Protein AF-A0A401AFG0-F1 (afdb_monomer_lite)

Secondary structure (DSSP, 8-state):
---B--S---TTGGGEE-TT-PBP-TTPEEESSHHHHHHHHHTT--EEE-B------TT-S---TB-EEE--HHHHHHHTT--BTTTTBSSEEEEEEETTEEEEEEE--TT-TTB--S----SS--HHHHHHHHHTT----GGGTEEEEE--S--TTEE-SS-B-EEETTEEETTPPB--TT-EEEEE-SSS-EEEE-S-EEE-STT-EEEEE-SBS-EEEE-TT-EEEE-STT-EEEEE-SSB-EEEEE-SEEEE-STT-EEEEE-----TT-TTTEEEETTEEEETTEE-S-TTTTT-SS-SEEEEEE-TT-EEEEEEEEEEE-TT--EEEEEE-TT-EEEEEEEE---TT-TTS-GGGTT---EEEEES-TT------TT-GGG-EEEBS-EEEEEEEEEEE-S-EEEES-EEEEEEEE-SEEEEE-TTSSSPP-EEESS-EEE-TT-EEEEEE-TTS-BSEEEEEEEEE-SEEEEEE-SS---SEEE--S-SSEEEEEEE--SEEEE-GGG---SSEEEEEETTTTEEEEEE--GGG--SHHHHHHHHHHHHT--

Structure (mmCIF, N/CA/C/O backbone):
data_AF-A0A401AFG0-F1
#
_entry.id   AF-A0A401AFG0-F1
#
loop_
_atom_site.group_PDB
_atom_site.id
_atom_site.type_symbol
_atom_site.label_atom_id
_atom_site.label_alt_id
_atom_site.label_comp_id
_atom_site.label_asym_id
_atom_site.label_entity_id
_atom_site.label_seq_id
_atom_site.pdbx_PDB_ins_code
_atom_site.Cartn_x
_atom_site.Cartn_y
_atom_site.Cartn_z
_atom_site.occupancy
_atom_site.B_iso_or_equiv
_atom_site.auth_seq_id
_atom_site.auth_comp_id
_atom_site.auth_asym_id
_atom_site.auth_atom_id
_atom_site.pdbx_PDB_model_num
ATOM 1 N N . MET A 1 1 ? -38.749 16.486 35.406 1.00 43.62 1 MET A N 1
ATOM 2 C CA . MET A 1 1 ? -38.085 15.280 35.945 1.00 43.62 1 MET A CA 1
ATOM 3 C C . MET A 1 1 ? -36.898 15.016 35.045 1.00 43.62 1 MET A C 1
ATOM 5 O O . MET A 1 1 ? -37.101 15.030 33.838 1.00 43.62 1 MET A O 1
ATOM 9 N N . GLY A 1 2 ? -35.688 14.910 35.598 1.00 59.09 2 GLY A N 1
ATOM 10 C CA . GLY A 1 2 ? -34.507 14.558 34.801 1.00 59.09 2 GLY A CA 1
ATOM 11 C C . GLY A 1 2 ? -34.646 13.152 34.213 1.00 59.09 2 GLY A C 1
ATOM 12 O O . GLY A 1 2 ? -35.434 12.354 34.725 1.00 59.09 2 GLY A O 1
ATOM 13 N N . GLN A 1 3 ? -33.922 12.866 33.132 1.00 74.00 3 GLN A N 1
ATOM 14 C CA . GLN A 1 3 ? -33.790 11.496 32.637 1.00 74.00 3 GLN A CA 1
ATOM 15 C C . GLN A 1 3 ? -33.030 10.662 33.681 1.00 74.00 3 GLN A C 1
ATOM 17 O O . GLN A 1 3 ? -32.093 11.154 34.308 1.00 74.00 3 GLN A O 1
ATOM 22 N N . CYS A 1 4 ? -33.452 9.417 33.893 1.00 80.62 4 CYS A N 1
ATOM 23 C CA . CYS A 1 4 ? -32.810 8.468 34.804 1.00 80.62 4 CYS A CA 1
ATOM 24 C C . CYS A 1 4 ? -32.730 7.097 34.128 1.00 80.62 4 CYS A C 1
ATOM 26 O O . CYS A 1 4 ? -33.581 6.773 33.293 1.00 80.62 4 CYS A O 1
ATOM 28 N N . PHE A 1 5 ? -31.781 6.261 34.550 1.00 83.00 5 PHE A N 1
ATOM 29 C CA . PHE A 1 5 ? -31.764 4.840 34.189 1.00 83.00 5 PHE A CA 1
ATOM 30 C C . PHE A 1 5 ? -32.924 4.109 34.886 1.00 83.00 5 PHE A C 1
ATOM 32 O O . PHE A 1 5 ? -32.795 3.630 36.014 1.00 83.00 5 PHE A O 1
ATOM 39 N N . ASN A 1 6 ? -34.097 4.075 34.252 1.00 75.81 6 ASN A N 1
ATOM 40 C CA . ASN A 1 6 ? -35.325 3.553 34.854 1.00 75.81 6 ASN A CA 1
ATOM 41 C C . ASN A 1 6 ? -35.513 2.046 34.613 1.00 75.81 6 ASN A C 1
ATOM 43 O O . ASN A 1 6 ? -35.408 1.567 33.490 1.00 75.81 6 ASN A O 1
ATOM 47 N N . GLY A 1 7 ? -35.917 1.317 35.657 1.00 71.88 7 GLY A N 1
ATOM 48 C CA . GLY A 1 7 ? -36.510 -0.025 35.565 1.00 71.88 7 GLY A CA 1
ATOM 49 C C . GLY A 1 7 ? -35.536 -1.187 35.338 1.00 71.88 7 GLY A C 1
ATOM 50 O O . GLY A 1 7 ? -35.677 -2.202 36.015 1.00 71.88 7 GLY A O 1
ATOM 51 N N . PHE A 1 8 ? -34.560 -1.057 34.436 1.00 77.12 8 PHE A N 1
ATOM 52 C CA . PHE A 1 8 ? -33.499 -2.045 34.200 1.00 77.12 8 PHE A CA 1
ATOM 53 C C . PHE A 1 8 ? -32.337 -1.435 33.392 1.00 77.12 8 PHE A C 1
ATOM 55 O O . PHE A 1 8 ? -32.540 -0.484 32.641 1.00 77.12 8 PHE A O 1
ATOM 62 N N . LEU A 1 9 ? -31.132 -1.998 33.524 1.00 84.88 9 LEU A N 1
ATOM 63 C CA . LEU A 1 9 ? -30.030 -1.791 32.577 1.00 84.88 9 LEU A CA 1
ATOM 64 C C . LEU A 1 9 ? -29.961 -3.007 31.652 1.00 84.88 9 LEU A C 1
ATOM 66 O O . LEU A 1 9 ? -30.082 -4.142 32.117 1.00 84.88 9 LEU A O 1
ATOM 70 N N . ASN A 1 10 ? -29.802 -2.782 30.349 1.00 89.94 10 ASN A N 1
ATOM 71 C CA . ASN A 1 10 ? -29.484 -3.870 29.425 1.00 89.94 10 ASN A CA 1
ATOM 72 C C . ASN A 1 10 ? -27.983 -4.221 29.520 1.00 89.94 10 ASN A C 1
ATOM 74 O O . ASN A 1 10 ? -27.219 -3.520 30.187 1.00 89.94 10 ASN A O 1
ATOM 78 N N . SER A 1 11 ? -27.557 -5.301 28.859 1.00 91.94 11 SER A N 1
ATOM 79 C CA . SER A 1 11 ? -26.164 -5.766 28.922 1.00 91.94 11 SER A CA 1
ATOM 80 C C . SER A 1 11 ? -25.152 -4.748 28.394 1.00 91.94 11 SER A C 1
ATOM 82 O O . SER A 1 11 ? -24.017 -4.746 28.851 1.00 91.94 11 SER A O 1
ATOM 84 N N . PHE A 1 12 ? -25.548 -3.851 27.492 1.00 93.88 12 PHE A N 1
ATOM 85 C CA . PHE A 1 12 ? -24.695 -2.766 27.018 1.00 93.88 12 PHE A CA 1
ATOM 86 C C . PHE A 1 12 ? -24.607 -1.628 28.042 1.00 93.88 12 PHE A C 1
ATOM 88 O O . PHE A 1 12 ? -23.516 -1.243 28.452 1.00 93.88 12 PHE A O 1
ATOM 95 N N . SER A 1 13 ? -25.752 -1.123 28.510 1.00 92.12 13 SER A N 1
ATOM 96 C CA . SER A 1 13 ? -25.821 -0.008 29.459 1.00 92.12 13 SER A CA 1
ATOM 97 C C . SER A 1 13 ? -25.199 -0.341 30.815 1.00 92.12 13 SER A C 1
ATOM 99 O O . SER A 1 13 ? -24.706 0.565 31.480 1.00 92.12 13 SER A O 1
ATOM 101 N N . ASP A 1 14 ? -25.176 -1.617 31.218 1.00 93.69 14 ASP A N 1
ATOM 102 C CA . ASP A 1 14 ? -24.451 -2.043 32.421 1.00 93.69 14 ASP A CA 1
ATOM 103 C C . ASP A 1 14 ? -22.932 -1.886 32.282 1.00 93.69 14 ASP A C 1
ATOM 105 O O . ASP A 1 14 ? -22.249 -1.854 33.285 1.00 93.69 14 ASP A O 1
ATOM 109 N N . HIS A 1 15 ? -22.368 -1.720 31.090 1.00 96.38 15 HIS A N 1
ATOM 110 C CA . HIS A 1 15 ? -20.925 -1.520 30.910 1.00 96.38 15 HIS A CA 1
ATOM 111 C C . HIS A 1 15 ? -20.548 -0.055 30.655 1.00 96.38 15 HIS A C 1
ATOM 113 O O . HIS A 1 15 ? -19.402 0.230 30.304 1.00 96.38 15 HIS A O 1
ATOM 119 N N . LEU A 1 16 ? -21.483 0.884 30.830 1.00 95.81 16 LEU A N 1
ATOM 120 C CA . LEU A 1 16 ? -21.233 2.304 30.591 1.00 95.81 16 LEU A CA 1
ATOM 121 C C . LEU A 1 16 ? -20.642 3.001 31.813 1.00 95.81 16 LEU A C 1
ATOM 123 O O . LEU A 1 16 ? -21.086 2.819 32.949 1.00 95.81 16 LEU A O 1
ATOM 127 N N . TYR A 1 17 ? -19.652 3.842 31.544 1.00 95.31 17 TYR A N 1
ATOM 128 C CA . TYR A 1 17 ? -18.951 4.672 32.508 1.00 95.31 17 TYR A CA 1
ATOM 129 C C . TYR A 1 17 ? -18.920 6.113 32.015 1.00 95.31 17 TYR A C 1
ATOM 131 O O . TYR A 1 17 ? -18.698 6.354 30.828 1.00 95.31 17 TYR A O 1
ATOM 139 N N . ASP A 1 18 ? -19.110 7.065 32.923 1.00 93.19 18 ASP A N 1
ATOM 140 C CA . ASP A 1 18 ? -18.874 8.474 32.618 1.00 93.19 18 ASP A CA 1
ATOM 141 C C . ASP A 1 18 ? -17.373 8.824 32.654 1.00 93.19 18 ASP A C 1
ATOM 143 O O . ASP A 1 18 ? -16.522 8.012 33.045 1.00 93.19 18 ASP A O 1
ATOM 147 N N . LEU A 1 19 ? -17.039 10.062 32.279 1.00 89.12 19 LEU A N 1
ATOM 148 C CA . LEU A 1 19 ? -15.672 10.600 32.295 1.00 89.12 19 LEU A CA 1
ATOM 149 C C . LEU A 1 19 ? -14.991 10.518 33.675 1.00 89.12 19 LEU A C 1
ATOM 151 O O . LEU A 1 19 ? -13.764 10.466 33.761 1.00 89.12 19 LEU A O 1
ATOM 155 N N . ASN A 1 20 ? -15.771 10.485 34.760 1.00 89.69 20 ASN A N 1
ATOM 156 C CA . ASN A 1 20 ? -15.267 10.385 36.130 1.00 89.69 20 ASN A CA 1
ATOM 157 C C . ASN A 1 20 ? -15.077 8.927 36.586 1.00 89.69 20 ASN A C 1
ATOM 159 O O . ASN A 1 20 ? -14.647 8.686 37.716 1.00 89.69 20 ASN A O 1
ATOM 163 N N . GLY A 1 21 ? -15.391 7.949 35.731 1.00 91.81 21 GLY A N 1
ATOM 164 C CA . GLY A 1 21 ? -15.313 6.527 36.048 1.00 91.81 21 GLY A CA 1
ATOM 165 C C . GLY A 1 21 ? -16.490 6.012 36.878 1.00 91.81 21 GLY A C 1
ATOM 166 O O . GLY A 1 21 ? -16.376 4.944 37.483 1.00 91.81 21 GLY A O 1
ATOM 167 N N . VAL A 1 22 ? -17.616 6.729 36.919 1.00 94.25 22 VAL A N 1
ATOM 168 C CA . VAL A 1 22 ? -18.840 6.254 37.572 1.00 94.25 22 VAL A CA 1
ATOM 169 C C . VAL A 1 22 ? -19.552 5.279 36.640 1.00 94.25 22 VAL A C 1
ATOM 171 O O . VAL A 1 22 ? -19.929 5.644 35.531 1.00 94.25 22 VAL A O 1
ATOM 174 N N . LYS A 1 23 ? -19.745 4.036 37.097 1.00 95.75 23 LYS A N 1
ATOM 175 C CA . LYS A 1 23 ? -20.515 3.006 36.384 1.00 95.75 23 LYS A CA 1
ATOM 176 C C . LYS A 1 23 ? -22.006 3.356 36.403 1.00 95.75 23 LYS A C 1
ATOM 178 O O . LYS A 1 23 ? -22.524 3.701 37.466 1.00 95.75 23 LYS A O 1
ATOM 183 N N . ALA A 1 24 ? -22.697 3.210 35.276 1.00 94.69 24 ALA A N 1
ATOM 184 C CA . ALA A 1 24 ? -24.146 3.368 35.203 1.00 94.69 24 ALA A CA 1
ATOM 185 C C . ALA A 1 24 ? -24.858 2.378 36.142 1.00 94.69 24 ALA A C 1
ATOM 187 O O . ALA A 1 24 ? -24.502 1.203 36.230 1.00 94.69 24 ALA A O 1
ATOM 188 N N . GLN A 1 25 ? -25.872 2.858 36.864 1.00 93.94 25 GLN A N 1
ATOM 189 C CA . GLN A 1 25 ? -26.693 2.051 37.769 1.00 93.94 25 GLN A CA 1
ATOM 190 C C . GLN A 1 25 ? -28.164 2.442 37.646 1.00 93.94 25 GLN A C 1
ATOM 192 O O . GLN A 1 25 ? -28.501 3.605 37.411 1.00 93.94 25 GLN A O 1
ATOM 197 N N . ILE A 1 26 ? -29.052 1.470 37.863 1.00 92.25 26 ILE A N 1
ATOM 198 C CA . ILE A 1 26 ? -30.499 1.708 37.918 1.00 92.25 26 ILE A CA 1
ATOM 199 C C . ILE A 1 26 ? -30.796 2.789 38.966 1.00 92.25 26 ILE A C 1
ATOM 201 O O . ILE A 1 26 ? -30.315 2.731 40.095 1.00 92.25 26 ILE A O 1
ATOM 205 N N . GLY A 1 27 ? -31.617 3.768 38.591 1.00 89.81 27 GLY A N 1
ATOM 206 C CA . GLY A 1 27 ? -32.034 4.868 39.456 1.00 89.81 27 GLY A CA 1
ATOM 207 C C . GLY A 1 27 ? -31.084 6.067 39.484 1.00 89.81 27 GLY A C 1
ATOM 208 O O . GLY A 1 27 ? -31.478 7.099 40.024 1.00 89.81 27 GLY A O 1
ATOM 209 N N . MET A 1 28 ? -29.891 5.985 38.877 1.00 92.69 28 MET A N 1
ATOM 210 C CA . MET A 1 28 ? -29.033 7.163 38.716 1.00 92.69 28 MET A CA 1
ATOM 211 C C . MET A 1 28 ? -29.713 8.203 37.826 1.00 92.69 28 MET A C 1
ATOM 213 O O . MET A 1 28 ? -30.245 7.883 36.756 1.00 92.69 28 MET A O 1
ATOM 217 N N . ARG A 1 29 ? -29.662 9.461 38.269 1.00 91.88 29 ARG A N 1
ATOM 218 C CA . ARG A 1 29 ? -30.097 10.614 37.483 1.00 91.88 29 ARG A CA 1
ATOM 219 C C . ARG A 1 29 ? -29.013 10.985 36.474 1.00 91.88 29 ARG A C 1
ATOM 221 O O . ARG A 1 29 ? -27.846 11.121 36.827 1.00 91.88 29 ARG A O 1
ATOM 228 N N . ILE A 1 30 ? -29.411 11.193 35.230 1.00 91.19 30 ILE A N 1
ATOM 229 C CA . ILE A 1 30 ? -28.523 11.655 34.167 1.00 91.19 30 ILE A CA 1
ATOM 230 C C . ILE A 1 30 ? -28.431 13.178 34.251 1.00 91.19 30 ILE A C 1
ATOM 232 O O . ILE A 1 30 ? -29.454 13.871 34.317 1.00 91.19 30 ILE A O 1
ATOM 236 N N . VAL A 1 31 ? -27.204 13.689 34.304 1.00 91.56 31 VAL A N 1
ATOM 237 C CA . VAL A 1 31 ? -26.901 15.121 34.434 1.00 91.56 31 VAL A CA 1
ATOM 238 C C . VAL A 1 31 ? -25.943 15.569 33.340 1.00 91.56 31 VAL A C 1
ATOM 240 O O . VAL A 1 31 ? -25.141 14.780 32.853 1.00 91.56 31 VAL A O 1
ATOM 243 N N . LYS A 1 32 ? -26.031 16.841 32.959 1.00 89.69 32 LYS A N 1
ATOM 244 C CA . LYS A 1 32 ? -25.326 17.432 31.816 1.00 89.69 32 LYS A CA 1
ATOM 245 C C . LYS A 1 32 ? -24.063 18.189 32.191 1.00 89.69 32 LYS A C 1
ATOM 247 O O . LYS A 1 32 ? -23.197 18.402 31.348 1.00 89.69 32 LYS A O 1
ATOM 252 N N . THR A 1 33 ? -23.955 18.641 33.439 1.00 88.25 33 THR A N 1
ATOM 253 C CA . THR A 1 33 ? -22.857 19.516 33.868 1.00 88.25 33 THR A CA 1
ATOM 254 C C . THR A 1 33 ? -22.280 19.093 35.210 1.00 88.25 33 THR A C 1
ATOM 256 O O . THR A 1 33 ? -22.969 18.518 36.052 1.00 88.25 33 THR A O 1
ATOM 259 N N . GLN A 1 34 ? -21.021 19.460 35.462 1.00 87.81 34 GLN A N 1
ATOM 260 C CA . GLN A 1 34 ? -20.407 19.236 36.772 1.00 87.81 34 GLN A CA 1
ATOM 261 C C . GLN A 1 34 ? -21.148 19.988 37.892 1.00 87.81 34 GLN A C 1
ATOM 263 O O . GLN A 1 34 ? -21.206 19.510 39.019 1.00 87.81 34 GLN A O 1
ATOM 268 N N . ALA A 1 35 ? -21.758 21.140 37.596 1.00 89.31 35 ALA A N 1
ATOM 269 C CA . ALA A 1 35 ? -22.555 21.873 38.577 1.00 89.31 35 ALA A CA 1
ATOM 270 C C . ALA A 1 35 ? -23.787 21.070 39.028 1.00 89.31 35 ALA A C 1
ATOM 272 O O . ALA A 1 35 ? -24.085 21.023 40.219 1.00 89.31 35 ALA A O 1
ATOM 273 N N . GLU A 1 36 ? -24.457 20.386 38.096 1.00 91.50 36 GLU A N 1
ATOM 274 C CA . GLU A 1 36 ? -25.570 19.482 38.408 1.00 91.50 36 GLU A CA 1
ATOM 275 C C . GLU A 1 36 ? -25.107 18.247 39.191 1.00 91.50 36 GLU A C 1
ATOM 277 O O . GLU A 1 36 ? -25.831 17.778 40.069 1.00 91.50 36 GLU A O 1
ATOM 282 N N . VAL A 1 37 ? -23.889 17.749 38.931 1.00 89.50 37 VAL A N 1
ATOM 283 C CA . VAL A 1 37 ? -23.271 16.687 39.743 1.00 89.50 37 VAL A CA 1
ATOM 284 C C . VAL A 1 37 ? -23.104 17.145 41.195 1.00 89.50 37 VAL A C 1
ATOM 286 O O . VAL A 1 37 ? -23.504 16.431 42.114 1.00 89.50 37 VAL A O 1
ATOM 289 N N . GLU A 1 38 ? -22.546 18.336 41.426 1.00 90.12 38 GLU A N 1
ATOM 290 C CA . GLU A 1 38 ? -22.364 18.866 42.784 1.00 90.12 38 GLU A CA 1
ATOM 291 C C . GLU A 1 38 ? -23.703 19.186 43.476 1.00 90.12 38 GLU A C 1
ATOM 293 O O . GLU A 1 38 ? -23.864 18.909 44.666 1.00 90.12 38 GLU A O 1
ATOM 298 N N . GLU A 1 39 ? -24.703 19.686 42.741 1.00 93.38 39 GLU A N 1
ATOM 299 C CA . GLU A 1 39 ? -26.068 19.884 43.252 1.00 93.38 39 GLU A CA 1
ATOM 300 C C . GLU A 1 39 ? -26.703 18.560 43.706 1.00 93.38 39 GLU A C 1
ATOM 302 O O . GLU A 1 39 ? -27.279 18.477 44.794 1.00 93.38 39 GLU A O 1
ATOM 307 N N . ALA A 1 40 ? -26.593 17.516 42.885 1.00 89.69 40 ALA A N 1
ATOM 308 C CA . ALA A 1 40 ? -27.144 16.201 43.176 1.00 89.69 40 ALA A CA 1
ATOM 309 C C . ALA A 1 40 ? -26.458 15.551 44.387 1.00 89.69 40 ALA A C 1
ATOM 311 O O . ALA A 1 40 ? -27.138 15.014 45.266 1.00 89.69 40 ALA A O 1
ATOM 312 N N . LYS A 1 41 ? -25.130 15.698 44.511 1.00 87.25 41 LYS A N 1
ATOM 313 C CA . LYS A 1 41 ? -24.374 15.254 45.695 1.00 87.25 41 LYS A CA 1
ATOM 314 C C . LYS A 1 41 ? -24.887 15.900 46.984 1.00 87.25 41 LYS A C 1
ATOM 316 O O . LYS A 1 41 ? -25.056 15.199 47.979 1.00 87.25 41 LYS A O 1
ATOM 321 N N . LEU A 1 42 ? -25.196 17.203 46.976 1.00 91.94 42 LEU A N 1
ATOM 322 C CA . LEU A 1 42 ? -25.771 17.899 48.141 1.00 91.94 42 LEU A CA 1
ATOM 323 C C . LEU A 1 42 ? -27.157 17.364 48.535 1.00 91.94 42 LEU A C 1
ATOM 325 O O . LEU A 1 42 ? -27.547 17.462 49.699 1.00 91.94 42 LEU A O 1
ATOM 329 N N . LYS A 1 43 ? -27.894 16.792 47.579 1.00 91.25 43 LYS A N 1
ATOM 330 C CA . LYS A 1 43 ? -29.211 16.173 47.783 1.00 91.25 43 LYS A CA 1
ATOM 331 C C . LYS A 1 43 ? -29.139 14.680 48.122 1.00 91.25 43 LYS A C 1
ATOM 333 O O . LYS A 1 43 ? -30.176 14.080 48.394 1.00 91.25 43 LYS A O 1
ATOM 338 N N . GLY A 1 44 ? -27.945 14.084 48.124 1.00 89.06 44 GLY A N 1
ATOM 339 C CA . GLY A 1 44 ? -27.762 12.641 48.296 1.00 89.06 44 GLY A CA 1
ATOM 340 C C . GLY A 1 44 ? -28.239 11.811 47.098 1.00 89.06 44 GLY A C 1
ATOM 341 O O . GLY A 1 44 ? -28.502 10.621 47.253 1.00 89.06 44 GLY A O 1
ATOM 342 N N . GLU A 1 45 ? -28.378 12.426 45.921 1.00 90.19 45 GLU A N 1
ATOM 343 C CA . GLU A 1 45 ? -28.715 11.747 44.667 1.00 90.19 45 GLU A CA 1
ATOM 344 C C . GLU A 1 45 ? -27.453 11.103 44.064 1.00 90.19 45 GLU A C 1
ATOM 346 O O . GLU A 1 45 ? -26.363 11.678 44.106 1.00 90.19 45 GLU A O 1
ATOM 351 N N . THR A 1 46 ? -27.593 9.917 43.468 1.00 91.75 46 THR A N 1
ATOM 352 C CA . THR A 1 46 ? -26.557 9.330 42.610 1.00 91.75 46 THR A CA 1
ATOM 353 C C . THR A 1 46 ? -26.776 9.777 41.171 1.00 91.75 46 THR A C 1
ATOM 355 O O . THR A 1 46 ? -27.911 9.837 40.686 1.00 91.75 46 THR A O 1
ATOM 358 N N . VAL A 1 47 ? -25.687 10.108 40.481 1.00 94.00 47 VAL A N 1
ATOM 359 C CA . VAL A 1 47 ? -25.745 10.660 39.127 1.00 94.00 47 VAL A CA 1
ATOM 360 C C . VAL A 1 47 ? -24.763 9.993 38.190 1.00 94.00 47 VAL A C 1
ATOM 362 O O . VAL A 1 47 ? -23.745 9.463 38.625 1.00 94.00 47 VAL A O 1
ATOM 365 N N . PHE A 1 48 ? -25.085 10.083 36.907 1.00 94.12 48 PHE A N 1
ATOM 366 C CA . PHE A 1 48 ? -24.219 9.721 35.800 1.00 94.12 48 PHE A CA 1
ATOM 367 C C . PHE A 1 48 ? -24.040 10.960 34.920 1.00 94.12 48 PHE A C 1
ATOM 369 O O . PHE A 1 48 ? -25.033 11.526 34.444 1.00 94.12 48 PHE A O 1
ATOM 376 N N . LEU A 1 49 ? -22.800 11.432 34.772 1.00 92.19 49 LEU A N 1
ATOM 377 C CA . LEU A 1 49 ? -22.514 12.628 33.985 1.00 92.19 49 LEU A CA 1
ATOM 378 C C . LEU A 1 49 ? -22.476 12.272 32.498 1.00 92.19 49 LEU A C 1
ATOM 380 O O . LEU A 1 49 ? -21.636 11.498 32.062 1.00 92.19 49 LEU A O 1
ATOM 384 N N . VAL A 1 50 ? -23.351 12.898 31.721 1.00 90.94 50 VAL A N 1
ATOM 385 C CA . VAL A 1 50 ? -23.307 12.873 30.260 1.00 90.94 50 VAL A CA 1
ATOM 386 C C . VAL A 1 50 ? -23.134 14.310 29.805 1.00 90.94 50 VAL A C 1
ATOM 388 O O . VAL A 1 50 ? -24.105 15.055 29.670 1.00 90.94 50 VAL A O 1
ATOM 391 N N . LYS A 1 51 ? -21.879 14.733 29.666 1.00 85.88 51 LYS A N 1
ATOM 392 C CA . LYS A 1 51 ? -21.537 16.145 29.488 1.00 85.88 51 LYS A CA 1
ATOM 393 C C . LYS A 1 51 ? -22.163 16.709 28.207 1.00 85.88 51 LYS A C 1
ATOM 395 O O . LYS A 1 51 ? -21.880 16.244 27.113 1.00 85.88 51 LYS A O 1
ATOM 400 N N . ASP A 1 52 ? -23.007 17.722 28.342 1.00 80.12 52 ASP A N 1
ATOM 401 C CA . ASP A 1 52 ? -23.580 18.455 27.208 1.00 80.12 52 ASP A CA 1
ATOM 402 C C . ASP A 1 52 ? -23.019 19.874 27.251 1.00 80.12 52 ASP A C 1
ATOM 404 O O . ASP A 1 52 ? -23.601 20.783 27.845 1.00 80.12 52 ASP A O 1
ATOM 408 N N . ASP A 1 53 ? -21.800 20.035 26.743 1.00 67.25 53 ASP A N 1
ATOM 409 C CA . ASP A 1 53 ? -21.128 21.333 26.680 1.00 67.25 53 ASP A CA 1
ATOM 410 C C . ASP A 1 53 ? -21.375 22.062 25.352 1.00 67.25 53 ASP A C 1
ATOM 412 O O . ASP A 1 53 ? -20.871 23.170 25.161 1.00 67.25 53 ASP A O 1
ATOM 416 N N . GLY A 1 54 ? -22.173 21.474 24.451 1.00 62.47 54 GLY A N 1
ATOM 417 C CA . GLY A 1 54 ? -22.399 21.990 23.102 1.00 62.47 54 GLY A CA 1
ATOM 418 C C . GLY A 1 54 ? -21.119 22.083 22.265 1.00 62.47 54 GLY A C 1
ATOM 419 O O . GLY A 1 54 ? -21.120 22.761 21.234 1.00 62.47 54 GLY A O 1
ATOM 420 N N . VAL A 1 55 ? -20.023 21.454 22.706 1.00 57.56 55 VAL A N 1
ATOM 421 C CA . VAL A 1 55 ? -18.745 21.482 22.005 1.00 57.56 55 VAL A CA 1
ATOM 422 C C . VAL A 1 55 ? -18.761 20.379 20.956 1.00 57.56 55 VAL A C 1
ATOM 424 O O . VAL A 1 55 ? -18.460 19.222 21.227 1.00 57.56 55 VAL A O 1
ATOM 427 N N . TYR A 1 56 ? -19.088 20.761 19.725 1.00 57.75 56 TYR A N 1
ATOM 428 C CA . TYR A 1 56 ? -18.741 19.963 18.556 1.00 57.75 56 TYR A CA 1
ATOM 429 C C . TYR A 1 56 ? -17.263 20.190 18.261 1.00 57.75 56 TYR A C 1
ATOM 431 O O . TYR A 1 56 ? -16.854 21.287 17.872 1.00 57.75 56 TYR A O 1
ATOM 439 N N . ILE A 1 57 ? -16.449 19.168 18.502 1.00 55.62 57 ILE A N 1
ATOM 440 C CA . ILE A 1 57 ? -15.023 19.224 18.201 1.00 55.62 57 ILE A CA 1
ATOM 441 C C . ILE A 1 57 ? -14.858 18.825 16.744 1.00 55.62 57 ILE A C 1
ATOM 443 O O . ILE A 1 57 ? -14.781 17.641 16.420 1.00 55.62 57 ILE A O 1
ATOM 447 N N . ASN A 1 58 ? -14.818 19.829 15.869 1.00 49.56 58 ASN A N 1
ATOM 448 C CA . ASN A 1 58 ? -14.396 19.615 14.491 1.00 49.56 58 ASN A CA 1
ATOM 449 C C . ASN A 1 58 ? -13.008 18.972 14.501 1.00 49.56 58 ASN A C 1
ATOM 451 O O . ASN A 1 58 ? -12.107 19.457 15.192 1.00 49.56 58 ASN A O 1
ATOM 455 N N . GLY A 1 59 ? -12.856 17.879 13.753 1.00 48.66 59 GLY A N 1
ATOM 456 C CA . GLY A 1 59 ? -11.554 17.263 13.567 1.00 48.66 59 GLY A CA 1
ATOM 457 C C . GLY A 1 59 ? -11.113 16.280 14.659 1.00 48.66 59 GLY A C 1
ATOM 458 O O . GLY A 1 59 ? -9.951 15.890 14.714 1.00 48.66 59 GLY A O 1
ATOM 459 N N . SER A 1 60 ? -12.012 15.834 15.538 1.00 51.50 60 SER A N 1
ATOM 460 C CA . SER A 1 60 ? -11.785 14.560 16.223 1.00 51.50 60 SER A CA 1
ATOM 461 C C . SER A 1 60 ? -12.478 13.455 15.444 1.00 51.50 60 SER A C 1
ATOM 463 O O . SER A 1 60 ? -13.635 13.609 15.065 1.00 51.50 60 SER A O 1
ATOM 465 N N . PHE A 1 61 ? -11.788 12.337 15.221 1.00 59.03 61 PHE A N 1
ATOM 466 C CA . PHE A 1 61 ? -12.428 11.129 14.708 1.00 59.03 61 PHE A CA 1
ATOM 467 C C . PHE A 1 61 ? -13.601 10.732 15.605 1.00 59.03 61 PHE A C 1
ATOM 469 O O . PHE A 1 61 ? -14.725 10.651 15.136 1.00 59.03 61 PHE A O 1
ATOM 476 N N . SER A 1 62 ? -13.360 10.614 16.909 1.00 61.28 62 SER A N 1
ATOM 477 C CA . SER A 1 62 ? -14.375 10.371 17.931 1.00 61.28 62 SER A CA 1
ATOM 478 C C . SER A 1 62 ? -15.039 11.678 18.364 1.00 61.28 62 SER A C 1
ATOM 480 O O . SER A 1 62 ? -14.437 12.444 19.121 1.00 61.28 62 SER A O 1
ATOM 482 N N . ASN A 1 63 ? -16.306 11.897 18.011 1.00 61.84 63 ASN A N 1
ATOM 483 C CA . ASN A 1 63 ? -17.051 13.045 18.541 1.00 61.84 63 ASN A CA 1
ATOM 484 C C . ASN A 1 63 ? -17.578 12.797 19.968 1.00 61.84 63 ASN A C 1
ATOM 486 O O . ASN A 1 63 ? -17.931 13.780 20.612 1.00 61.84 63 ASN A O 1
ATOM 490 N N . ALA A 1 64 ? -17.612 11.523 20.420 1.00 60.34 64 ALA A N 1
ATOM 491 C CA . ALA A 1 64 ? -18.075 10.985 21.715 1.00 60.34 64 ALA A CA 1
ATOM 492 C C . ALA A 1 64 ? -18.778 11.992 22.628 1.00 60.34 64 ALA A C 1
ATOM 494 O O . ALA A 1 64 ? -18.380 12.223 23.779 1.00 60.34 64 ALA A O 1
ATOM 495 N N . SER A 1 65 ? -19.828 12.608 22.089 1.00 69.62 65 SER A N 1
ATOM 496 C CA . SER A 1 65 ? -20.520 13.688 22.767 1.00 69.62 65 SER A CA 1
ATOM 497 C C . SER A 1 65 ? -21.073 13.112 24.067 1.00 69.62 65 SER A C 1
ATOM 499 O O . SER A 1 65 ? -21.594 12.000 24.075 1.00 69.62 65 SER A O 1
ATOM 501 N N . GLY A 1 66 ? -20.884 13.786 25.203 1.00 78.25 66 GLY A N 1
ATOM 502 C CA . GLY A 1 66 ? -21.267 13.226 26.504 1.00 78.25 66 GLY A CA 1
ATOM 503 C C . GLY A 1 66 ? -20.169 12.554 27.318 1.00 78.25 66 GLY A C 1
ATOM 504 O O . GLY A 1 66 ? -20.396 12.346 28.510 1.00 78.25 66 GLY A O 1
ATOM 505 N N . ASN A 1 67 ? -18.999 12.266 26.736 1.00 87.12 67 ASN A N 1
ATOM 506 C CA . ASN A 1 67 ? -17.862 11.634 27.418 1.00 87.12 67 ASN A CA 1
ATOM 507 C C . ASN A 1 67 ? -18.235 10.315 28.127 1.00 87.12 67 ASN A C 1
ATOM 509 O O . ASN A 1 67 ? -17.935 10.106 29.309 1.00 87.12 67 ASN A O 1
ATOM 513 N N . VAL A 1 68 ? -18.934 9.442 27.402 1.00 91.69 68 VAL A N 1
ATOM 514 C CA . VAL A 1 68 ? -19.359 8.120 27.873 1.00 91.69 68 VAL A CA 1
ATOM 515 C C . VAL A 1 68 ? -18.468 7.050 27.254 1.00 91.69 68 VAL A C 1
ATOM 517 O O . VAL A 1 68 ? -18.121 7.127 26.077 1.00 91.69 68 VAL A O 1
ATOM 520 N N . TYR A 1 69 ? -18.127 6.024 28.035 1.00 94.69 69 TYR A N 1
ATOM 521 C CA . TYR A 1 69 ? -17.291 4.916 27.575 1.00 94.69 69 TYR A CA 1
ATOM 522 C C . TYR A 1 69 ? -17.869 3.568 27.963 1.00 94.69 69 TYR A C 1
ATOM 524 O O . TYR A 1 69 ? -18.346 3.383 29.083 1.00 94.69 69 TYR A O 1
ATOM 532 N N . PHE A 1 70 ? -17.727 2.601 27.067 1.00 96.56 70 PHE A N 1
ATOM 533 C CA . PHE A 1 70 ? -17.944 1.197 27.361 1.00 96.56 70 PHE A CA 1
ATOM 534 C C . PHE A 1 70 ? -16.670 0.583 27.949 1.00 96.56 70 PHE A C 1
ATOM 536 O O . PHE A 1 70 ? -15.576 0.730 27.390 1.00 96.56 70 PHE A O 1
ATOM 543 N N . LYS A 1 71 ? -16.809 -0.135 29.067 1.00 97.50 71 LYS A N 1
ATOM 544 C CA . LYS A 1 71 ? -15.725 -0.902 29.692 1.00 97.50 71 LYS A CA 1
ATOM 545 C C . LYS A 1 71 ? -16.229 -2.277 30.105 1.00 97.50 71 LYS A C 1
ATOM 547 O O . LYS A 1 71 ? -17.133 -2.369 30.930 1.00 97.50 71 LYS A O 1
ATOM 552 N N . GLY A 1 72 ? -15.590 -3.320 29.590 1.00 97.50 72 GLY A N 1
ATOM 553 C CA . GLY A 1 72 ? -15.811 -4.710 29.978 1.00 97.50 72 GLY A CA 1
ATOM 554 C C . GLY A 1 72 ? -14.496 -5.492 30.005 1.00 97.50 72 GLY A C 1
ATOM 555 O O . GLY A 1 72 ? -13.435 -4.946 29.687 1.00 97.50 72 GLY A O 1
ATOM 556 N N . GLU A 1 73 ? -14.550 -6.742 30.459 1.00 97.75 73 GLU A N 1
ATOM 557 C CA . GLU A 1 73 ? -13.359 -7.568 30.690 1.00 97.75 73 GLU A CA 1
ATOM 558 C C . GLU A 1 73 ? -12.656 -7.931 29.374 1.00 97.75 73 GLU A C 1
ATOM 560 O O . GLU A 1 73 ? -11.435 -7.797 29.272 1.00 97.75 73 GLU A O 1
ATOM 565 N N . ASN A 1 74 ? -13.419 -8.316 28.347 1.00 98.31 74 ASN A N 1
ATOM 566 C CA . ASN A 1 74 ? -12.887 -8.640 27.023 1.00 98.31 74 ASN A CA 1
ATOM 567 C C . ASN A 1 74 ? -12.363 -7.383 26.324 1.00 98.31 74 ASN A C 1
ATOM 569 O O . ASN A 1 74 ? -11.305 -7.414 25.698 1.00 98.31 74 ASN A O 1
ATOM 573 N N . VAL A 1 75 ? -13.074 -6.256 26.436 1.00 98.31 75 VAL A N 1
ATOM 574 C CA . VAL A 1 75 ? -12.597 -4.978 25.890 1.00 98.31 75 VAL A CA 1
ATOM 575 C C . VAL A 1 75 ? -11.269 -4.581 26.530 1.00 98.31 75 VAL A C 1
ATOM 577 O O . VAL A 1 75 ? -10.340 -4.222 25.809 1.00 98.31 75 VAL A O 1
ATOM 580 N N . ALA A 1 76 ? -11.143 -4.688 27.856 1.00 98.00 76 ALA A N 1
ATOM 581 C CA . ALA A 1 76 ? -9.908 -4.370 28.570 1.00 98.00 76 ALA A CA 1
ATOM 582 C C . ALA A 1 76 ? -8.728 -5.265 28.146 1.00 98.00 76 ALA A C 1
ATOM 584 O O . ALA A 1 76 ? -7.598 -4.784 28.069 1.00 98.00 76 ALA A O 1
ATOM 585 N N . GLU A 1 77 ? -8.980 -6.538 27.823 1.00 97.19 77 GLU A N 1
ATOM 586 C CA . GLU A 1 77 ? -7.975 -7.454 27.264 1.00 97.19 77 GLU A CA 1
ATOM 587 C C . GLU A 1 77 ? -7.428 -6.952 25.915 1.00 97.19 77 GLU A C 1
ATOM 589 O O . GLU A 1 77 ? -6.219 -6.994 25.679 1.00 97.19 77 GLU A O 1
ATOM 594 N N . VAL A 1 78 ? -8.312 -6.456 25.042 1.00 97.44 78 VAL A N 1
ATOM 595 C CA . VAL A 1 78 ? -7.969 -6.018 23.680 1.00 97.44 78 VAL A CA 1
ATOM 596 C C . VAL A 1 78 ? -7.308 -4.647 23.668 1.00 97.44 78 VAL A C 1
ATOM 598 O O . VAL A 1 78 ? -6.237 -4.479 23.084 1.00 97.44 78 VAL A O 1
ATOM 601 N N . ILE A 1 79 ? -7.929 -3.652 24.307 1.00 97.62 79 ILE A N 1
ATOM 602 C CA . ILE A 1 79 ? -7.434 -2.271 24.250 1.00 97.62 79 ILE A CA 1
ATOM 603 C C . ILE A 1 79 ? -6.279 -2.034 25.229 1.00 97.62 79 ILE A C 1
ATOM 605 O O . ILE A 1 79 ? -5.562 -1.044 25.095 1.00 97.62 79 ILE A O 1
ATOM 609 N N . LYS A 1 80 ? -6.078 -2.925 26.211 1.00 96.62 80 LYS A N 1
ATOM 610 C CA . LYS A 1 80 ? -5.014 -2.841 27.225 1.00 96.62 80 LYS A CA 1
ATOM 611 C C . LYS A 1 80 ? -5.018 -1.468 27.903 1.00 96.62 80 LYS A C 1
ATOM 613 O O . LYS A 1 80 ? -6.050 -1.059 28.430 1.00 96.62 80 LYS A O 1
ATOM 618 N N . ASN A 1 81 ? -3.904 -0.728 27.884 1.00 96.31 81 ASN A N 1
ATOM 619 C CA . ASN A 1 81 ? -3.824 0.610 28.490 1.00 96.31 81 ASN A CA 1
ATOM 620 C C . ASN A 1 81 ? -4.185 1.743 27.519 1.00 96.31 81 ASN A C 1
ATOM 622 O O . ASN A 1 81 ? -3.944 2.914 27.834 1.00 96.31 81 ASN A O 1
ATOM 626 N N . ALA A 1 82 ? -4.728 1.426 26.338 1.00 96.56 82 ALA A N 1
ATOM 627 C CA . ALA A 1 82 ? -5.040 2.428 25.334 1.00 96.56 82 ALA A CA 1
ATOM 628 C C . ALA A 1 82 ? -6.009 3.469 25.888 1.00 96.56 82 ALA A C 1
ATOM 630 O O . ALA A 1 82 ? -6.972 3.154 26.589 1.00 96.56 82 ALA A O 1
ATOM 631 N N . LYS A 1 83 ? -5.729 4.724 25.559 1.00 93.12 83 LYS A N 1
ATOM 632 C CA . LYS A 1 83 ? -6.543 5.883 25.895 1.00 93.12 83 LYS A CA 1
ATOM 633 C C . LYS A 1 83 ? -7.193 6.356 24.608 1.00 93.12 83 LYS A C 1
ATOM 635 O O . LYS A 1 83 ? -6.510 6.934 23.767 1.00 93.12 83 LYS A O 1
ATOM 640 N N . LEU A 1 84 ? -8.464 6.019 24.449 1.00 91.00 84 LEU A N 1
ATOM 641 C CA . LEU A 1 84 ? -9.217 6.176 23.213 1.00 91.00 84 LEU A CA 1
ATOM 642 C C . LEU A 1 84 ? -10.156 7.381 23.293 1.00 91.00 84 LEU A C 1
ATOM 644 O O . LEU A 1 84 ? -10.452 7.898 24.375 1.00 91.00 84 LEU A O 1
ATOM 648 N N . GLY A 1 85 ? -10.615 7.802 22.116 1.00 81.88 85 GLY A N 1
ATOM 649 C CA . GLY A 1 85 ? -11.449 8.981 21.941 1.00 81.88 85 GLY A CA 1
ATOM 650 C C . GLY A 1 85 ? -10.716 10.290 22.236 1.00 81.88 85 GLY A C 1
ATOM 651 O O . GLY A 1 85 ? -9.555 10.312 22.656 1.00 81.88 85 GLY A O 1
ATOM 652 N N . TYR A 1 86 ? -11.423 11.396 22.026 1.00 77.94 86 TYR A N 1
ATOM 653 C CA . TYR A 1 86 ? -10.905 12.743 22.261 1.00 77.94 86 TYR A CA 1
ATOM 654 C C . TYR A 1 86 ? -10.376 12.947 23.693 1.00 77.94 86 TYR A C 1
ATOM 656 O O . TYR A 1 86 ? -9.314 13.535 23.894 1.00 77.94 86 TYR A O 1
ATOM 664 N N . ASP A 1 87 ? -11.078 12.414 24.694 1.00 82.06 87 ASP A N 1
ATOM 665 C CA . ASP A 1 87 ? -10.739 12.633 26.105 1.00 82.06 87 ASP A CA 1
ATOM 666 C C . ASP A 1 87 ? -9.603 11.737 26.620 1.00 82.06 87 ASP A C 1
ATOM 668 O O . ASP A 1 87 ? -9.147 11.895 27.756 1.00 82.06 87 ASP A O 1
ATOM 672 N N . GLY A 1 88 ? -9.145 10.772 25.815 1.00 86.75 88 GLY A N 1
ATOM 673 C CA . GLY A 1 88 ? -8.065 9.864 26.189 1.00 86.75 88 GLY A CA 1
ATOM 674 C C . GLY A 1 88 ? -8.407 8.987 27.398 1.00 86.75 88 GLY A C 1
ATOM 675 O O . GLY A 1 88 ? -7.600 8.852 28.327 1.00 86.75 88 GLY A O 1
ATOM 676 N N . VAL A 1 89 ? -9.589 8.371 27.395 1.00 91.31 89 VAL A N 1
ATOM 677 C CA . VAL A 1 89 ? -10.031 7.457 28.457 1.00 91.31 89 VAL A CA 1
ATOM 678 C C . VAL A 1 89 ? -9.763 6.013 28.058 1.00 91.31 89 VAL A C 1
ATOM 680 O O . VAL A 1 89 ? -9.875 5.626 26.900 1.00 91.31 89 VAL A O 1
ATOM 683 N N . ASN A 1 90 ? -9.402 5.185 29.037 1.00 95.25 90 ASN A N 1
ATOM 684 C CA . ASN A 1 90 ? -9.321 3.745 28.835 1.00 95.25 90 ASN A CA 1
ATOM 685 C C . ASN A 1 90 ? -10.728 3.132 28.855 1.00 95.25 90 ASN A C 1
ATOM 687 O O . ASN A 1 90 ? -11.319 2.941 29.925 1.00 95.25 90 ASN A O 1
ATOM 691 N N . GLY A 1 91 ? -11.267 2.929 27.657 1.00 95.44 91 GLY A N 1
ATOM 692 C CA . GLY A 1 91 ? -12.602 2.422 27.353 1.00 95.44 91 GLY A CA 1
ATOM 693 C C . GLY A 1 91 ? -12.956 2.738 25.899 1.00 95.44 91 GLY A C 1
ATOM 694 O O . GLY A 1 91 ? -12.336 3.610 25.293 1.00 95.44 91 GLY A O 1
ATOM 695 N N . ILE A 1 92 ? -13.936 2.037 25.333 1.00 95.56 92 ILE A N 1
ATOM 696 C CA . ILE A 1 92 ? -14.425 2.338 23.981 1.00 95.56 92 ILE A CA 1
ATOM 697 C C . ILE A 1 92 ? -15.315 3.586 24.065 1.00 95.56 92 ILE A C 1
ATOM 699 O O . ILE A 1 92 ? -16.265 3.565 24.850 1.00 95.56 92 ILE A O 1
ATOM 703 N N . PRO A 1 93 ? -15.034 4.666 23.316 1.00 93.50 93 PRO A N 1
ATOM 704 C CA . PRO A 1 93 ? -15.867 5.866 23.321 1.00 93.50 93 PRO A CA 1
ATOM 705 C C . PRO A 1 93 ? -17.258 5.575 22.745 1.00 93.50 93 PRO A C 1
ATOM 707 O O . PRO A 1 93 ? -17.383 4.839 21.765 1.00 93.50 93 PRO A O 1
ATOM 710 N N . ILE A 1 94 ? -18.290 6.149 23.368 1.00 92.19 94 ILE A N 1
ATOM 711 C CA . ILE A 1 94 ? -19.702 5.996 23.003 1.00 92.19 94 ILE A CA 1
ATOM 712 C C . ILE A 1 94 ? -20.297 7.372 22.707 1.00 92.19 94 ILE A C 1
ATOM 714 O O . ILE A 1 94 ? -20.112 8.307 23.491 1.00 92.19 94 ILE A O 1
ATOM 718 N N . ASN A 1 95 ? -21.055 7.489 21.617 1.00 87.88 95 ASN A N 1
ATOM 719 C CA . ASN A 1 95 ? -21.839 8.688 21.351 1.00 87.88 95 ASN A CA 1
ATOM 720 C C . ASN A 1 95 ? -23.033 8.752 22.308 1.00 87.88 95 ASN A C 1
ATOM 722 O O . ASN A 1 95 ? -23.879 7.854 22.318 1.00 87.88 95 ASN A O 1
ATOM 726 N N . ALA A 1 96 ? -23.119 9.802 23.123 1.00 85.75 96 ALA A N 1
ATOM 727 C CA . ALA A 1 96 ? -24.211 9.951 24.074 1.00 85.75 96 ALA A CA 1
ATOM 728 C C . ALA A 1 96 ? -25.317 10.893 23.598 1.00 85.75 96 ALA A C 1
ATOM 730 O O . ALA A 1 96 ? -26.465 10.674 23.983 1.00 85.75 96 ALA A O 1
ATOM 731 N N . TRP A 1 97 ? -25.013 11.911 22.786 1.00 82.12 97 TRP A N 1
ATOM 732 C CA . TRP A 1 97 ? -25.999 12.884 22.312 1.00 82.12 97 TRP A CA 1
ATOM 733 C C . TRP A 1 97 ? -26.162 12.852 20.787 1.00 82.12 97 TRP A C 1
ATOM 735 O O . TRP A 1 97 ? -25.200 12.930 20.030 1.00 82.12 97 TRP A O 1
ATOM 745 N N . GLU A 1 98 ? -27.413 12.820 20.327 1.00 78.75 98 GLU A N 1
ATOM 746 C CA . GLU A 1 98 ? -27.802 13.102 18.943 1.00 78.75 98 GLU A CA 1
ATOM 747 C C . GLU A 1 98 ? -28.616 14.405 18.939 1.00 78.75 98 GLU A C 1
ATOM 749 O O . GLU A 1 98 ? -29.824 14.449 19.210 1.00 78.75 98 GLU A O 1
ATOM 754 N N . GLY A 1 99 ? -27.918 15.527 18.754 1.00 75.19 99 GLY A N 1
ATOM 755 C CA . GLY A 1 99 ? -28.487 16.848 19.003 1.00 75.19 99 GLY A CA 1
ATOM 756 C C . GLY A 1 99 ? -28.861 17.023 20.479 1.00 75.19 99 GLY A C 1
ATOM 757 O O . GLY A 1 99 ? -27.992 17.170 21.329 1.00 75.19 99 GLY A O 1
ATOM 758 N N . ILE A 1 100 ? -30.161 17.033 20.791 1.00 75.25 100 ILE A N 1
ATOM 759 C CA . ILE A 1 100 ? -30.671 17.141 22.175 1.00 75.25 100 ILE A CA 1
ATOM 760 C C . ILE A 1 100 ? -31.181 15.807 22.737 1.00 75.25 100 ILE A C 1
ATOM 762 O O . ILE A 1 100 ? -31.660 15.763 23.875 1.00 75.25 100 ILE A O 1
ATOM 766 N N . ILE A 1 101 ? -31.160 14.749 21.923 1.00 81.25 101 ILE A N 1
ATOM 767 C CA . ILE A 1 101 ? -31.672 13.427 22.276 1.00 81.25 101 ILE A CA 1
ATOM 768 C C . ILE A 1 101 ? -30.530 12.627 22.891 1.00 81.25 101 ILE A C 1
ATOM 770 O O . ILE A 1 101 ? -29.437 12.567 22.337 1.00 81.25 101 ILE A O 1
ATOM 774 N N . LEU A 1 102 ? -30.793 12.032 24.052 1.00 85.25 102 LEU A N 1
ATOM 775 C CA . LEU A 1 102 ? -29.872 11.085 24.661 1.00 85.25 102 LEU A CA 1
ATOM 776 C C . LEU A 1 102 ? -29.966 9.756 23.905 1.00 85.25 102 LEU A C 1
ATOM 778 O O . LEU A 1 102 ? -31.044 9.161 23.866 1.00 85.25 102 LEU A O 1
ATOM 782 N N . ASP A 1 103 ? -28.847 9.315 23.345 1.00 82.56 103 ASP A N 1
ATOM 783 C CA . ASP A 1 103 ? -28.709 8.082 22.574 1.00 82.56 103 ASP A CA 1
ATOM 784 C C . ASP A 1 103 ? -27.945 7.013 23.378 1.00 82.56 103 ASP A C 1
ATOM 786 O O . ASP A 1 103 ? -28.537 6.029 23.824 1.00 82.56 103 ASP A O 1
ATOM 790 N N . MET A 1 104 ? -26.654 7.247 23.662 1.00 86.56 104 MET A N 1
ATOM 791 C CA . MET A 1 104 ? -25.771 6.335 24.416 1.00 86.56 104 MET A CA 1
ATOM 792 C C . MET A 1 104 ? -25.728 4.911 23.840 1.00 86.56 104 MET A C 1
ATOM 794 O O . MET A 1 104 ? -25.609 3.948 24.603 1.00 86.56 104 MET A O 1
ATOM 798 N N . SER A 1 105 ? -25.853 4.761 22.518 1.00 84.00 105 SER A N 1
ATOM 799 C CA . SER A 1 105 ? -25.987 3.444 21.883 1.00 84.00 105 SER A CA 1
ATOM 800 C C . SER A 1 105 ? -24.997 3.165 20.750 1.00 84.00 105 SER A C 1
ATOM 802 O O . SER A 1 105 ? -24.777 1.995 20.431 1.00 84.00 105 SER A O 1
ATOM 804 N N . HIS A 1 106 ? -24.339 4.191 20.202 1.00 86.44 106 HIS A N 1
ATOM 805 C CA . HIS A 1 106 ? -23.354 4.021 19.134 1.00 86.44 106 HIS A CA 1
ATOM 806 C C . HIS A 1 106 ? -21.908 4.105 19.627 1.00 86.44 106 HIS A C 1
ATOM 808 O O . HIS A 1 106 ? -21.576 4.884 20.520 1.00 86.44 106 HIS A O 1
ATOM 814 N N . ILE A 1 107 ? -21.039 3.308 19.009 1.00 91.88 107 ILE A N 1
ATOM 815 C CA . ILE A 1 107 ? -19.591 3.342 19.226 1.00 91.88 107 ILE A CA 1
ATOM 816 C C . ILE A 1 107 ? -19.008 4.563 18.492 1.00 91.88 107 ILE A C 1
ATOM 818 O O . ILE A 1 107 ? -19.591 5.060 17.535 1.00 91.88 107 ILE A O 1
ATOM 822 N N . GLU A 1 108 ? -17.863 5.061 18.949 1.00 90.00 108 GLU A N 1
ATOM 823 C CA . GLU A 1 108 ? -17.147 6.211 18.372 1.00 90.00 108 GLU A CA 1
ATOM 824 C C . GLU A 1 108 ? -15.668 5.875 18.098 1.00 90.00 108 GLU A C 1
ATOM 826 O O . GLU A 1 108 ? -14.781 6.712 18.237 1.00 90.00 108 GLU A O 1
ATOM 831 N N . LEU A 1 109 ? -15.375 4.617 17.751 1.00 92.06 109 LEU A N 1
ATOM 832 C CA . LEU A 1 109 ? -14.049 4.219 17.275 1.00 92.06 109 LEU A CA 1
ATOM 833 C C . LEU A 1 109 ? -13.815 4.760 15.863 1.00 92.06 109 LEU A C 1
ATOM 835 O O . LEU A 1 109 ? -14.727 4.814 15.036 1.00 92.06 109 LEU A O 1
ATOM 839 N N . ASP A 1 110 ? -12.575 5.142 15.593 1.00 89.44 110 ASP A N 1
ATOM 840 C CA . ASP A 1 110 ? -12.174 5.834 14.375 1.00 89.44 110 ASP A CA 1
ATOM 841 C C . ASP A 1 110 ? -12.382 4.927 13.160 1.00 89.44 110 ASP A C 1
ATOM 843 O O . ASP A 1 110 ? -11.822 3.834 13.077 1.00 89.44 110 ASP A O 1
ATOM 847 N N . ASN A 1 111 ? -13.198 5.390 12.214 1.00 89.44 111 ASN A N 1
ATOM 848 C CA . ASN A 1 111 ? -13.499 4.751 10.933 1.00 89.44 111 ASN A CA 1
ATOM 849 C C . ASN A 1 111 ? -14.106 3.332 11.030 1.00 89.44 111 ASN A C 1
ATOM 851 O O . ASN A 1 111 ? -14.153 2.621 10.020 1.00 89.44 111 ASN A O 1
ATOM 855 N N . SER A 1 112 ? -14.557 2.906 12.217 1.00 91.75 112 SER A N 1
ATOM 856 C CA . SER A 1 112 ? -15.048 1.546 12.474 1.00 91.75 112 SER A CA 1
ATOM 857 C C . SER A 1 112 ? -16.463 1.308 11.941 1.00 91.75 112 SER A C 1
ATOM 859 O O . SER A 1 112 ? -17.241 2.241 11.752 1.00 91.75 112 SER A O 1
ATOM 861 N N . LEU A 1 113 ? -16.830 0.043 11.725 1.00 91.25 113 LEU A N 1
ATOM 862 C CA . LEU A 1 113 ? -18.134 -0.319 11.162 1.00 91.25 113 LEU A CA 1
ATOM 863 C C . LEU A 1 113 ? -19.308 0.170 12.027 1.00 91.25 113 LEU A C 1
ATOM 865 O O . LEU A 1 113 ? -20.287 0.700 11.495 1.00 91.25 113 LEU A O 1
ATOM 869 N N . MET A 1 114 ? -19.211 0.000 13.352 1.00 90.50 114 MET A N 1
ATOM 870 C CA . MET A 1 114 ? -20.266 0.380 14.304 1.00 90.50 114 MET A CA 1
ATOM 871 C C . MET A 1 114 ? -20.139 1.825 14.794 1.00 90.50 114 MET A C 1
ATOM 873 O O . MET A 1 114 ? -20.862 2.225 15.712 1.00 90.50 114 MET A O 1
ATOM 877 N N . SER A 1 115 ? -19.219 2.590 14.207 1.00 89.38 115 SER A N 1
ATOM 878 C CA . SER A 1 115 ? -19.027 3.988 14.551 1.00 89.38 115 SER A CA 1
ATOM 879 C C . SER A 1 115 ? -20.211 4.841 14.093 1.00 89.38 115 SER A C 1
ATOM 881 O O . SER A 1 115 ? -20.765 4.626 13.012 1.00 89.38 115 SER A O 1
ATOM 883 N N . HIS A 1 116 ? -20.575 5.852 14.879 1.00 87.50 116 HIS A N 1
ATOM 884 C CA . HIS A 1 116 ? -21.522 6.892 14.458 1.00 87.50 116 HIS A CA 1
ATOM 885 C C . HIS A 1 116 ? -20.875 7.936 13.522 1.00 87.50 116 HIS A C 1
ATOM 887 O O . HIS A 1 116 ? -21.535 8.850 13.030 1.00 87.50 116 HIS A O 1
ATOM 893 N N . GLN A 1 117 ? -19.584 7.787 13.219 1.00 86.06 117 GLN A N 1
ATOM 894 C CA . GLN A 1 117 ? -18.853 8.671 12.317 1.00 86.06 117 GLN A CA 1
ATOM 895 C C . GLN A 1 117 ? -19.419 8.680 10.888 1.00 86.06 117 GLN A C 1
ATOM 897 O O . GLN A 1 117 ? -19.923 7.679 10.355 1.00 86.06 117 GLN A O 1
ATOM 902 N N . SER A 1 118 ? -19.294 9.844 10.253 1.00 86.88 118 SER A N 1
ATOM 903 C CA . SER A 1 118 ? -19.696 10.089 8.868 1.00 86.88 118 SER A CA 1
ATOM 904 C C . SER A 1 118 ? -18.770 9.411 7.853 1.00 86.88 118 SER A C 1
ATOM 906 O O . SER A 1 118 ? -19.243 9.001 6.795 1.00 86.88 118 SER A O 1
ATOM 908 N N . TRP A 1 119 ? -17.498 9.195 8.203 1.00 90.75 119 TRP A N 1
ATOM 909 C CA . TRP A 1 119 ? -16.551 8.397 7.426 1.00 90.75 119 TRP A CA 1
ATOM 910 C C . TRP A 1 119 ? -16.242 7.076 8.119 1.00 90.75 119 TRP A C 1
ATOM 912 O O . TRP A 1 119 ? -15.789 7.042 9.264 1.00 90.75 119 TRP A O 1
ATOM 922 N N . ARG A 1 120 ? -16.448 5.979 7.392 1.00 91.69 120 ARG A N 1
ATOM 923 C CA . ARG A 1 120 ? -16.180 4.615 7.851 1.00 91.69 120 ARG A CA 1
ATOM 924 C C . ARG A 1 120 ? -15.652 3.785 6.698 1.00 91.69 120 ARG A C 1
ATOM 926 O O . ARG A 1 120 ? -16.366 3.608 5.715 1.00 91.69 120 ARG A O 1
ATOM 933 N N . ASN A 1 121 ? -14.445 3.250 6.845 1.00 92.19 121 ASN A N 1
ATOM 934 C CA . ASN A 1 121 ? -13.769 2.431 5.831 1.00 92.19 121 ASN A CA 1
ATOM 935 C C . ASN A 1 121 ? -13.438 1.014 6.344 1.00 92.19 121 ASN A C 1
ATOM 937 O O . ASN A 1 121 ? -12.629 0.281 5.768 1.00 92.19 121 ASN A O 1
ATOM 941 N N . TYR A 1 122 ? -14.037 0.622 7.469 1.00 90.06 122 TYR A N 1
ATOM 942 C CA . TYR A 1 122 ? -14.006 -0.745 7.969 1.00 90.06 122 TYR A CA 1
ATOM 943 C C . TYR A 1 122 ? -15.307 -1.454 7.587 1.00 90.06 122 TYR A C 1
ATOM 945 O O . TYR A 1 122 ? -16.385 -1.088 8.042 1.00 90.06 122 TYR A O 1
ATOM 953 N N . ASN A 1 123 ? -15.201 -2.500 6.766 1.00 82.44 123 ASN A N 1
ATOM 954 C CA . ASN A 1 123 ? -16.352 -3.282 6.288 1.00 82.44 123 ASN A CA 1
ATOM 955 C C . ASN A 1 123 ? -16.672 -4.502 7.174 1.00 82.44 123 ASN A C 1
ATOM 957 O O . ASN A 1 123 ? -17.499 -5.339 6.818 1.00 82.44 123 ASN A O 1
ATOM 961 N N . PHE A 1 124 ? -15.996 -4.622 8.316 1.00 89.69 124 PHE A N 1
ATOM 962 C CA . PHE A 1 124 ? -16.153 -5.693 9.296 1.00 89.69 124 PHE A CA 1
ATOM 963 C C . PHE A 1 124 ? -15.952 -5.144 10.718 1.00 89.69 124 PHE A C 1
ATOM 965 O O . PHE A 1 124 ? -15.523 -4.006 10.888 1.00 89.69 124 PHE A O 1
ATOM 972 N N . TYR A 1 125 ? -16.273 -5.930 11.743 1.00 93.56 125 TYR A N 1
ATOM 973 C CA . TYR A 1 125 ? -16.076 -5.517 13.132 1.00 93.56 125 TYR A CA 1
ATOM 974 C C . TYR A 1 125 ? -14.592 -5.467 13.497 1.00 93.56 125 TYR A C 1
ATOM 976 O O . TYR A 1 125 ? -13.897 -6.463 13.308 1.00 93.56 125 TYR A O 1
ATOM 984 N N . MET A 1 126 ? -14.138 -4.369 14.105 1.00 96.00 126 MET A N 1
ATOM 985 C CA . MET A 1 126 ? -12.823 -4.294 14.752 1.00 96.00 126 MET A CA 1
ATOM 986 C C . MET A 1 126 ? -12.727 -5.259 15.947 1.00 96.00 126 MET A C 1
ATOM 988 O O . MET A 1 126 ? -13.741 -5.596 16.565 1.00 96.00 126 MET A O 1
ATOM 992 N N . GLU A 1 127 ? -11.510 -5.646 16.360 1.00 97.75 127 GLU A N 1
ATOM 993 C CA . GLU A 1 127 ? -11.337 -6.542 17.520 1.00 97.75 127 GLU A CA 1
ATOM 994 C C . GLU A 1 127 ? -11.998 -5.982 18.794 1.00 97.75 127 GLU A C 1
ATOM 996 O O . GLU A 1 127 ? -12.602 -6.740 19.552 1.00 97.75 127 GLU A O 1
ATOM 1001 N N . ALA A 1 128 ? -11.942 -4.663 19.016 1.00 97.56 128 ALA A N 1
ATOM 1002 C CA . ALA A 1 128 ? -12.578 -4.023 20.166 1.00 97.56 128 ALA A CA 1
ATOM 1003 C C . ALA A 1 128 ? -14.116 -4.101 20.114 1.00 97.56 128 ALA A C 1
ATOM 1005 O O . ALA A 1 128 ? -14.755 -4.285 21.148 1.00 97.56 128 ALA A O 1
ATOM 1006 N N . GLU A 1 129 ? -14.718 -4.025 18.924 1.00 97.25 129 GLU A N 1
ATOM 1007 C CA . GLU A 1 129 ? -16.167 -4.181 18.747 1.00 97.25 129 GLU A CA 1
ATOM 1008 C C . GLU A 1 129 ? -16.587 -5.641 18.971 1.00 97.25 129 GLU A C 1
ATOM 1010 O O . GLU A 1 129 ? -17.583 -5.905 19.642 1.00 97.25 129 GLU A O 1
ATOM 1015 N N . LEU A 1 130 ? -15.792 -6.607 18.499 1.00 97.69 130 LEU A N 1
ATOM 1016 C CA . LEU A 1 130 ? -15.997 -8.026 18.804 1.00 97.69 130 LEU A CA 1
ATOM 1017 C C . LEU A 1 130 ? -15.865 -8.311 20.309 1.00 97.69 130 LEU A C 1
ATOM 1019 O O . LEU A 1 130 ? -16.673 -9.043 20.878 1.00 97.69 130 LEU A O 1
ATOM 1023 N N . ALA A 1 131 ? -14.876 -7.721 20.975 1.00 98.31 131 ALA A N 1
ATOM 1024 C CA . ALA A 1 131 ? -14.707 -7.855 22.417 1.00 98.31 131 ALA A CA 1
ATOM 1025 C C . ALA A 1 131 ? -15.895 -7.269 23.194 1.00 98.31 131 ALA A C 1
ATOM 1027 O O . ALA A 1 131 ? -16.382 -7.895 24.134 1.00 98.31 131 ALA A O 1
ATOM 1028 N N . LEU A 1 132 ? -16.427 -6.129 22.746 1.00 97.94 132 LEU A N 1
ATOM 1029 C CA . LEU A 1 132 ? -17.659 -5.559 23.286 1.00 97.94 132 LEU A CA 1
ATOM 1030 C C . LEU A 1 132 ? -18.836 -6.529 23.134 1.00 97.94 132 LEU A C 1
ATOM 1032 O O . LEU A 1 132 ? -19.581 -6.733 24.092 1.00 97.94 132 LEU A O 1
ATOM 1036 N N . LEU A 1 133 ? -18.991 -7.177 21.971 1.00 97.62 133 LEU A N 1
ATOM 1037 C CA . LEU A 1 133 ? -20.022 -8.204 21.779 1.00 97.62 133 LEU A CA 1
ATOM 1038 C C . LEU A 1 133 ? -19.863 -9.363 22.781 1.00 97.62 133 LEU A C 1
ATOM 1040 O O . LEU A 1 133 ? -20.855 -9.860 23.317 1.00 97.62 133 LEU A O 1
ATOM 1044 N N . GLN A 1 134 ? -18.634 -9.779 23.086 1.00 98.00 134 GLN A N 1
ATOM 1045 C CA . GLN A 1 134 ? -18.397 -10.810 24.100 1.00 98.00 134 GLN A CA 1
ATOM 1046 C C . GLN A 1 134 ? -18.793 -10.343 25.508 1.00 98.00 134 GLN A C 1
ATOM 1048 O O . GLN A 1 134 ? -19.481 -11.081 26.215 1.00 98.00 134 GLN A O 1
ATOM 1053 N N . ASP A 1 135 ? -18.459 -9.106 25.884 1.00 98.25 135 ASP A N 1
ATOM 1054 C CA . ASP A 1 135 ? -18.831 -8.524 27.183 1.00 98.25 135 ASP A CA 1
ATOM 1055 C C . ASP A 1 135 ? -20.352 -8.395 27.372 1.00 98.25 135 ASP A C 1
ATOM 1057 O O . ASP A 1 135 ? -20.859 -8.544 28.485 1.00 98.25 135 ASP A O 1
ATOM 1061 N N . ILE A 1 136 ? -21.117 -8.195 26.293 1.00 97.06 136 ILE A N 1
ATOM 1062 C CA . ILE A 1 136 ? -22.588 -8.145 26.363 1.00 97.06 136 ILE A CA 1
ATOM 1063 C C . ILE A 1 136 ? -23.268 -9.522 26.241 1.00 97.06 136 ILE A C 1
ATOM 1065 O O . ILE A 1 136 ? -24.502 -9.585 26.274 1.00 97.06 136 ILE A O 1
ATOM 1069 N N . GLY A 1 137 ? -22.494 -10.610 26.128 1.00 96.88 137 GLY A N 1
ATOM 1070 C CA . GLY A 1 137 ? -22.970 -11.991 26.267 1.00 96.88 137 GLY A CA 1
ATOM 1071 C C . GLY A 1 137 ? -22.872 -12.890 25.028 1.00 96.88 137 GLY A C 1
ATOM 1072 O O . GLY A 1 137 ? -23.359 -14.023 25.080 1.00 96.88 137 GLY A O 1
ATOM 1073 N N . TYR A 1 138 ? -22.269 -12.443 23.921 1.00 97.62 138 TYR A N 1
ATOM 1074 C CA . TYR A 1 138 ? -22.042 -13.308 22.756 1.00 97.62 138 TYR A CA 1
ATOM 1075 C C . TYR A 1 138 ? -20.836 -14.234 22.974 1.00 97.62 138 TYR A C 1
ATOM 1077 O O . TYR A 1 138 ? -19.811 -13.832 23.513 1.00 97.62 138 TYR A O 1
ATOM 1085 N N . ASN A 1 139 ? -20.933 -15.487 22.522 1.00 95.56 139 ASN A N 1
ATOM 1086 C CA . ASN A 1 139 ? -19.859 -16.471 22.664 1.00 95.56 139 ASN A CA 1
ATOM 1087 C C . ASN A 1 139 ? -19.328 -16.904 21.294 1.00 95.56 139 ASN A C 1
ATOM 1089 O O . ASN A 1 139 ? -20.028 -17.578 20.538 1.00 95.56 139 ASN A O 1
ATOM 1093 N N . PHE A 1 140 ? -18.092 -16.521 20.989 1.00 95.25 140 PHE A N 1
ATOM 1094 C CA . PHE A 1 140 ? -17.374 -16.892 19.773 1.00 95.25 140 PHE A CA 1
ATOM 1095 C C . PHE A 1 140 ? -15.861 -16.772 19.991 1.00 95.25 140 PHE A C 1
ATOM 1097 O O . PHE A 1 140 ? -15.404 -16.097 20.915 1.00 95.25 140 PHE A O 1
ATOM 1104 N N . ASP A 1 141 ? -15.074 -17.416 19.127 1.00 95.12 141 ASP A N 1
ATOM 1105 C CA . ASP A 1 141 ? -13.615 -17.293 19.140 1.00 95.12 141 ASP A CA 1
ATOM 1106 C C . ASP A 1 141 ? -13.186 -16.059 18.336 1.00 95.12 141 ASP A C 1
ATOM 1108 O O . ASP A 1 141 ? -12.989 -16.121 17.123 1.00 95.12 141 ASP A O 1
ATOM 1112 N N . ARG A 1 142 ? -13.050 -14.919 19.023 1.00 95.56 142 ARG A N 1
ATOM 1113 C CA . ARG A 1 142 ? -12.570 -13.650 18.446 1.00 95.56 142 ARG A CA 1
ATOM 1114 C C . ARG A 1 142 ? -11.226 -13.805 17.727 1.00 95.56 142 ARG A C 1
ATOM 1116 O O . ARG A 1 142 ? -11.000 -13.151 16.710 1.00 95.56 142 ARG A O 1
ATOM 1123 N N . LYS A 1 143 ? -10.362 -14.711 18.204 1.00 95.56 143 LYS A N 1
ATOM 1124 C CA . LYS A 1 143 ? -9.030 -14.929 17.630 1.00 95.56 143 LYS A CA 1
ATOM 1125 C C . LYS A 1 143 ? -9.055 -15.645 16.276 1.00 95.56 143 LYS A C 1
ATOM 1127 O O . LYS A 1 143 ? -8.027 -15.732 15.614 1.00 95.56 143 LYS A O 1
ATOM 1132 N N . LEU A 1 144 ? -10.215 -16.132 15.818 1.00 95.38 144 LEU A N 1
ATOM 1133 C CA . LEU A 1 144 ? -10.383 -16.528 14.416 1.00 95.38 144 LEU A CA 1
ATOM 1134 C C . LEU A 1 144 ? -10.248 -15.332 13.476 1.00 95.38 144 LEU A C 1
ATOM 1136 O O . LEU A 1 144 ? -9.719 -15.507 12.385 1.00 95.38 144 LEU A O 1
ATOM 1140 N N . TYR A 1 145 ? -10.681 -14.144 13.899 1.00 95.81 145 TYR A N 1
ATOM 1141 C CA . TYR A 1 145 ? -10.677 -12.934 13.080 1.00 95.81 145 TYR A CA 1
ATOM 1142 C C . TYR A 1 145 ? -9.431 -12.089 13.319 1.00 95.81 145 TYR A C 1
ATOM 1144 O O . TYR A 1 145 ? -8.873 -11.593 12.351 1.00 95.81 145 TYR A O 1
ATOM 1152 N N . TYR A 1 146 ? -8.964 -11.985 14.568 1.00 96.50 146 TYR A N 1
ATOM 1153 C CA . TYR A 1 146 ? -7.805 -11.163 14.930 1.00 96.50 146 TYR A CA 1
ATOM 1154 C C . TYR A 1 146 ? -6.695 -11.967 15.600 1.00 96.50 146 TYR A C 1
ATOM 1156 O O . TYR A 1 146 ? -6.949 -12.731 16.527 1.00 96.50 146 TYR A O 1
ATOM 1164 N N . GLY A 1 147 ? -5.451 -11.790 15.160 1.00 94.88 147 GLY A N 1
ATOM 1165 C CA . GLY A 1 147 ? -4.281 -12.269 15.895 1.00 94.88 147 GLY A CA 1
ATOM 1166 C C . GLY A 1 147 ? -3.975 -11.315 17.045 1.00 94.88 147 GLY A C 1
ATOM 1167 O O . GLY A 1 147 ? -4.233 -11.642 18.206 1.00 94.88 147 GLY A O 1
ATOM 1168 N N . ASP A 1 148 ? -3.502 -10.125 16.690 1.00 94.50 148 ASP A N 1
ATOM 1169 C CA . ASP A 1 148 ? -3.117 -9.038 17.585 1.00 94.50 148 ASP A CA 1
ATOM 1170 C C . ASP A 1 148 ? -3.716 -7.701 17.143 1.00 94.50 148 ASP A C 1
ATOM 1172 O O . ASP A 1 148 ? -3.888 -7.436 15.952 1.00 94.50 148 ASP A O 1
ATOM 1176 N N . SER A 1 149 ? -3.943 -6.819 18.117 1.00 96.62 149 SER A N 1
ATOM 1177 C CA . SER A 1 149 ? -4.309 -5.425 17.873 1.00 96.62 149 SER A CA 1
ATOM 1178 C C . SER A 1 149 ? -3.513 -4.474 18.768 1.00 96.62 149 SER A C 1
ATOM 1180 O O . SER A 1 149 ? -3.332 -4.716 19.964 1.00 96.62 149 SER A O 1
ATOM 1182 N N . ILE A 1 150 ? -3.064 -3.358 18.197 1.00 98.00 150 ILE A N 1
ATOM 1183 C CA . ILE A 1 150 ? -2.326 -2.290 18.872 1.00 98.00 150 ILE A CA 1
ATOM 1184 C C . ILE A 1 150 ? -3.207 -1.039 18.933 1.00 98.00 150 ILE A C 1
ATOM 1186 O O . ILE A 1 150 ? -3.210 -0.209 18.023 1.00 98.00 150 ILE A O 1
ATOM 1190 N N . TYR A 1 151 ? -3.945 -0.898 20.035 1.00 97.69 151 TYR A N 1
ATOM 1191 C CA . TYR A 1 151 ? -4.734 0.304 20.339 1.00 97.69 151 TYR A CA 1
ATOM 1192 C C . TYR A 1 151 ? -3.931 1.360 21.122 1.00 97.69 151 TYR A C 1
ATOM 1194 O O . TYR A 1 151 ? -4.244 2.549 21.080 1.00 97.69 151 TYR A O 1
ATOM 1202 N N . GLU A 1 152 ? -2.883 0.957 21.847 1.00 97.38 152 GLU A N 1
ATOM 1203 C CA . GLU A 1 152 ? -2.001 1.873 22.584 1.00 97.38 152 GLU A CA 1
ATOM 1204 C C . GLU A 1 152 ? -1.144 2.693 21.620 1.00 97.38 152 GLU A C 1
ATOM 1206 O O . GLU A 1 152 ? -0.655 2.149 20.640 1.00 97.38 152 GLU A O 1
ATOM 1211 N N . SER A 1 153 ? -0.960 3.989 21.890 1.00 96.62 153 SER A N 1
ATOM 1212 C CA . SER A 1 153 ? -0.075 4.872 21.111 1.00 96.62 153 SER A CA 1
ATOM 1213 C C . SER A 1 153 ? 1.290 5.028 21.776 1.00 96.62 153 SER A C 1
ATOM 1215 O O . SER A 1 153 ? 1.398 4.955 23.002 1.00 96.62 153 SER A O 1
ATOM 1217 N N . ASN A 1 154 ? 2.301 5.402 20.991 1.00 97.69 154 ASN A N 1
ATOM 1218 C CA . ASN A 1 154 ? 3.680 5.638 21.441 1.00 97.69 154 ASN A CA 1
ATOM 1219 C C . ASN A 1 154 ? 4.397 4.376 21.958 1.00 97.69 154 ASN A C 1
ATOM 1221 O O . ASN A 1 154 ? 5.296 4.466 22.800 1.00 97.69 154 ASN A O 1
ATOM 1225 N N . LEU A 1 155 ? 4.024 3.194 21.461 1.00 97.00 155 LEU A N 1
ATOM 1226 C CA . LEU A 1 155 ? 4.769 1.967 21.726 1.00 97.00 155 LEU A CA 1
ATOM 1227 C C . LEU A 1 155 ? 6.016 1.920 20.842 1.00 97.00 155 LEU A C 1
ATOM 1229 O O . LEU A 1 155 ? 5.937 1.576 19.671 1.00 97.00 155 LEU A O 1
ATOM 1233 N N . LEU A 1 156 ? 7.184 2.247 21.394 1.00 96.25 156 LEU A N 1
ATOM 1234 C CA . LEU A 1 156 ? 8.427 2.381 20.614 1.00 96.25 156 LEU A CA 1
ATOM 1235 C C . LEU A 1 156 ? 9.181 1.061 20.360 1.00 96.25 156 LEU A C 1
ATOM 1237 O O . LEU A 1 156 ? 10.257 1.081 19.769 1.00 96.25 156 LEU A O 1
ATOM 1241 N N . ASN A 1 157 ? 8.673 -0.071 20.848 1.00 96.00 157 ASN A N 1
ATOM 1242 C CA . ASN A 1 157 ? 9.306 -1.380 20.670 1.00 96.00 157 ASN A CA 1
ATOM 1243 C C . ASN A 1 157 ? 8.288 -2.522 20.832 1.00 96.00 157 ASN A C 1
ATOM 1245 O O . ASN A 1 157 ? 8.490 -3.436 21.634 1.00 96.00 157 ASN A O 1
ATOM 1249 N N . TRP A 1 158 ? 7.153 -2.435 20.137 1.00 97.94 158 TRP A N 1
ATOM 1250 C CA . TRP A 1 158 ? 6.201 -3.543 20.119 1.00 97.94 158 TRP A CA 1
ATOM 1251 C C . TRP A 1 158 ? 6.756 -4.686 19.263 1.00 97.94 158 TRP A C 1
ATOM 1253 O O . TRP A 1 158 ? 7.311 -4.460 18.187 1.00 97.94 158 TRP A O 1
ATOM 1263 N N . GLN A 1 159 ? 6.608 -5.915 19.745 1.00 97.69 159 GLN A N 1
ATOM 1264 C CA . GLN A 1 159 ? 7.056 -7.132 19.076 1.00 97.69 159 GLN A CA 1
ATOM 1265 C C . GLN A 1 159 ? 5.901 -8.129 19.101 1.00 97.69 159 GLN A C 1
ATOM 1267 O O . GLN A 1 159 ? 5.324 -8.342 20.169 1.00 97.69 159 GLN A O 1
ATOM 1272 N N . SER A 1 160 ? 5.596 -8.754 17.964 1.00 95.94 160 SER A N 1
ATOM 1273 C CA . SER A 1 160 ? 4.653 -9.876 17.936 1.00 95.94 160 SER A CA 1
ATOM 1274 C C . SER A 1 160 ? 5.173 -11.003 18.828 1.00 95.94 160 SER A C 1
ATOM 1276 O O . SER A 1 160 ? 6.353 -11.354 18.730 1.00 95.94 160 SER A O 1
ATOM 1278 N N . ASP A 1 161 ? 4.319 -11.592 19.659 1.00 93.38 161 ASP A N 1
ATOM 1279 C CA . ASP A 1 161 ? 4.660 -12.750 20.498 1.00 93.38 161 ASP A CA 1
ATOM 1280 C C . ASP A 1 161 ? 4.077 -14.070 19.958 1.00 93.38 161 ASP A C 1
ATOM 1282 O O . ASP A 1 161 ? 4.441 -15.152 20.428 1.00 93.38 161 ASP A O 1
ATOM 1286 N N . HIS A 1 162 ? 3.228 -13.992 18.929 1.00 92.75 162 HIS A N 1
ATOM 1287 C CA . HIS A 1 162 ? 2.703 -15.126 18.185 1.00 92.75 162 HIS A CA 1
ATOM 1288 C C . HIS A 1 162 ? 2.394 -14.773 16.720 1.00 92.75 162 HIS A C 1
ATOM 1290 O O . HIS A 1 162 ? 2.410 -13.617 16.303 1.00 92.75 162 HIS A O 1
ATOM 1296 N N . GLY A 1 163 ? 2.107 -15.807 15.923 1.00 93.62 163 GLY A N 1
ATOM 1297 C CA . GLY A 1 163 ? 1.631 -15.674 14.542 1.00 93.62 163 GLY A CA 1
ATOM 1298 C C . GLY A 1 163 ? 0.104 -15.729 14.425 1.00 93.62 163 GLY A C 1
ATOM 1299 O O . GLY A 1 163 ? -0.600 -15.735 15.432 1.00 93.62 163 GLY A O 1
ATOM 1300 N N . TYR A 1 164 ? -0.416 -15.844 13.206 1.00 97.81 164 TYR A N 1
ATOM 1301 C CA . TYR A 1 164 ? -1.844 -16.055 12.943 1.00 97.81 164 TYR A CA 1
ATOM 1302 C C . TYR A 1 164 ? -2.043 -17.272 12.048 1.00 97.81 164 TYR A C 1
ATOM 1304 O O . TYR A 1 164 ? -1.503 -17.344 10.947 1.00 97.81 164 TYR A O 1
ATOM 1312 N N . TYR A 1 165 ? -2.816 -18.235 12.543 1.00 97.94 165 TYR A N 1
ATOM 1313 C CA . TYR A 1 165 ? -2.976 -19.559 11.944 1.00 97.94 165 TYR A CA 1
ATOM 1314 C C . TYR A 1 165 ? -4.424 -20.033 12.066 1.00 97.94 165 TYR A C 1
ATOM 1316 O O . TYR A 1 165 ? -5.240 -19.399 12.736 1.00 97.94 165 TYR A O 1
ATOM 1324 N N . ALA A 1 166 ? -4.764 -21.173 11.468 1.00 97.50 166 ALA A N 1
ATOM 1325 C CA . ALA A 1 166 ? -6.037 -21.827 11.755 1.00 97.50 166 ALA A CA 1
ATOM 1326 C C . ALA A 1 166 ? -6.199 -22.085 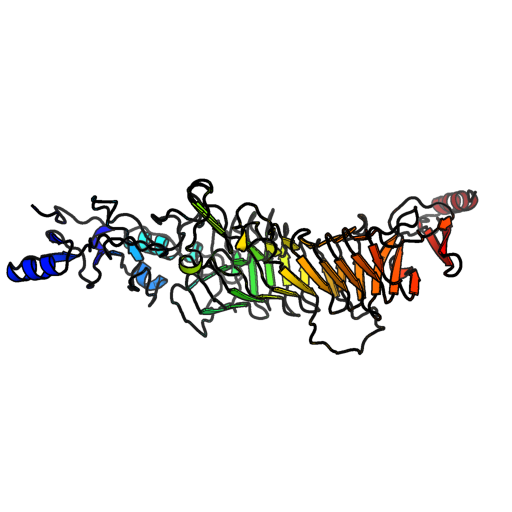13.262 1.00 97.50 166 ALA A C 1
ATOM 1328 O O . ALA A 1 166 ? -5.219 -22.255 13.997 1.00 97.50 166 ALA A O 1
ATOM 1329 N N . ARG A 1 167 ? -7.450 -22.126 13.734 1.00 95.31 167 ARG A N 1
ATOM 1330 C CA . ARG A 1 167 ? -7.759 -22.393 15.141 1.00 95.31 167 ARG A CA 1
ATOM 1331 C C . ARG A 1 167 ? -8.686 -23.576 15.310 1.00 95.31 167 ARG A C 1
ATOM 1333 O O . ARG A 1 167 ? -9.592 -23.806 14.511 1.00 95.31 167 ARG A O 1
ATOM 1340 N N . LYS A 1 168 ? -8.476 -24.297 16.407 1.00 94.50 168 LYS A N 1
ATOM 1341 C CA . LYS A 1 168 ? -9.363 -25.357 16.879 1.00 94.50 168 LYS A CA 1
ATOM 1342 C C . LYS A 1 168 ? -9.332 -25.405 18.399 1.00 94.50 168 LYS A C 1
ATOM 1344 O O . LYS A 1 168 ? -8.258 -25.357 18.994 1.00 94.50 168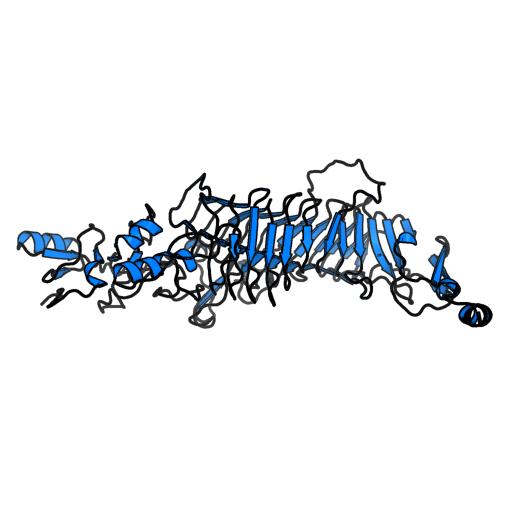 LYS A O 1
ATOM 1349 N N . ASP A 1 169 ? -10.508 -25.478 19.019 1.00 92.94 169 ASP A N 1
ATOM 1350 C CA . ASP A 1 169 ? -10.671 -25.569 20.477 1.00 92.94 169 ASP A CA 1
ATOM 1351 C C . ASP A 1 169 ? -9.884 -24.481 21.245 1.00 92.94 169 ASP A C 1
ATOM 1353 O O . ASP A 1 169 ? -9.235 -24.750 22.258 1.00 92.94 169 ASP A O 1
ATOM 1357 N N . GLY A 1 170 ? -9.892 -23.247 20.722 1.00 90.75 170 GLY A N 1
ATOM 1358 C CA . GLY A 1 170 ? -9.219 -22.092 21.326 1.00 90.75 170 GLY A CA 1
ATOM 1359 C C . GLY A 1 170 ? -7.689 -22.081 21.197 1.00 90.75 170 GLY A C 1
ATOM 1360 O O . GLY A 1 170 ? -7.025 -21.321 21.905 1.00 90.75 170 GLY A O 1
ATOM 1361 N N . LYS A 1 171 ? -7.104 -22.904 20.317 1.00 93.94 171 LYS A N 1
ATOM 1362 C CA . LYS A 1 171 ? -5.649 -23.010 20.119 1.00 93.94 171 LYS A CA 1
ATOM 1363 C C . LYS A 1 171 ? -5.251 -22.792 18.664 1.00 93.94 171 LYS A C 1
ATOM 1365 O O . LYS A 1 171 ? -5.969 -23.211 17.759 1.00 93.94 171 LYS A O 1
ATOM 1370 N N . TRP A 1 172 ? -4.078 -22.193 18.463 1.00 95.06 172 TRP A N 1
ATOM 1371 C CA . TRP A 1 172 ? -3.445 -22.055 17.152 1.00 95.06 172 TRP A CA 1
ATOM 1372 C C . TRP A 1 172 ? -2.936 -23.404 16.634 1.00 95.06 172 TRP A C 1
ATOM 1374 O O . TRP A 1 172 ? -2.258 -24.142 17.353 1.00 95.06 172 TRP A O 1
ATOM 1384 N N . LEU A 1 173 ? -3.221 -23.692 15.370 1.00 97.00 173 LEU A N 1
ATOM 1385 C CA . LEU A 1 173 ? -2.655 -24.799 14.608 1.00 97.00 173 LEU A CA 1
ATOM 1386 C C . LEU A 1 173 ? -1.455 -24.260 13.818 1.00 97.00 173 LEU A C 1
ATOM 1388 O O . LEU A 1 173 ? -1.589 -23.843 12.673 1.00 97.00 173 LEU A O 1
ATOM 1392 N N . ILE A 1 174 ? -0.293 -24.176 14.472 1.00 95.62 174 ILE A N 1
ATOM 1393 C CA . ILE A 1 174 ? 0.909 -23.522 13.923 1.00 95.62 174 ILE A CA 1
ATOM 1394 C C . ILE A 1 174 ? 1.251 -24.088 12.537 1.00 95.62 174 ILE A C 1
ATOM 1396 O O . ILE A 1 174 ? 1.411 -25.297 12.376 1.00 95.62 174 ILE A O 1
ATOM 1400 N N . GLY A 1 175 ? 1.398 -23.198 11.555 1.00 96.12 175 GLY A N 1
ATOM 1401 C CA . GLY A 1 175 ? 1.707 -23.541 10.165 1.00 96.12 175 GLY A CA 1
ATOM 1402 C C . GLY A 1 175 ? 0.488 -23.850 9.287 1.00 96.12 175 GLY A C 1
ATOM 1403 O O . GLY A 1 175 ? 0.643 -23.967 8.073 1.00 96.12 175 GLY A O 1
ATOM 1404 N N . GLU A 1 176 ? -0.716 -23.952 9.856 1.00 98.19 176 GLU A N 1
ATOM 1405 C CA . GLU A 1 176 ? -1.951 -24.130 9.088 1.00 98.19 176 GLU A CA 1
ATOM 1406 C C . GLU A 1 176 ? -2.587 -22.779 8.743 1.00 98.19 176 GLU A C 1
ATOM 1408 O O . GLU A 1 176 ? -2.695 -21.888 9.587 1.00 98.19 176 GLU A O 1
ATOM 1413 N N . TYR A 1 177 ? -3.041 -22.629 7.497 1.00 98.44 177 TYR A N 1
ATOM 1414 C CA . TYR A 1 177 ? -3.690 -21.404 7.032 1.00 98.44 177 TYR A CA 1
ATOM 1415 C C . TYR A 1 177 ? -5.080 -21.259 7.643 1.00 98.44 177 TYR A C 1
ATOM 1417 O O . TYR A 1 177 ? -5.907 -22.163 7.532 1.00 98.44 177 TYR A O 1
ATOM 1425 N N . ASN A 1 178 ? -5.368 -20.100 8.230 1.00 98.25 178 ASN A N 1
ATOM 1426 C CA . ASN A 1 178 ? -6.700 -19.786 8.731 1.00 98.25 178 ASN A CA 1
ATOM 1427 C C . ASN A 1 178 ? -7.678 -19.566 7.557 1.00 98.25 178 ASN A C 1
ATOM 1429 O O . ASN A 1 178 ? -7.403 -18.714 6.713 1.00 98.25 178 ASN A O 1
ATOM 1433 N N . PRO A 1 179 ? -8.801 -20.299 7.452 1.00 97.38 179 PRO A N 1
ATOM 1434 C CA . PRO A 1 179 ? -9.774 -20.106 6.375 1.00 97.38 179 PRO A CA 1
ATOM 1435 C C . PRO A 1 179 ? -10.807 -19.002 6.663 1.00 97.38 179 PRO A C 1
ATOM 1437 O O . PRO A 1 179 ? -11.713 -18.807 5.860 1.00 97.38 179 PRO A O 1
ATOM 1440 N N . THR A 1 180 ? -10.715 -18.311 7.805 1.00 96.38 180 THR A N 1
ATOM 1441 C CA . THR A 1 180 ? -11.689 -17.288 8.220 1.00 96.38 180 THR A CA 1
ATOM 1442 C C . THR A 1 180 ? -11.680 -16.100 7.259 1.00 96.38 180 THR A C 1
ATOM 1444 O O . THR A 1 180 ? -10.655 -15.443 7.077 1.00 96.38 180 THR A O 1
ATOM 1447 N N . GLU A 1 181 ? -12.832 -15.827 6.650 1.00 96.00 181 GLU A N 1
ATOM 1448 C CA . GLU A 1 181 ? -13.056 -14.667 5.783 1.00 96.00 181 GLU A CA 1
ATOM 1449 C C . GLU A 1 181 ? -12.921 -13.360 6.571 1.00 96.00 181 GLU A C 1
ATOM 1451 O O . GLU A 1 181 ? -13.233 -13.315 7.762 1.00 96.00 181 GLU A O 1
ATOM 1456 N N . TYR A 1 182 ? -12.454 -12.300 5.909 1.00 94.38 182 TYR A N 1
ATOM 1457 C CA . TYR A 1 182 ? -12.259 -10.968 6.502 1.00 94.38 182 TYR A CA 1
ATOM 1458 C C . TYR A 1 182 ? -11.349 -10.936 7.745 1.00 94.38 182 TYR A C 1
ATOM 1460 O O . TYR A 1 182 ? -11.340 -9.948 8.477 1.00 94.38 182 TYR A O 1
ATOM 1468 N N . GLY A 1 183 ? -10.569 -11.994 7.997 1.00 95.44 183 GLY A N 1
ATOM 1469 C CA . GLY A 1 183 ? -9.613 -12.025 9.099 1.00 95.44 183 GLY A CA 1
ATOM 1470 C C . GLY A 1 183 ? -8.561 -10.926 8.950 1.00 95.44 183 GLY A C 1
ATOM 1471 O O . GLY A 1 183 ? -7.998 -10.751 7.868 1.00 95.44 183 GLY A O 1
ATOM 1472 N N . VAL A 1 184 ? -8.292 -10.209 10.039 1.00 96.31 184 VAL A N 1
ATOM 1473 C CA . VAL A 1 184 ? -7.262 -9.176 10.151 1.00 96.31 184 VAL A CA 1
ATOM 1474 C C . VAL A 1 184 ? -6.242 -9.631 11.181 1.00 96.31 184 VAL A C 1
ATOM 1476 O O . VAL A 1 184 ? -6.490 -9.565 12.379 1.00 96.31 184 VAL A O 1
ATOM 1479 N N . SER A 1 185 ? -5.093 -10.141 10.746 1.00 95.06 185 SER A N 1
ATOM 1480 C CA . SER A 1 185 ? -4.184 -10.820 11.676 1.00 95.06 185 SER A CA 1
ATOM 1481 C C . SER A 1 185 ? -3.502 -9.861 12.650 1.00 95.06 185 SER A C 1
ATOM 1483 O O . SER A 1 185 ? -3.588 -10.087 13.852 1.00 95.06 185 SER A O 1
ATOM 1485 N N . LEU A 1 186 ? -2.866 -8.797 12.160 1.00 98.25 186 LEU A N 1
ATOM 1486 C CA . LEU A 1 186 ? -2.347 -7.704 12.988 1.00 98.25 186 LEU A CA 1
ATOM 1487 C C . LEU A 1 186 ? -3.070 -6.408 12.627 1.00 98.25 186 LEU A C 1
ATOM 1489 O O . LEU A 1 186 ? -3.040 -5.990 11.472 1.00 98.25 186 LEU A O 1
ATOM 1493 N N . HIS A 1 187 ? -3.661 -5.734 13.611 1.00 98.12 187 HIS A N 1
ATOM 1494 C CA . HIS A 1 187 ? -4.238 -4.401 13.439 1.00 98.12 187 HIS A CA 1
ATOM 1495 C C . HIS A 1 187 ? -3.452 -3.352 14.228 1.00 98.12 187 HIS A C 1
ATOM 1497 O O . HIS A 1 187 ? -3.410 -3.390 15.453 1.00 98.12 187 HIS A O 1
ATOM 1503 N N . ILE A 1 188 ? -2.843 -2.383 13.549 1.00 98.31 188 ILE A N 1
ATOM 1504 C CA . ILE A 1 188 ? -2.224 -1.211 14.180 1.00 98.31 188 ILE A CA 1
ATOM 1505 C C . ILE A 1 188 ? -3.215 -0.054 14.078 1.00 98.31 188 ILE A C 1
ATOM 1507 O O . ILE A 1 188 ? -3.280 0.604 13.050 1.00 98.31 188 ILE A O 1
ATOM 1511 N N . TYR A 1 189 ? -4.006 0.169 15.126 1.00 96.50 189 TYR A N 1
ATOM 1512 C CA . TYR A 1 189 ? -5.095 1.153 15.119 1.00 96.50 189 TYR A CA 1
ATOM 1513 C C . TYR A 1 189 ? -4.607 2.585 15.390 1.00 96.50 189 TYR A C 1
ATOM 1515 O O . TYR A 1 189 ? -5.150 3.558 14.877 1.00 96.50 189 TYR A O 1
ATOM 1523 N N . SER A 1 190 ? -3.609 2.720 16.261 1.00 94.19 190 SER A N 1
ATOM 1524 C CA . SER A 1 190 ? -3.278 3.984 16.922 1.00 94.19 190 SER A CA 1
ATOM 1525 C C . SER A 1 190 ? -2.074 4.693 16.279 1.00 94.19 190 SER A C 1
ATOM 1527 O O . SER A 1 190 ? -1.771 4.459 15.117 1.00 94.19 190 SER A O 1
ATOM 1529 N N . LYS A 1 191 ? -1.381 5.592 16.994 1.00 95.88 191 LYS A N 1
ATOM 1530 C CA . LYS A 1 191 ? -0.319 6.448 16.435 1.00 95.88 191 LYS A CA 1
ATOM 1531 C C . LYS A 1 191 ? 1.034 6.324 17.133 1.00 95.88 191 LYS A C 1
ATOM 1533 O O . LYS A 1 191 ? 1.115 5.979 18.314 1.00 95.88 191 LYS A O 1
ATOM 1538 N N . ASN A 1 192 ? 2.086 6.738 16.425 1.00 98.19 192 ASN A N 1
ATOM 1539 C CA . ASN A 1 192 ? 3.468 6.838 16.911 1.00 98.19 192 ASN A CA 1
ATOM 1540 C C . ASN A 1 192 ? 4.070 5.510 17.401 1.00 98.19 192 ASN A C 1
ATOM 1542 O O . ASN A 1 192 ? 4.882 5.507 18.329 1.00 98.19 192 ASN A O 1
ATOM 1546 N N . ASN A 1 193 ? 3.655 4.379 16.838 1.00 98.62 193 ASN A N 1
ATOM 1547 C CA . ASN A 1 193 ? 4.171 3.075 17.244 1.00 98.62 193 ASN A CA 1
ATOM 1548 C C . ASN A 1 193 ? 5.337 2.631 16.364 1.00 98.62 193 ASN A C 1
ATOM 1550 O O . ASN A 1 193 ? 5.373 2.936 15.179 1.00 98.62 193 ASN A O 1
ATOM 1554 N N . ILE A 1 194 ? 6.247 1.848 16.934 1.00 98.75 194 ILE A N 1
ATOM 1555 C CA . ILE A 1 194 ? 7.227 1.038 16.216 1.00 98.75 194 ILE A CA 1
ATOM 1556 C C . ILE A 1 194 ? 6.889 -0.417 16.535 1.00 98.75 194 ILE A C 1
ATOM 1558 O O . ILE A 1 194 ? 7.077 -0.878 17.665 1.00 98.75 194 ILE A O 1
ATOM 1562 N N . ALA A 1 195 ? 6.353 -1.118 15.542 1.00 98.50 195 ALA A N 1
ATOM 1563 C CA . ALA A 1 195 ? 5.892 -2.494 15.649 1.00 98.50 195 ALA A CA 1
ATOM 1564 C C . ALA A 1 195 ? 6.747 -3.410 14.774 1.00 98.50 195 ALA A C 1
ATOM 1566 O O . ALA A 1 195 ? 6.977 -3.116 13.604 1.00 98.50 195 ALA A O 1
ATOM 1567 N N . THR A 1 196 ? 7.205 -4.530 15.328 1.00 98.62 196 THR A N 1
ATOM 1568 C CA . THR A 1 196 ? 7.913 -5.572 14.579 1.00 98.62 196 THR A CA 1
ATOM 1569 C C . THR A 1 196 ? 7.084 -6.852 14.541 1.00 98.62 196 THR A C 1
ATOM 1571 O O . THR A 1 196 ? 6.808 -7.443 15.587 1.00 98.62 196 THR A O 1
ATOM 1574 N N . GLN A 1 197 ? 6.716 -7.295 13.338 1.00 98.31 197 GLN A N 1
ATOM 1575 C CA . GLN A 1 197 ? 6.118 -8.608 13.102 1.00 98.31 197 GLN A CA 1
ATOM 1576 C C . GLN A 1 197 ? 7.236 -9.611 12.802 1.00 98.31 197 GLN A C 1
ATOM 1578 O O . GLN A 1 197 ? 7.951 -9.467 11.810 1.00 98.31 197 GLN A O 1
ATOM 1583 N N . SER A 1 198 ? 7.383 -10.610 13.670 1.00 97.56 198 SER A N 1
ATOM 1584 C CA . SER A 1 198 ? 8.448 -11.625 13.637 1.00 97.56 198 SER A CA 1
ATOM 1585 C C . SER A 1 198 ? 7.932 -13.068 13.635 1.00 97.56 198 SER A C 1
ATOM 1587 O O . SER A 1 198 ? 8.721 -14.010 13.673 1.00 97.56 198 SER A O 1
ATOM 1589 N N . HIS A 1 199 ? 6.611 -13.249 13.588 1.00 98.00 199 HIS A N 1
ATOM 1590 C CA . HIS A 1 199 ? 5.958 -14.552 13.485 1.00 98.00 199 HIS A CA 1
ATOM 1591 C C . HIS A 1 199 ? 5.078 -14.630 12.236 1.00 98.00 199 HIS A C 1
ATOM 1593 O O . HIS A 1 199 ? 4.524 -13.620 11.800 1.00 98.00 199 HIS A O 1
ATOM 1599 N N . ASP A 1 200 ? 4.900 -15.834 11.695 1.00 98.62 200 ASP A N 1
ATOM 1600 C CA . ASP A 1 200 ? 4.135 -16.016 10.461 1.00 98.62 200 ASP A CA 1
ATOM 1601 C C . ASP A 1 200 ? 2.644 -15.687 10.631 1.00 98.62 200 ASP A C 1
ATOM 1603 O O . ASP A 1 200 ? 1.989 -16.062 11.605 1.00 98.62 200 ASP A O 1
ATOM 1607 N N . ILE A 1 201 ? 2.090 -15.033 9.620 1.00 98.69 201 ILE A N 1
ATOM 1608 C CA . ILE A 1 201 ? 0.668 -14.802 9.404 1.00 98.69 201 ILE A CA 1
ATOM 1609 C C . ILE A 1 201 ? 0.266 -15.625 8.181 1.00 98.69 201 ILE A C 1
ATOM 1611 O O . ILE A 1 201 ? 0.708 -15.346 7.068 1.00 98.69 201 ILE A O 1
ATOM 1615 N N . LEU A 1 202 ? -0.566 -16.647 8.380 1.00 98.75 202 LEU A N 1
ATOM 1616 C CA . LEU A 1 202 ? -1.016 -17.569 7.339 1.00 98.75 202 LEU A CA 1
ATOM 1617 C C . LEU A 1 202 ? -2.548 -17.578 7.278 1.00 98.75 202 LEU A C 1
ATOM 1619 O O . LEU A 1 202 ? -3.223 -18.171 8.121 1.00 98.75 202 LEU A O 1
ATOM 1623 N N . SER A 1 203 ? -3.106 -16.954 6.244 1.00 98.31 203 SER A N 1
ATOM 1624 C CA . SER A 1 203 ? -4.543 -16.918 5.970 1.00 98.31 203 SER A CA 1
ATOM 1625 C C . SER A 1 203 ? -4.863 -17.405 4.557 1.00 98.31 203 SER A C 1
ATOM 1627 O O . SER A 1 203 ? -4.107 -17.197 3.610 1.00 98.31 203 SER A O 1
ATOM 1629 N N . SER A 1 204 ? -6.003 -18.066 4.414 1.00 98.25 204 SER A N 1
ATOM 1630 C CA . SER A 1 204 ? -6.606 -18.496 3.147 1.00 98.25 204 SER A CA 1
ATOM 1631 C C . SER A 1 204 ? -8.048 -17.999 2.995 1.00 98.25 204 SER A C 1
ATOM 1633 O O . SER A 1 204 ? -8.704 -18.328 2.010 1.00 98.25 204 SER A O 1
ATOM 1635 N N . GLY A 1 205 ? -8.540 -17.215 3.960 1.00 97.75 205 GLY A N 1
ATOM 1636 C CA . GLY A 1 205 ? -9.877 -16.638 3.919 1.00 97.75 205 GLY A CA 1
ATOM 1637 C C . GLY A 1 205 ? -10.010 -15.545 2.862 1.00 97.75 205 GLY A C 1
ATOM 1638 O O . GLY A 1 205 ? -9.075 -14.780 2.611 1.00 97.75 205 GLY A O 1
ATOM 1639 N N . VAL A 1 206 ? -11.190 -15.474 2.249 1.00 97.62 206 VAL A N 1
ATOM 1640 C CA . VAL A 1 206 ? -11.554 -14.421 1.290 1.00 97.62 206 VAL A CA 1
ATOM 1641 C C . VAL A 1 206 ? -11.493 -13.057 1.975 1.00 97.62 206 VAL A C 1
ATOM 1643 O O . VAL A 1 206 ? -11.878 -12.930 3.139 1.00 97.62 206 VAL A O 1
ATOM 1646 N N . ALA A 1 207 ? -10.993 -12.048 1.259 1.00 96.25 207 ALA A N 1
ATOM 1647 C CA . ALA A 1 207 ? -10.862 -10.667 1.720 1.00 96.25 207 ALA A CA 1
ATOM 1648 C C . ALA A 1 207 ? -10.097 -10.505 3.052 1.00 96.25 207 ALA A C 1
ATOM 1650 O O . ALA A 1 207 ? -10.259 -9.509 3.757 1.00 96.25 207 ALA A O 1
ATOM 1651 N N . ALA A 1 208 ? -9.254 -11.479 3.415 1.00 97.06 208 ALA A N 1
ATOM 1652 C CA . ALA A 1 208 ? -8.396 -11.374 4.587 1.00 97.06 208 ALA A CA 1
ATOM 1653 C C . ALA A 1 208 ? -7.319 -10.297 4.386 1.00 97.06 208 ALA A C 1
ATOM 1655 O O . ALA A 1 208 ? -6.760 -10.155 3.296 1.00 97.06 208 ALA A O 1
ATOM 1656 N N . SER A 1 209 ? -6.995 -9.583 5.460 1.00 97.06 209 SER A N 1
ATOM 1657 C CA . SER A 1 209 ? -5.873 -8.645 5.515 1.00 97.06 209 SER A CA 1
ATOM 1658 C C . SER A 1 209 ? -4.842 -9.180 6.501 1.00 97.06 209 SER A C 1
ATOM 1660 O O . SER A 1 209 ? -5.153 -9.399 7.668 1.00 97.06 209 SER A O 1
ATOM 1662 N N . GLY A 1 210 ? -3.614 -9.434 6.054 1.00 98.25 210 GLY A N 1
ATOM 1663 C CA . GLY A 1 210 ? -2.579 -9.955 6.950 1.00 98.25 210 GLY A CA 1
ATOM 1664 C C . GLY A 1 210 ? -2.273 -8.940 8.049 1.00 98.25 210 GLY A C 1
ATOM 1665 O O . GLY A 1 210 ? -2.480 -9.190 9.233 1.00 98.25 210 GLY A O 1
ATOM 1666 N N . ILE A 1 211 ? -1.850 -7.749 7.643 1.00 98.75 211 ILE A N 1
ATOM 1667 C CA . ILE A 1 211 ? -1.613 -6.620 8.538 1.00 98.75 211 ILE A CA 1
ATOM 1668 C C . ILE A 1 211 ? -2.441 -5.436 8.048 1.00 98.75 211 ILE A C 1
ATOM 1670 O O . ILE A 1 211 ? -2.366 -5.097 6.873 1.00 98.75 211 ILE A O 1
ATOM 1674 N N . ARG A 1 212 ? -3.199 -4.788 8.936 1.00 98.38 212 ARG A N 1
ATOM 1675 C CA . ARG A 1 212 ? -3.887 -3.519 8.674 1.00 98.38 212 ARG A CA 1
ATOM 1676 C C . ARG A 1 212 ? -3.288 -2.413 9.538 1.00 98.38 212 ARG A C 1
ATOM 1678 O O . ARG A 1 212 ? -3.143 -2.595 10.746 1.00 98.38 212 ARG A O 1
ATOM 1685 N N . ILE A 1 213 ? -2.975 -1.269 8.938 1.00 98.56 213 ILE A N 1
ATOM 1686 C CA . ILE A 1 213 ? -2.462 -0.080 9.629 1.00 98.56 213 ILE A CA 1
ATOM 1687 C C . ILE A 1 213 ? -3.433 1.083 9.438 1.00 98.56 213 ILE A C 1
ATOM 1689 O O . ILE A 1 213 ? -3.772 1.432 8.311 1.00 98.56 213 ILE A O 1
ATOM 1693 N N . ASP A 1 214 ? -3.822 1.696 10.544 1.00 96.81 214 ASP A N 1
ATOM 1694 C CA . ASP A 1 214 ? -4.544 2.959 10.634 1.00 96.81 214 ASP A CA 1
ATOM 1695 C C . ASP A 1 214 ? -3.713 3.946 11.499 1.00 96.81 214 ASP A C 1
ATOM 1697 O O . ASP A 1 214 ? -2.552 3.688 11.852 1.00 96.81 214 ASP A O 1
ATOM 1701 N N . GLY A 1 215 ? -4.305 5.086 11.864 1.00 94.62 215 GLY A N 1
ATOM 1702 C CA . GLY A 1 215 ? -3.688 6.080 12.744 1.00 94.62 215 GLY A CA 1
ATOM 1703 C C . GLY A 1 215 ? -2.611 6.916 12.050 1.00 94.62 215 GLY A C 1
ATOM 1704 O O . GLY A 1 215 ? -2.745 7.266 10.890 1.00 94.62 215 GLY A O 1
ATOM 1705 N N . SER A 1 216 ? -1.552 7.331 12.747 1.00 97.06 216 SER A N 1
ATOM 1706 C CA . SER A 1 216 ? -0.517 8.171 12.121 1.00 97.06 216 SER A CA 1
ATOM 1707 C C . SER A 1 216 ? 0.879 7.942 12.681 1.00 97.06 216 SER A C 1
ATOM 1709 O O . SER A 1 216 ? 1.053 7.536 13.831 1.00 97.06 216 SER A O 1
ATOM 1711 N N . ASN A 1 217 ? 1.893 8.198 11.852 1.00 98.50 217 ASN A N 1
ATOM 1712 C CA . ASN A 1 217 ? 3.309 8.136 12.211 1.00 98.50 217 ASN A CA 1
ATOM 1713 C C . ASN A 1 217 ? 3.718 6.782 12.832 1.00 98.50 217 ASN A C 1
ATOM 1715 O O . ASN A 1 217 ? 4.510 6.717 13.771 1.00 98.50 217 ASN A O 1
ATOM 1719 N N . ASN A 1 218 ? 3.139 5.686 12.332 1.00 98.81 218 ASN A N 1
ATOM 1720 C CA . ASN A 1 218 ? 3.545 4.332 12.717 1.00 98.81 218 ASN A CA 1
ATOM 1721 C C . ASN A 1 218 ? 4.692 3.835 11.837 1.00 98.81 218 ASN A C 1
ATOM 1723 O O . ASN A 1 218 ? 4.670 4.018 10.621 1.00 98.81 218 ASN A O 1
ATOM 1727 N N . GLN A 1 219 ? 5.635 3.128 12.446 1.00 98.88 219 GLN A N 1
ATOM 1728 C CA . GLN A 1 219 ? 6.636 2.327 11.767 1.00 98.88 219 GLN A CA 1
ATOM 1729 C C . GLN A 1 219 ? 6.302 0.840 11.924 1.00 98.88 219 GLN A C 1
ATOM 1731 O O . GLN A 1 219 ? 6.225 0.333 13.045 1.00 98.88 219 GLN A O 1
ATOM 1736 N N . LEU A 1 220 ? 6.142 0.135 10.806 1.00 98.88 220 LEU A N 1
ATOM 1737 C CA . LEU A 1 220 ? 6.037 -1.323 10.776 1.00 98.88 220 LEU A CA 1
ATOM 1738 C C . LEU A 1 220 ? 7.338 -1.916 10.243 1.00 98.88 220 LEU A C 1
ATOM 1740 O O . LEU A 1 220 ? 7.805 -1.535 9.173 1.00 98.88 220 LEU A O 1
ATOM 1744 N N . ILE A 1 221 ? 7.880 -2.892 10.963 1.00 98.88 221 ILE A N 1
ATOM 1745 C CA . ILE A 1 221 ? 9.013 -3.709 10.542 1.00 98.88 221 ILE A CA 1
ATOM 1746 C C . ILE A 1 221 ? 8.507 -5.138 10.349 1.00 98.88 221 ILE A C 1
ATOM 1748 O O . ILE A 1 221 ? 8.090 -5.792 11.303 1.00 98.88 221 ILE A O 1
ATOM 1752 N N . ILE A 1 222 ? 8.562 -5.642 9.120 1.00 98.81 222 ILE A N 1
ATOM 1753 C CA . ILE A 1 222 ? 8.381 -7.069 8.843 1.00 98.81 222 ILE A CA 1
ATOM 1754 C C . ILE A 1 222 ? 9.772 -7.685 8.902 1.00 98.81 222 ILE A C 1
ATOM 1756 O O . ILE A 1 222 ? 10.647 -7.323 8.108 1.00 98.81 222 ILE A O 1
ATOM 1760 N N . ALA A 1 223 ? 10.002 -8.549 9.887 1.00 98.38 223 ALA A N 1
ATOM 1761 C CA . ALA A 1 223 ? 11.316 -9.121 10.130 1.00 98.38 223 ALA A CA 1
ATOM 1762 C C . ALA A 1 223 ? 11.731 -10.103 9.021 1.00 98.38 223 ALA A C 1
ATOM 1764 O O . ALA A 1 223 ? 10.907 -10.608 8.256 1.00 98.38 223 ALA A O 1
ATOM 1765 N N . ASN A 1 224 ? 13.034 -10.385 8.952 1.00 97.38 224 ASN A N 1
ATOM 1766 C CA . ASN A 1 224 ? 13.554 -11.470 8.119 1.00 97.38 224 ASN A CA 1
ATOM 1767 C C . ASN A 1 224 ? 12.892 -12.801 8.507 1.00 97.38 224 ASN A C 1
ATOM 1769 O O . ASN A 1 224 ? 12.457 -12.975 9.648 1.00 97.38 224 ASN A O 1
ATOM 1773 N N . ASP A 1 225 ? 12.824 -13.729 7.553 1.00 96.69 225 ASP A N 1
ATOM 1774 C CA . ASP A 1 225 ? 12.264 -15.076 7.734 1.00 96.69 225 ASP A CA 1
ATOM 1775 C C . ASP A 1 225 ? 10.795 -15.112 8.211 1.00 96.69 225 ASP A C 1
ATOM 1777 O O . ASP A 1 225 ? 10.308 -16.158 8.633 1.00 96.69 225 ASP A O 1
ATOM 1781 N N . THR A 1 226 ? 10.075 -13.986 8.124 1.00 98.50 226 THR A N 1
ATOM 1782 C CA . THR A 1 226 ? 8.659 -13.871 8.502 1.00 98.50 226 THR A CA 1
ATOM 1783 C C . THR A 1 226 ? 7.768 -13.901 7.269 1.00 98.50 226 THR A C 1
ATOM 1785 O O . THR A 1 226 ? 7.975 -13.131 6.328 1.00 98.50 226 THR A O 1
ATOM 1788 N N . LYS A 1 227 ? 6.739 -14.750 7.284 1.00 98.81 227 LYS A N 1
ATOM 1789 C CA . LYS A 1 227 ? 5.752 -14.858 6.203 1.00 98.81 227 LYS A CA 1
ATOM 1790 C C . LYS A 1 227 ? 4.466 -14.151 6.574 1.00 98.81 227 LYS A C 1
ATOM 1792 O O . LYS A 1 227 ? 3.875 -14.445 7.603 1.00 98.81 227 LYS A O 1
ATOM 1797 N N . VAL A 1 228 ? 3.972 -13.294 5.695 1.00 98.88 228 VAL A N 1
ATOM 1798 C CA . VAL A 1 228 ? 2.612 -12.756 5.753 1.00 98.88 228 VAL A CA 1
ATOM 1799 C C . VAL A 1 228 ? 1.916 -13.156 4.465 1.00 98.88 228 VAL A C 1
ATOM 1801 O O . VAL A 1 228 ? 2.060 -12.526 3.414 1.00 98.88 228 VAL A O 1
ATOM 1804 N N . TYR A 1 229 ? 1.222 -14.284 4.530 1.00 98.81 229 TYR A N 1
ATOM 1805 C CA . TYR A 1 229 ? 0.563 -14.903 3.396 1.00 98.81 229 TYR A CA 1
ATOM 1806 C C . TYR A 1 229 ? -0.949 -14.837 3.572 1.00 98.81 229 TYR A C 1
ATOM 1808 O O . TYR A 1 229 ? -1.499 -15.406 4.514 1.00 98.81 229 TYR A O 1
ATOM 1816 N N . THR A 1 230 ? -1.628 -14.213 2.618 1.00 98.38 230 THR A N 1
ATOM 1817 C CA . THR A 1 230 ? -3.088 -14.180 2.539 1.00 98.38 230 THR A CA 1
ATOM 1818 C C . THR A 1 230 ? -3.522 -14.692 1.170 1.00 98.38 230 THR A C 1
ATOM 1820 O O . THR A 1 230 ? -3.465 -14.000 0.164 1.00 98.38 230 THR A O 1
ATOM 1823 N N . LEU A 1 231 ? -3.899 -15.965 1.092 1.00 98.25 231 LEU A N 1
ATOM 1824 C CA . LEU A 1 231 ? -4.075 -16.677 -0.180 1.00 98.25 231 LEU A CA 1
ATOM 1825 C C . LEU A 1 231 ? -5.528 -16.747 -0.666 1.00 98.25 231 LEU A C 1
ATOM 1827 O O . LEU A 1 231 ? -5.773 -17.343 -1.713 1.00 98.25 231 LEU A O 1
ATOM 1831 N N . GLY A 1 232 ? -6.474 -16.190 0.092 1.00 98.38 232 GLY A N 1
ATOM 1832 C CA . GLY A 1 232 ? -7.872 -16.108 -0.322 1.00 98.38 232 GLY A CA 1
ATOM 1833 C C . GLY A 1 232 ? -8.092 -15.061 -1.411 1.00 98.38 232 GLY A C 1
ATOM 1834 O O . GLY A 1 232 ? -7.247 -14.204 -1.650 1.00 98.38 232 GLY A O 1
ATOM 1835 N N . ASP A 1 233 ? -9.231 -15.131 -2.090 1.00 98.62 233 ASP A N 1
ATOM 1836 C CA . ASP A 1 233 ? -9.585 -14.149 -3.117 1.00 98.62 233 ASP A CA 1
ATOM 1837 C C . ASP A 1 233 ? -9.774 -12.754 -2.503 1.00 98.62 233 ASP A C 1
ATOM 1839 O O . ASP A 1 233 ? -10.258 -12.630 -1.378 1.00 98.62 233 ASP A O 1
ATOM 1843 N N . TYR A 1 234 ? -9.412 -11.706 -3.247 1.00 97.81 234 TYR A N 1
ATOM 1844 C CA . TYR A 1 234 ? -9.544 -10.293 -2.869 1.00 97.81 234 TYR A CA 1
ATOM 1845 C C . TYR A 1 234 ? -8.796 -9.909 -1.582 1.00 97.81 234 TYR A C 1
ATOM 1847 O O . TYR A 1 234 ? -9.143 -8.937 -0.912 1.00 97.81 234 TYR A O 1
ATOM 1855 N N . SER A 1 235 ? -7.800 -10.704 -1.192 1.00 97.94 235 SER A N 1
ATOM 1856 C CA . SER A 1 235 ? -7.021 -10.493 0.021 1.00 97.94 235 SER A CA 1
ATOM 1857 C C . SER A 1 235 ? -5.872 -9.512 -0.186 1.00 97.94 235 SER A C 1
ATOM 1859 O O . SER A 1 235 ? -5.423 -9.244 -1.306 1.00 97.94 235 SER A O 1
ATOM 1861 N N . ASN A 1 236 ? -5.336 -9.033 0.934 1.00 98.50 236 ASN A N 1
ATOM 1862 C CA . ASN A 1 236 ? -4.072 -8.319 0.951 1.00 98.50 236 ASN A CA 1
ATOM 1863 C C . ASN A 1 236 ? -3.143 -8.830 2.053 1.00 98.50 236 ASN A C 1
ATOM 1865 O O . ASN A 1 236 ? -3.599 -9.348 3.075 1.00 98.50 236 ASN A O 1
ATOM 1869 N N . ALA A 1 237 ? -1.830 -8.775 1.831 1.00 98.81 237 ALA A N 1
ATOM 1870 C CA . ALA A 1 237 ? -0.874 -9.173 2.868 1.00 98.81 237 ALA A CA 1
ATOM 1871 C C . ALA A 1 237 ? -0.624 -8.013 3.842 1.00 98.81 237 ALA A C 1
ATOM 1873 O O . ALA A 1 237 ? -0.593 -8.218 5.054 1.00 98.81 237 ALA A O 1
ATOM 1874 N N . LEU A 1 238 ? -0.523 -6.794 3.314 1.00 98.88 238 LEU A N 1
ATOM 1875 C CA . LEU A 1 238 ? -0.411 -5.555 4.069 1.00 98.88 238 LEU A CA 1
ATOM 1876 C C . LEU A 1 238 ? -1.378 -4.516 3.493 1.00 98.88 238 LEU A C 1
ATOM 1878 O O . LEU A 1 238 ? -1.278 -4.180 2.318 1.00 98.88 238 LEU A O 1
ATOM 1882 N N . LEU A 1 239 ? -2.263 -3.983 4.330 1.00 98.81 239 LEU A N 1
ATOM 1883 C CA . LEU A 1 239 ? -3.144 -2.858 4.042 1.00 98.81 239 LEU A CA 1
ATOM 1884 C C . LEU A 1 239 ? -2.752 -1.665 4.917 1.00 98.81 239 LEU A C 1
ATOM 1886 O O . LEU A 1 239 ? -2.808 -1.739 6.144 1.00 98.81 239 LEU A O 1
ATOM 1890 N N . ILE A 1 240 ? -2.398 -0.547 4.293 1.00 98.81 240 ILE A N 1
ATOM 1891 C CA . ILE A 1 240 ? -2.293 0.747 4.967 1.00 98.81 240 ILE A CA 1
ATOM 1892 C C . ILE A 1 240 ? -3.563 1.517 4.625 1.00 98.81 240 ILE A C 1
ATOM 1894 O O . ILE A 1 240 ? -3.752 1.898 3.473 1.00 98.81 240 ILE A O 1
ATOM 1898 N N . ALA A 1 241 ? -4.443 1.658 5.616 1.00 97.31 241 ALA A N 1
ATOM 1899 C CA . ALA A 1 241 ? -5.849 2.000 5.432 1.00 97.31 241 ALA A CA 1
ATOM 1900 C C . ALA A 1 241 ? -6.208 3.434 5.818 1.00 97.31 241 ALA A C 1
ATOM 1902 O O . ALA A 1 241 ? -7.247 3.932 5.392 1.00 97.31 241 ALA A O 1
ATOM 1903 N N . TYR A 1 242 ? -5.442 4.085 6.696 1.00 97.25 242 TYR A N 1
ATOM 1904 C CA . TYR A 1 242 ? -5.848 5.404 7.161 1.00 97.25 242 TYR A CA 1
ATOM 1905 C C . TYR A 1 242 ? -4.722 6.227 7.782 1.00 97.25 242 TYR A C 1
ATOM 1907 O O . TYR A 1 242 ? -3.902 5.697 8.522 1.00 97.25 242 TYR A O 1
ATOM 1915 N N . GLY A 1 243 ? -4.793 7.541 7.553 1.00 97.00 243 GLY A N 1
ATOM 1916 C CA . GLY A 1 243 ? -4.043 8.594 8.231 1.00 97.00 243 GLY A CA 1
ATOM 1917 C C . GLY A 1 243 ? -2.794 9.023 7.473 1.00 97.00 243 GLY A C 1
ATOM 1918 O O . GLY A 1 243 ? -2.875 9.270 6.270 1.00 97.00 243 GLY A O 1
ATOM 1919 N N . LYS A 1 244 ? -1.656 9.182 8.161 1.00 98.44 244 LYS A N 1
ATOM 1920 C CA . LYS A 1 244 ? -0.446 9.740 7.534 1.00 98.44 244 LYS A CA 1
ATOM 1921 C C . LYS A 1 244 ? 0.871 9.307 8.155 1.00 98.44 244 LYS A C 1
ATOM 1923 O O . LYS A 1 244 ? 0.950 8.918 9.318 1.00 98.44 244 LYS A O 1
ATOM 1928 N N . ASP A 1 245 ? 1.927 9.517 7.382 1.00 98.81 245 ASP A N 1
ATOM 1929 C CA . ASP A 1 245 ? 3.331 9.428 7.763 1.00 98.81 245 ASP A CA 1
ATOM 1930 C C . ASP A 1 245 ? 3.785 8.031 8.207 1.00 98.81 245 ASP A C 1
ATOM 1932 O O . ASP A 1 245 ? 4.724 7.895 8.995 1.00 98.81 245 ASP A O 1
ATOM 1936 N N . HIS A 1 246 ? 3.160 6.974 7.683 1.00 98.94 246 HIS A N 1
ATOM 1937 C CA . HIS A 1 246 ? 3.603 5.612 7.966 1.00 98.94 246 HIS A CA 1
ATOM 1938 C C . HIS A 1 246 ? 4.948 5.296 7.304 1.00 98.94 246 HIS A C 1
ATOM 1940 O O . HIS A 1 246 ? 5.230 5.725 6.180 1.00 98.94 246 HIS A O 1
ATOM 1946 N N . VAL A 1 247 ? 5.773 4.513 7.996 1.00 98.94 247 VAL A N 1
ATOM 1947 C CA . VAL A 1 247 ? 7.045 3.988 7.488 1.00 98.94 247 VAL A CA 1
ATOM 1948 C C . VAL A 1 247 ? 7.001 2.469 7.526 1.00 98.94 247 VAL A C 1
ATOM 1950 O O . VAL A 1 247 ? 6.752 1.878 8.574 1.00 98.94 247 VAL A O 1
ATOM 1953 N N . ILE A 1 248 ? 7.259 1.830 6.391 1.00 98.88 248 ILE A N 1
ATOM 1954 C CA . ILE A 1 248 ? 7.238 0.373 6.270 1.00 98.88 248 ILE A CA 1
ATOM 1955 C C . ILE A 1 248 ? 8.643 -0.118 5.932 1.00 98.88 248 ILE A C 1
ATOM 1957 O O . ILE A 1 248 ? 9.193 0.242 4.895 1.00 98.88 248 ILE A O 1
ATOM 1961 N N . GLU A 1 249 ? 9.194 -0.965 6.797 1.00 98.75 249 GLU A N 1
ATOM 1962 C CA . GLU A 1 249 ? 10.460 -1.671 6.611 1.00 98.75 249 GLU A CA 1
ATOM 1963 C C . GLU A 1 249 ? 10.185 -3.151 6.353 1.00 98.75 249 GLU A C 1
ATOM 1965 O O . GLU A 1 249 ? 9.948 -3.933 7.278 1.00 98.75 249 GLU A O 1
ATOM 1970 N N . HIS A 1 250 ? 10.202 -3.550 5.086 1.00 98.50 250 HIS A N 1
ATOM 1971 C CA . HIS A 1 250 ? 9.900 -4.917 4.685 1.00 98.50 250 HIS A CA 1
ATOM 1972 C C . HIS A 1 250 ? 11.180 -5.725 4.473 1.00 98.50 250 HIS A C 1
ATOM 1974 O O . HIS A 1 250 ? 11.973 -5.401 3.590 1.00 98.50 250 HIS A O 1
ATOM 1980 N N . ASN A 1 251 ? 11.387 -6.770 5.280 1.00 98.19 251 ASN A N 1
ATOM 1981 C CA . ASN A 1 251 ? 12.514 -7.707 5.160 1.00 98.19 251 ASN A CA 1
ATOM 1982 C C . ASN A 1 251 ? 12.076 -9.171 4.979 1.00 98.19 251 ASN A C 1
ATOM 1984 O O . ASN A 1 251 ? 12.924 -10.026 4.742 1.00 98.19 251 ASN A O 1
ATOM 1988 N N . GLY A 1 252 ? 10.784 -9.471 5.128 1.00 98.38 252 GLY A N 1
ATOM 1989 C CA . GLY A 1 252 ? 10.253 -10.834 5.082 1.00 98.38 252 GLY A CA 1
ATOM 1990 C C . GLY A 1 252 ? 9.608 -11.173 3.741 1.00 98.38 252 GLY A C 1
ATOM 1991 O O . GLY A 1 252 ? 10.025 -10.708 2.679 1.00 98.38 252 GLY A O 1
ATOM 1992 N N . GLU A 1 253 ? 8.513 -11.926 3.788 1.00 98.88 253 GLU A N 1
ATOM 1993 C CA . GLU A 1 253 ? 7.717 -12.277 2.614 1.00 98.88 253 GLU A CA 1
ATOM 1994 C C . GLU A 1 253 ? 6.265 -11.797 2.749 1.00 98.88 253 GLU A C 1
ATOM 1996 O O . GLU A 1 253 ? 5.548 -12.219 3.652 1.00 98.88 253 GLU A O 1
ATOM 2001 N N . LEU A 1 254 ? 5.807 -10.965 1.813 1.00 98.94 254 LEU A N 1
ATOM 2002 C CA . LEU A 1 254 ? 4.402 -10.598 1.634 1.00 98.94 254 LEU A CA 1
ATOM 2003 C C . LEU A 1 254 ? 3.851 -11.322 0.404 1.00 98.94 254 LEU A C 1
ATOM 2005 O O . LEU A 1 254 ? 4.402 -11.193 -0.695 1.00 98.94 254 LEU A O 1
ATOM 2009 N N . LYS A 1 255 ? 2.765 -12.083 0.571 1.00 98.81 255 LYS A N 1
ATOM 2010 C CA . LYS A 1 255 ? 2.166 -12.860 -0.521 1.00 98.81 255 LYS A CA 1
ATOM 2011 C C . LYS A 1 255 ? 0.641 -12.825 -0.497 1.00 98.81 255 LYS A C 1
ATOM 2013 O O . LYS A 1 255 ? 0.038 -13.323 0.450 1.00 98.81 255 LYS A O 1
ATOM 2018 N N . ALA A 1 256 ? 0.038 -12.356 -1.587 1.00 98.75 256 ALA A N 1
ATOM 2019 C CA . ALA A 1 256 ? -1.405 -12.372 -1.805 1.00 98.75 256 ALA A CA 1
ATOM 2020 C C . ALA A 1 256 ? -1.749 -12.886 -3.210 1.00 98.75 256 ALA A C 1
ATOM 2022 O O . ALA A 1 256 ? -1.779 -12.134 -4.181 1.00 98.75 256 ALA A O 1
ATOM 2023 N N . THR A 1 257 ? -1.951 -14.199 -3.347 1.00 98.31 257 THR A N 1
ATOM 2024 C CA . THR A 1 257 ? -2.070 -14.857 -4.666 1.00 98.31 257 THR A CA 1
ATOM 2025 C C . THR A 1 257 ? -3.431 -15.486 -4.948 1.00 98.31 257 THR A C 1
ATOM 2027 O O . THR A 1 257 ? -3.550 -16.217 -5.932 1.00 98.31 257 THR A O 1
ATOM 2030 N N . GLY A 1 258 ? -4.446 -15.235 -4.116 1.00 98.44 258 GLY A N 1
ATOM 2031 C CA . GLY A 1 258 ? -5.835 -15.503 -4.501 1.00 98.44 258 GLY A CA 1
ATOM 2032 C C . GLY A 1 258 ? -6.252 -14.628 -5.683 1.00 98.44 258 GLY A C 1
ATOM 2033 O O . GLY A 1 258 ? -5.471 -13.798 -6.153 1.00 98.44 258 GLY A O 1
ATOM 2034 N N . LYS A 1 259 ? -7.461 -14.800 -6.213 1.00 98.56 259 LYS A N 1
ATOM 2035 C CA . LYS A 1 259 ? -7.964 -13.941 -7.293 1.00 98.56 259 LYS A CA 1
ATOM 2036 C C . LYS A 1 259 ? -7.912 -12.473 -6.860 1.00 98.56 259 LYS A C 1
ATOM 2038 O O . LYS A 1 259 ? -8.390 -12.149 -5.784 1.00 98.56 259 LYS A O 1
ATOM 2043 N N . GLU A 1 260 ? -7.363 -11.603 -7.706 1.00 98.25 260 GLU A N 1
ATOM 2044 C CA . GLU A 1 260 ? -7.257 -10.157 -7.441 1.00 98.25 260 GLU A CA 1
ATOM 2045 C C . GLU A 1 260 ? -6.527 -9.794 -6.124 1.00 98.25 260 GLU A C 1
ATOM 2047 O O . GLU A 1 260 ? -6.802 -8.774 -5.502 1.00 98.25 260 GLU A O 1
ATOM 2052 N N . GLY A 1 261 ? -5.590 -10.638 -5.685 1.00 98.69 261 GLY A N 1
ATOM 2053 C CA . GLY A 1 261 ? -4.811 -10.435 -4.466 1.00 98.69 261 GLY A CA 1
ATOM 2054 C C . GLY A 1 261 ? -3.731 -9.360 -4.617 1.00 98.69 261 GLY A C 1
ATOM 2055 O O . GLY A 1 261 ? -3.031 -9.297 -5.635 1.00 98.69 261 GLY A O 1
ATOM 2056 N N . ILE A 1 262 ? -3.569 -8.538 -3.579 1.00 98.94 262 ILE A N 1
ATOM 2057 C CA . ILE A 1 262 ? -2.631 -7.407 -3.544 1.00 98.94 262 ILE A CA 1
ATOM 2058 C C . ILE A 1 262 ? -1.631 -7.606 -2.404 1.00 98.94 262 ILE A C 1
ATOM 2060 O O . ILE A 1 262 ? -2.025 -7.697 -1.247 1.00 98.94 262 ILE A O 1
ATOM 2064 N N . ALA A 1 263 ? -0.326 -7.663 -2.671 1.00 98.94 263 ALA A N 1
ATOM 2065 C CA . ALA A 1 263 ? 0.624 -7.868 -1.571 1.00 98.94 263 ALA A CA 1
ATOM 2066 C C . ALA A 1 263 ? 0.671 -6.653 -0.627 1.00 98.94 263 ALA A C 1
ATOM 2068 O O . ALA A 1 263 ? 0.471 -6.813 0.576 1.00 98.94 263 ALA A O 1
ATOM 2069 N N . ILE A 1 264 ? 0.877 -5.451 -1.170 1.00 98.94 264 ILE A N 1
ATOM 2070 C CA . ILE A 1 264 ? 0.847 -4.191 -0.420 1.00 98.94 264 ILE A CA 1
ATOM 2071 C C . ILE A 1 264 ? -0.252 -3.303 -1.001 1.00 98.94 264 ILE A C 1
ATOM 2073 O O . ILE A 1 264 ? -0.129 -2.822 -2.126 1.00 98.94 264 ILE A O 1
ATOM 2077 N N . ASN A 1 265 ? -1.322 -3.105 -0.238 1.00 98.88 265 ASN A N 1
ATOM 2078 C CA . ASN A 1 265 ? -2.450 -2.254 -0.582 1.00 98.88 265 ASN A CA 1
ATOM 2079 C C . ASN A 1 265 ? -2.374 -0.941 0.211 1.00 98.88 265 ASN A C 1
ATOM 2081 O O . ASN A 1 265 ? -2.365 -0.956 1.442 1.00 98.88 265 ASN A O 1
ATOM 2085 N N . ILE A 1 266 ? -2.284 0.188 -0.483 1.00 98.94 266 ILE A N 1
ATOM 2086 C CA . ILE A 1 266 ? -2.185 1.525 0.106 1.00 98.94 266 ILE A CA 1
ATOM 2087 C C . ILE A 1 266 ? -3.421 2.299 -0.335 1.00 98.94 266 ILE A C 1
ATOM 2089 O O . ILE A 1 266 ? -3.474 2.820 -1.451 1.00 98.94 266 ILE A O 1
ATOM 2093 N N . ASP A 1 267 ? -4.436 2.306 0.520 1.00 98.31 267 ASP A N 1
ATOM 2094 C CA . ASP A 1 267 ? -5.795 2.645 0.111 1.00 98.31 267 ASP A CA 1
ATOM 2095 C C . ASP A 1 267 ? -6.631 3.092 1.311 1.00 98.31 267 ASP A C 1
ATOM 2097 O O . ASP A 1 267 ? -6.799 2.329 2.262 1.00 98.31 267 ASP A O 1
ATOM 2101 N N . PHE A 1 268 ? -7.190 4.307 1.257 1.00 97.75 268 PHE A N 1
ATOM 2102 C CA . PHE A 1 268 ? -8.143 4.754 2.279 1.00 97.75 268 PHE A CA 1
ATOM 2103 C C . PHE A 1 268 ? -9.484 4.017 2.196 1.00 97.75 268 PHE A C 1
ATOM 2105 O O . PHE A 1 268 ? -10.256 4.042 3.154 1.00 97.75 268 PHE A O 1
ATOM 2112 N N . GLY A 1 269 ? -9.768 3.357 1.077 1.00 95.44 269 GLY A N 1
ATOM 2113 C CA . GLY A 1 269 ? -11.037 2.721 0.781 1.00 95.44 269 GLY A CA 1
ATOM 2114 C C . GLY A 1 269 ? -12.152 3.729 0.521 1.00 95.44 269 GLY A C 1
ATOM 2115 O O . GLY A 1 269 ? -11.948 4.944 0.479 1.00 95.44 269 GLY A O 1
ATOM 2116 N N . ASP A 1 270 ? -13.354 3.187 0.363 1.00 94.50 270 ASP A N 1
ATOM 2117 C CA . ASP A 1 270 ? -14.580 3.961 0.220 1.00 94.50 270 ASP A CA 1
ATOM 2118 C C . ASP A 1 270 ? -15.278 4.161 1.566 1.00 94.50 270 ASP A C 1
ATOM 2120 O O . ASP A 1 270 ? -15.141 3.363 2.501 1.00 94.50 270 ASP A O 1
ATOM 2124 N N . ASN A 1 271 ? -16.107 5.199 1.632 1.00 94.31 271 ASN A N 1
ATOM 2125 C CA . ASN A 1 271 ? -17.019 5.393 2.743 1.00 94.31 271 ASN A CA 1
ATOM 2126 C C . ASN A 1 271 ? -18.182 4.401 2.665 1.00 94.31 271 ASN A C 1
ATOM 2128 O O . ASN A 1 271 ? -18.942 4.403 1.694 1.00 94.31 271 ASN A O 1
ATOM 2132 N N . THR A 1 272 ? -18.415 3.634 3.727 1.00 92.06 272 THR A N 1
ATOM 2133 C CA . THR A 1 272 ? -19.596 2.758 3.842 1.00 92.06 272 THR A CA 1
ATOM 2134 C C . THR A 1 272 ? -20.924 3.519 3.818 1.00 92.06 272 THR A C 1
ATOM 2136 O O . THR A 1 272 ? -21.944 2.943 3.438 1.00 92.06 272 THR A O 1
ATOM 2139 N N . LEU A 1 273 ? -20.924 4.811 4.167 1.00 90.31 273 LEU A N 1
ATOM 2140 C CA . LEU A 1 273 ? -22.080 5.695 3.989 1.00 90.31 273 LEU A CA 1
ATOM 2141 C C . LEU A 1 273 ? -22.212 6.291 2.580 1.00 90.31 273 LEU A C 1
ATOM 2143 O O . LEU A 1 273 ? -23.251 6.860 2.251 1.00 90.31 273 LEU A O 1
ATOM 2147 N N . GLY A 1 274 ? -21.193 6.127 1.740 1.00 92.94 274 GLY A N 1
ATOM 2148 C CA . GLY A 1 274 ? -21.126 6.643 0.381 1.00 92.94 274 GLY A CA 1
ATOM 2149 C C . GLY A 1 274 ? -20.215 7.865 0.246 1.00 92.94 274 GLY A C 1
ATOM 2150 O O . GLY A 1 274 ? -20.315 8.836 0.993 1.00 92.94 274 GLY A O 1
ATOM 2151 N N . ASN A 1 275 ? -19.368 7.849 -0.785 1.00 94.19 275 ASN A N 1
ATOM 2152 C CA . ASN A 1 275 ? -18.392 8.913 -1.072 1.00 94.19 275 ASN A CA 1
ATOM 2153 C C . ASN A 1 275 ? -19.021 10.269 -1.437 1.00 94.19 275 ASN A C 1
ATOM 2155 O O . ASN A 1 275 ? -18.320 11.274 -1.517 1.00 94.19 275 ASN A O 1
ATOM 2159 N N . ALA A 1 276 ? -20.330 10.303 -1.702 1.00 91.75 276 ALA A N 1
AT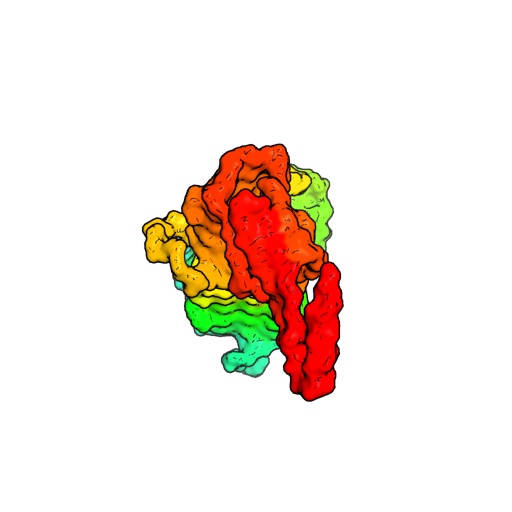OM 2160 C CA . ALA A 1 276 ? -21.057 11.547 -1.931 1.00 91.75 276 ALA A CA 1
ATOM 2161 C C . ALA A 1 276 ? -21.262 12.347 -0.635 1.00 91.75 276 ALA A C 1
ATOM 2163 O O . ALA A 1 276 ? -21.313 13.573 -0.696 1.00 91.75 276 ALA A O 1
ATOM 2164 N N . GLU A 1 277 ? -21.372 11.670 0.513 1.00 90.38 277 GLU A N 1
ATOM 2165 C CA . GLU A 1 277 ? -21.541 12.317 1.817 1.00 90.38 277 GLU A CA 1
ATOM 2166 C C . GLU A 1 277 ? -20.207 12.838 2.337 1.00 90.38 277 GLU A C 1
ATOM 2168 O O . GLU A 1 277 ? -20.075 14.018 2.656 1.00 90.38 277 GLU A O 1
ATOM 2173 N N . GLU A 1 278 ? -19.198 11.972 2.344 1.00 93.44 278 GLU A N 1
ATOM 2174 C CA . GLU A 1 278 ? -17.849 12.317 2.764 1.00 93.44 278 GLU A CA 1
ATOM 2175 C C . GLU A 1 278 ? -16.817 11.477 2.009 1.00 93.44 278 GLU A C 1
ATOM 2177 O O . GLU A 1 278 ? -17.016 10.272 1.832 1.00 93.44 278 GLU A O 1
ATOM 2182 N N . TYR A 1 279 ? -15.717 12.108 1.589 1.00 95.44 279 TYR A N 1
ATOM 2183 C CA . TYR A 1 279 ? -14.574 11.465 0.946 1.00 95.44 279 TYR A CA 1
ATOM 2184 C C . TYR A 1 279 ? -13.260 11.893 1.588 1.00 95.44 279 TYR A C 1
ATOM 2186 O O . TYR A 1 279 ? -13.027 13.088 1.787 1.00 95.44 279 TYR A O 1
ATOM 2194 N N . ARG A 1 280 ? -12.389 10.925 1.884 1.00 95.88 280 ARG A N 1
ATOM 2195 C CA . ARG A 1 280 ? -11.104 11.164 2.545 1.00 95.88 280 ARG A CA 1
ATOM 2196 C C . ARG A 1 280 ? -9.945 10.552 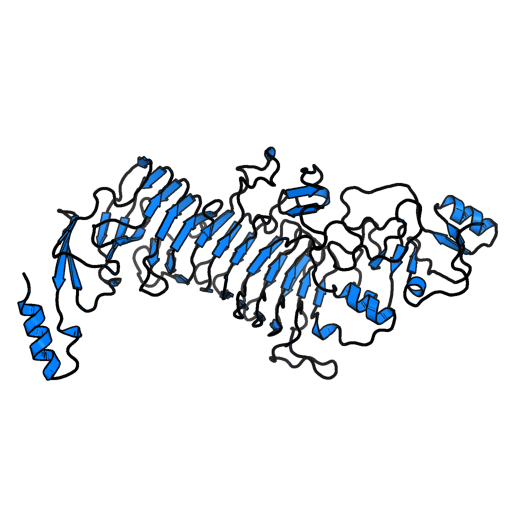1.775 1.00 95.88 280 ARG A C 1
ATOM 2198 O O . ARG A 1 280 ? -10.099 9.567 1.060 1.00 95.88 280 ARG A O 1
ATOM 2205 N N . GLY A 1 281 ? -8.779 11.157 1.947 1.00 97.31 281 GLY A N 1
ATOM 2206 C CA . GLY A 1 281 ? -7.526 10.708 1.369 1.00 97.31 281 GLY A CA 1
ATOM 2207 C C . GLY A 1 281 ? -6.366 11.612 1.761 1.00 97.31 281 GLY A C 1
ATOM 2208 O O . GLY A 1 281 ? -6.552 12.628 2.431 1.00 97.31 281 GLY A O 1
ATOM 2209 N N . SER A 1 282 ? -5.160 11.288 1.306 1.00 98.38 282 SER A N 1
ATOM 2210 C CA . SER A 1 282 ? -4.009 12.178 1.463 1.00 98.38 282 SER A CA 1
ATOM 2211 C C . SER A 1 282 ? -4.295 13.527 0.805 1.00 98.38 282 SER A C 1
ATOM 2213 O O . SER A 1 282 ? -4.537 13.602 -0.394 1.00 98.38 282 SER A O 1
ATOM 2215 N N . TYR A 1 283 ? -4.274 14.596 1.595 1.00 97.81 283 TYR A N 1
ATOM 2216 C CA . TYR A 1 283 ? -4.638 15.963 1.213 1.00 97.81 283 TYR A CA 1
ATOM 2217 C C . TYR A 1 283 ? -6.059 16.117 0.640 1.00 97.81 283 TYR A C 1
ATOM 2219 O O . TYR A 1 283 ? -6.353 17.103 -0.039 1.00 97.81 283 TYR A O 1
ATOM 2227 N N . ILE A 1 284 ? -6.949 15.161 0.924 1.00 96.88 284 ILE A N 1
ATOM 2228 C CA . ILE A 1 284 ? -8.332 15.136 0.450 1.00 96.88 284 ILE A CA 1
ATOM 2229 C C . ILE A 1 284 ? -9.259 14.997 1.654 1.00 96.88 284 ILE A C 1
ATOM 2231 O O . ILE A 1 284 ? -9.245 13.988 2.352 1.00 96.88 284 ILE A O 1
ATOM 2235 N N . HIS A 1 285 ? -10.116 15.992 1.851 1.00 95.31 285 HIS A N 1
ATOM 2236 C CA . HIS A 1 285 ? -11.294 15.876 2.697 1.00 95.31 285 HIS A CA 1
ATOM 2237 C C . HIS A 1 285 ? -12.433 16.629 2.025 1.00 95.31 285 HIS A C 1
ATOM 2239 O O . HIS A 1 285 ? -12.362 17.846 1.848 1.00 95.31 285 HIS A O 1
ATOM 2245 N N . GLN A 1 286 ? -13.459 15.898 1.603 1.00 94.38 286 GLN A N 1
ATOM 2246 C CA . GLN A 1 286 ? -14.649 16.462 0.988 1.00 94.38 286 GLN A CA 1
ATOM 2247 C C . GLN A 1 286 ? -15.881 16.070 1.788 1.00 94.38 286 GLN A C 1
ATOM 2249 O O . GLN A 1 286 ? -16.051 14.897 2.090 1.00 94.38 286 GLN A O 1
ATOM 2254 N N . MET A 1 287 ? -16.768 17.029 2.047 1.00 91.50 287 MET A N 1
ATOM 2255 C CA . MET A 1 287 ? -18.110 16.784 2.577 1.00 91.50 287 MET A CA 1
ATOM 2256 C C . MET A 1 287 ? -19.149 17.322 1.599 1.00 91.50 287 MET A C 1
ATOM 2258 O O . MET A 1 287 ? -19.077 18.482 1.175 1.00 91.50 287 MET A O 1
ATOM 2262 N N . SER A 1 288 ? -20.092 16.471 1.194 1.00 89.44 288 SER A N 1
ATOM 2263 C CA . SER A 1 288 ? -21.102 16.774 0.169 1.00 89.44 288 SER A CA 1
ATOM 2264 C C . SER A 1 288 ? -20.500 17.419 -1.093 1.00 89.44 288 SER A C 1
ATOM 2266 O O . SER A 1 288 ? -21.039 18.385 -1.637 1.00 89.44 288 SER A O 1
ATOM 2268 N N . GLY A 1 289 ? -19.329 16.928 -1.517 1.00 86.81 289 GLY A N 1
ATOM 2269 C CA . GLY A 1 289 ? -18.576 17.418 -2.678 1.00 86.81 289 GLY A CA 1
ATOM 2270 C C . GLY A 1 289 ? -17.775 18.713 -2.476 1.00 86.81 289 GLY A C 1
ATOM 2271 O O . GLY A 1 289 ? -17.175 19.200 -3.430 1.00 86.81 289 GLY A O 1
ATOM 2272 N N . ASN A 1 290 ? -17.742 19.284 -1.268 1.00 91.31 290 ASN A N 1
ATOM 2273 C CA . ASN A 1 290 ? -16.980 20.500 -0.967 1.00 91.31 290 ASN A CA 1
ATOM 2274 C C . ASN A 1 290 ? -15.715 20.170 -0.178 1.00 91.31 290 ASN A C 1
ATOM 2276 O O . ASN A 1 290 ? -15.798 19.502 0.853 1.00 91.31 290 ASN A O 1
ATOM 2280 N N . ASN A 1 291 ? -14.571 20.696 -0.619 1.00 92.50 291 ASN A N 1
ATOM 2281 C CA . ASN A 1 291 ? -13.308 20.575 0.111 1.00 92.50 291 ASN A CA 1
ATOM 2282 C C . ASN A 1 291 ? -13.405 21.240 1.490 1.00 92.50 291 ASN A C 1
ATOM 2284 O O . ASN A 1 291 ? -13.982 22.322 1.613 1.00 92.50 291 ASN A O 1
ATOM 2288 N N . GLN A 1 292 ? -12.823 20.596 2.496 1.00 91.81 292 GLN A N 1
ATOM 2289 C CA . GLN A 1 292 ? -12.738 21.080 3.871 1.00 91.81 292 GLN A CA 1
ATOM 2290 C C . GLN A 1 292 ? -11.305 21.522 4.204 1.00 91.81 292 GLN A C 1
ATOM 2292 O O . GLN A 1 292 ? -10.340 21.001 3.643 1.00 91.81 292 GLN A O 1
ATOM 2297 N N . ASP A 1 293 ? -11.172 22.475 5.129 1.00 88.38 293 ASP A N 1
ATOM 2298 C CA . ASP A 1 293 ? -9.891 23.089 5.521 1.00 88.38 293 ASP A CA 1
ATOM 2299 C C . ASP A 1 293 ? -9.332 22.530 6.855 1.00 88.38 293 ASP A C 1
ATOM 2301 O O . ASP A 1 293 ? -8.585 23.209 7.555 1.00 88.38 293 ASP A O 1
ATOM 2305 N N . ASP A 1 294 ? -9.684 21.294 7.217 1.00 90.81 294 ASP A N 1
ATOM 2306 C CA . ASP A 1 294 ? -9.406 20.628 8.507 1.00 90.81 294 ASP A CA 1
ATOM 2307 C C . ASP A 1 294 ? -8.629 19.299 8.349 1.00 90.81 294 ASP A C 1
ATOM 2309 O O . ASP A 1 294 ? -8.788 18.329 9.098 1.00 90.81 294 ASP A O 1
ATOM 2313 N N . LEU A 1 295 ? -7.769 19.234 7.328 1.00 93.50 295 LEU A N 1
ATOM 2314 C CA . LEU A 1 295 ? -6.976 18.040 7.016 1.00 93.50 295 LEU A CA 1
ATOM 2315 C C . LEU A 1 295 ? -6.096 17.585 8.189 1.00 93.50 295 LEU A C 1
ATOM 2317 O O . LEU A 1 295 ? -5.904 16.385 8.378 1.00 93.50 295 LEU A O 1
ATOM 2321 N N . ALA A 1 296 ? -5.536 18.524 8.956 1.00 92.44 296 ALA A N 1
ATOM 2322 C CA . ALA A 1 296 ? -4.597 18.211 10.031 1.00 92.44 296 ALA A CA 1
ATOM 2323 C C . ALA A 1 296 ? -5.273 17.482 11.189 1.00 92.44 296 ALA A C 1
ATOM 2325 O O . ALA A 1 296 ? -4.705 16.569 11.791 1.00 92.44 296 ALA A O 1
ATOM 2326 N N . GLU A 1 297 ? -6.508 17.859 11.472 1.00 88.31 297 GLU A N 1
ATOM 2327 C CA . GLU A 1 297 ? -7.297 17.290 12.536 1.00 88.31 297 GLU A CA 1
ATOM 2328 C C . GLU A 1 297 ? -7.699 15.834 12.221 1.00 88.31 297 GLU A C 1
ATOM 2330 O O . GLU A 1 297 ? -7.648 14.970 13.099 1.00 88.31 297 GLU A O 1
ATOM 2335 N N . TYR A 1 298 ? -7.939 15.515 10.943 1.00 90.56 298 TYR A N 1
ATOM 2336 C CA . TYR A 1 298 ? -8.188 14.147 10.464 1.00 90.56 298 TYR A CA 1
ATOM 2337 C C . TYR A 1 298 ? -6.931 13.385 10.013 1.00 90.56 298 TYR A C 1
ATOM 2339 O O . TYR A 1 298 ? -7.050 12.328 9.389 1.00 90.56 298 TYR A O 1
ATOM 2347 N N . ASN A 1 299 ? -5.723 13.868 10.330 1.00 93.44 299 ASN A N 1
ATOM 2348 C CA . ASN A 1 299 ? -4.451 13.259 9.909 1.00 93.44 299 ASN A CA 1
ATOM 2349 C C . ASN A 1 299 ? -4.354 13.007 8.388 1.00 93.44 299 ASN A C 1
ATOM 2351 O O . ASN A 1 299 ? -3.783 12.004 7.966 1.00 93.44 299 ASN A O 1
ATOM 2355 N N . LEU A 1 300 ? -4.917 13.896 7.573 1.00 96.12 300 LEU A N 1
ATOM 2356 C CA . LEU A 1 300 ? -4.922 13.816 6.109 1.00 96.12 300 LEU A CA 1
ATOM 2357 C C . LEU A 1 300 ? -3.939 14.802 5.465 1.00 96.12 300 LEU A C 1
ATOM 2359 O O . LEU A 1 300 ? -3.704 14.748 4.267 1.00 96.12 300 LEU A O 1
ATOM 2363 N N . ASP A 1 301 ? -3.324 15.698 6.232 1.00 96.25 301 ASP A N 1
ATOM 2364 C CA . ASP A 1 301 ? -2.331 16.690 5.792 1.00 96.25 301 ASP A CA 1
ATOM 2365 C C . ASP A 1 301 ? -0.929 16.083 5.554 1.00 96.25 301 ASP A C 1
ATOM 2367 O O . ASP A 1 301 ? 0.101 16.693 5.854 1.00 96.25 301 ASP A O 1
ATOM 2371 N N . GLY A 1 302 ? -0.871 14.864 5.022 1.00 97.75 302 GLY A N 1
ATOM 2372 C CA . GLY A 1 302 ? 0.362 14.121 4.789 1.00 97.75 302 GLY A CA 1
ATOM 2373 C C . GLY A 1 302 ? 0.199 13.001 3.770 1.00 97.75 302 GLY A C 1
ATOM 2374 O O . GLY A 1 302 ? -0.910 12.624 3.389 1.00 97.75 302 GLY A O 1
ATOM 2375 N N . ALA A 1 303 ? 1.332 12.432 3.358 1.00 98.69 303 ALA A N 1
ATOM 2376 C CA . ALA A 1 303 ? 1.336 11.159 2.649 1.00 98.69 303 ALA A CA 1
ATOM 2377 C C . ALA A 1 303 ? 0.805 10.062 3.573 1.00 98.69 303 ALA A C 1
ATOM 2379 O O . ALA A 1 303 ? 1.221 10.002 4.730 1.00 98.69 303 ALA A O 1
ATOM 2380 N N . LEU A 1 304 ? -0.046 9.169 3.067 1.00 98.94 304 LEU A N 1
ATOM 2381 C CA . LEU A 1 304 ? -0.469 7.988 3.817 1.00 98.94 304 LEU A CA 1
ATOM 2382 C C . LEU A 1 304 ? 0.760 7.150 4.192 1.00 98.94 304 LEU A C 1
ATOM 2384 O O . LEU A 1 304 ? 0.965 6.801 5.353 1.00 98.94 304 LEU A O 1
ATOM 2388 N N . VAL A 1 305 ? 1.649 6.931 3.220 1.00 98.94 305 VAL A N 1
ATOM 2389 C CA . VAL A 1 305 ? 2.953 6.302 3.444 1.00 98.94 305 VAL A CA 1
ATOM 2390 C C . VAL A 1 305 ? 4.059 7.296 3.127 1.00 98.94 305 VAL A C 1
ATOM 2392 O O . VAL A 1 305 ? 4.236 7.739 1.991 1.00 98.94 305 VAL A O 1
ATOM 2395 N N . LYS A 1 306 ? 4.848 7.627 4.146 1.00 98.88 306 LYS A N 1
ATOM 2396 C CA . LYS A 1 306 ? 6.036 8.466 4.000 1.00 98.88 306 LYS A CA 1
ATOM 2397 C C . LYS A 1 306 ? 7.165 7.715 3.304 1.00 98.88 306 LYS A C 1
ATOM 2399 O O . LYS A 1 306 ? 7.826 8.283 2.443 1.00 98.88 306 LYS A O 1
ATOM 2404 N N . SER A 1 307 ? 7.403 6.464 3.690 1.00 98.75 307 SER A N 1
ATOM 2405 C CA . SER A 1 307 ? 8.438 5.633 3.075 1.00 98.75 307 SER A CA 1
ATOM 2406 C C . SER A 1 307 ? 8.021 4.174 3.089 1.00 98.75 307 SER A C 1
ATOM 2408 O O . SER A 1 307 ? 7.740 3.619 4.152 1.00 98.75 307 SER A O 1
ATOM 2410 N N . LEU A 1 308 ? 8.023 3.555 1.914 1.00 98.94 308 LEU A N 1
ATOM 2411 C CA . LEU A 1 308 ? 7.910 2.114 1.746 1.00 98.94 308 LEU A CA 1
ATOM 2412 C C . LEU A 1 308 ? 9.273 1.562 1.327 1.00 98.94 308 LEU A C 1
ATOM 2414 O O . LEU A 1 308 ? 9.748 1.872 0.238 1.00 98.94 308 LEU A O 1
ATOM 2418 N N . ASN A 1 309 ? 9.893 0.751 2.180 1.00 98.81 309 ASN A N 1
ATOM 2419 C CA . ASN A 1 309 ? 11.236 0.222 1.969 1.00 98.81 309 ASN A CA 1
ATOM 2420 C C . ASN A 1 309 ? 11.179 -1.300 1.798 1.00 98.81 309 ASN A C 1
ATOM 2422 O O . ASN A 1 309 ? 10.941 -2.042 2.752 1.00 98.81 309 ASN A O 1
ATOM 2426 N N . LEU A 1 310 ? 11.393 -1.764 0.566 1.00 98.50 310 LEU A N 1
ATOM 2427 C CA . LEU A 1 310 ? 11.558 -3.174 0.217 1.00 98.50 310 LEU A CA 1
ATOM 2428 C C . LEU A 1 310 ? 13.052 -3.496 0.266 1.00 98.50 310 LEU A C 1
ATOM 2430 O O . LEU A 1 310 ? 13.804 -3.127 -0.637 1.00 98.50 310 LEU A O 1
ATOM 2434 N N . ASN A 1 311 ? 13.493 -4.156 1.336 1.00 96.25 311 ASN A N 1
ATOM 2435 C CA . ASN A 1 311 ? 14.907 -4.460 1.553 1.00 96.25 311 ASN A CA 1
ATOM 2436 C C . ASN A 1 311 ? 15.375 -5.653 0.699 1.00 96.25 311 ASN A C 1
ATOM 2438 O O . ASN A 1 311 ? 14.566 -6.423 0.185 1.00 96.25 311 ASN A O 1
ATOM 2442 N N . ALA A 1 312 ? 16.691 -5.829 0.558 1.00 91.81 312 ALA A N 1
ATOM 2443 C CA . ALA A 1 312 ? 17.296 -6.762 -0.403 1.00 91.81 312 ALA A CA 1
ATOM 2444 C C . ALA A 1 312 ? 16.862 -8.236 -0.257 1.00 91.81 312 ALA A C 1
ATOM 2446 O O . ALA A 1 312 ? 16.852 -8.969 -1.238 1.00 91.81 312 ALA A O 1
ATOM 2447 N N . ALA A 1 313 ? 16.507 -8.679 0.953 1.00 90.50 313 ALA A N 1
ATOM 2448 C CA . ALA A 1 313 ? 16.036 -10.044 1.212 1.00 90.50 313 ALA A CA 1
ATOM 2449 C C . ALA A 1 313 ? 14.507 -10.200 1.107 1.00 90.50 313 ALA A C 1
ATOM 2451 O O . ALA A 1 313 ? 13.992 -11.309 1.239 1.00 90.50 313 ALA A O 1
ATOM 2452 N N . SER A 1 314 ? 13.780 -9.102 0.892 1.00 97.69 314 SER A N 1
ATOM 2453 C CA . SER A 1 314 ? 12.321 -9.106 0.918 1.00 97.69 314 SER A CA 1
ATOM 2454 C C . SER A 1 314 ? 11.712 -9.747 -0.328 1.00 97.69 314 SER A C 1
ATOM 2456 O O . SER A 1 314 ? 12.284 -9.710 -1.419 1.00 97.69 314 SER A O 1
ATOM 2458 N N . SER A 1 315 ? 10.513 -10.307 -0.175 1.00 98.62 315 SER A N 1
ATOM 2459 C CA . SER A 1 315 ? 9.685 -10.794 -1.280 1.00 98.62 315 SER A CA 1
ATOM 2460 C C . SER A 1 315 ? 8.288 -10.191 -1.203 1.00 98.62 315 SER A C 1
ATOM 2462 O O . SER A 1 315 ? 7.663 -10.213 -0.146 1.00 98.62 315 SER A O 1
ATOM 2464 N N . THR A 1 316 ? 7.785 -9.678 -2.322 1.00 98.88 316 THR A N 1
ATOM 2465 C CA . THR A 1 316 ? 6.467 -9.041 -2.440 1.00 98.88 316 THR A CA 1
ATOM 2466 C C . THR A 1 316 ? 5.766 -9.580 -3.683 1.00 98.88 316 THR A C 1
ATOM 2468 O O . THR A 1 316 ? 6.188 -9.306 -4.806 1.00 98.88 316 THR A O 1
ATOM 2471 N N . ILE A 1 317 ? 4.735 -10.408 -3.484 1.00 98.81 317 ILE A N 1
ATOM 2472 C CA . ILE A 1 317 ? 4.083 -11.164 -4.563 1.00 98.81 317 ILE A CA 1
ATOM 2473 C C . ILE A 1 317 ? 2.565 -11.005 -4.499 1.00 98.81 317 ILE A C 1
ATOM 2475 O O . ILE A 1 317 ? 1.937 -11.504 -3.562 1.00 98.81 317 ILE A O 1
ATOM 2479 N N . GLY A 1 318 ? 1.973 -10.378 -5.514 1.00 98.75 318 GLY A N 1
ATOM 2480 C CA . GLY A 1 318 ? 0.521 -10.244 -5.659 1.00 98.75 318 GLY A CA 1
ATOM 2481 C C . GLY A 1 318 ? 0.033 -10.713 -7.025 1.00 98.75 318 GLY A C 1
ATOM 2482 O O . GLY A 1 318 ? 0.754 -10.598 -8.013 1.00 98.75 318 GLY A O 1
ATOM 2483 N N . SER A 1 319 ? -1.176 -11.272 -7.094 1.00 98.50 319 SER A N 1
ATOM 2484 C CA . SER A 1 319 ? -1.755 -11.721 -8.369 1.00 98.50 319 SER A CA 1
ATOM 2485 C C . SER A 1 319 ? -2.359 -10.578 -9.189 1.00 98.50 319 SER A C 1
ATOM 2487 O O . SER A 1 319 ? -2.319 -10.646 -10.416 1.00 98.50 319 SER A O 1
ATOM 2489 N N . LEU A 1 320 ? -2.891 -9.539 -8.533 1.00 98.38 320 LEU A N 1
ATOM 2490 C CA . LEU A 1 320 ? -3.266 -8.274 -9.171 1.00 98.38 320 LEU A CA 1
ATOM 2491 C C . LEU A 1 320 ? -2.095 -7.298 -9.156 1.00 98.38 320 LEU A C 1
ATOM 2493 O O . LEU A 1 320 ? -1.715 -6.772 -10.196 1.00 98.38 320 LEU A O 1
ATOM 2497 N N . ALA A 1 321 ? -1.530 -7.067 -7.971 1.00 98.81 321 ALA A N 1
ATOM 2498 C CA . ALA A 1 321 ? -0.471 -6.090 -7.781 1.00 98.81 321 ALA A CA 1
ATOM 2499 C C . ALA A 1 321 ? 0.453 -6.489 -6.629 1.00 98.81 321 ALA A C 1
ATOM 2501 O O . ALA A 1 321 ? 0.004 -6.906 -5.558 1.00 98.81 321 ALA A O 1
ATOM 2502 N N . SER A 1 322 ? 1.756 -6.322 -6.826 1.00 98.81 322 SER A N 1
ATOM 2503 C CA . SER A 1 322 ? 2.721 -6.368 -5.727 1.00 98.81 322 SER A CA 1
ATOM 2504 C C . SER A 1 322 ? 2.589 -5.122 -4.845 1.00 98.81 322 SER A C 1
ATOM 2506 O O . SER A 1 322 ? 2.643 -5.224 -3.621 1.00 98.81 322 SER A O 1
ATOM 2508 N N . ILE A 1 323 ? 2.345 -3.962 -5.458 1.00 98.94 323 ILE A N 1
ATOM 2509 C CA . ILE A 1 323 ? 2.048 -2.698 -4.783 1.00 98.94 323 ILE A CA 1
ATOM 2510 C C . ILE A 1 323 ? 0.880 -2.043 -5.513 1.00 98.94 323 ILE A C 1
ATOM 2512 O O . ILE A 1 323 ? 0.947 -1.846 -6.724 1.00 98.94 323 ILE A O 1
ATOM 2516 N N . TYR A 1 324 ? -0.165 -1.677 -4.779 1.00 98.94 324 TYR A N 1
ATOM 2517 C CA . TYR A 1 324 ? -1.284 -0.889 -5.285 1.00 98.94 324 TYR A CA 1
ATOM 2518 C C . TYR A 1 324 ? -1.456 0.377 -4.448 1.00 98.94 324 TYR A C 1
ATOM 2520 O O . TYR A 1 324 ? -1.450 0.316 -3.218 1.00 98.94 324 TYR A O 1
ATOM 2528 N N . ILE A 1 325 ? -1.614 1.514 -5.124 1.00 98.94 325 ILE A N 1
ATOM 2529 C CA . ILE A 1 325 ? -1.880 2.824 -4.529 1.00 98.94 325 ILE A CA 1
ATOM 2530 C C . ILE A 1 325 ? -3.181 3.360 -5.123 1.00 98.94 325 ILE A C 1
ATOM 2532 O O . ILE A 1 325 ? -3.264 3.578 -6.336 1.00 98.94 325 ILE A O 1
ATOM 2536 N N . ALA A 1 326 ? -4.180 3.572 -4.270 1.00 98.75 326 ALA A N 1
ATOM 2537 C CA . ALA A 1 326 ? -5.479 4.104 -4.664 1.00 98.75 326 ALA A CA 1
ATOM 2538 C C . ALA A 1 326 ? -5.420 5.586 -5.081 1.00 98.75 326 ALA A C 1
ATOM 2540 O O . ALA A 1 326 ? -4.449 6.295 -4.818 1.00 98.75 326 ALA A O 1
ATOM 2541 N N . ASP A 1 327 ? -6.487 6.073 -5.718 1.00 98.00 327 ASP A N 1
ATOM 2542 C CA . ASP A 1 327 ? -6.593 7.458 -6.206 1.00 98.00 327 ASP A CA 1
ATOM 2543 C C . ASP A 1 327 ? -6.695 8.506 -5.081 1.00 98.00 327 ASP A C 1
ATOM 2545 O O . ASP A 1 327 ? -6.515 9.701 -5.327 1.00 98.00 327 ASP A O 1
ATOM 2549 N N . ASN A 1 328 ? -6.963 8.060 -3.852 1.00 98.00 328 ASN A N 1
ATOM 2550 C CA . ASN A 1 328 ? -7.029 8.862 -2.634 1.00 98.00 328 ASN A CA 1
ATOM 2551 C C . ASN A 1 328 ? -5.806 8.691 -1.718 1.00 98.00 328 ASN A C 1
ATOM 2553 O O . ASN A 1 328 ? -5.754 9.302 -0.651 1.00 98.00 328 ASN A O 1
ATOM 2557 N N . ALA A 1 329 ? -4.816 7.890 -2.110 1.00 98.56 329 ALA A N 1
ATOM 2558 C CA . ALA A 1 329 ? -3.647 7.603 -1.295 1.00 98.56 329 ALA A CA 1
ATOM 2559 C C . ALA A 1 329 ? -2.378 8.188 -1.921 1.00 98.56 329 ALA A C 1
ATOM 2561 O O . ALA A 1 329 ? -1.978 7.808 -3.017 1.00 98.56 329 ALA A O 1
ATOM 2562 N N . TYR A 1 330 ? -1.689 9.067 -1.193 1.00 98.81 330 TYR A N 1
ATOM 2563 C CA . TYR A 1 330 ? -0.368 9.540 -1.596 1.00 98.81 330 TYR A CA 1
ATOM 2564 C C . TYR A 1 330 ? 0.728 8.746 -0.883 1.00 98.81 330 TYR A C 1
ATOM 2566 O O . TYR A 1 330 ? 0.728 8.610 0.345 1.00 98.81 330 TYR A O 1
ATOM 2574 N N . VAL A 1 331 ? 1.703 8.278 -1.660 1.00 98.94 331 VAL A N 1
ATOM 2575 C CA . VAL A 1 331 ? 2.962 7.720 -1.158 1.00 98.94 331 VAL A CA 1
ATOM 2576 C C . VAL A 1 331 ? 4.087 8.665 -1.532 1.00 98.94 331 VAL A C 1
ATOM 2578 O O . VAL A 1 331 ? 4.254 8.982 -2.705 1.00 98.94 331 VAL A O 1
ATOM 2581 N N . ASN A 1 332 ? 4.881 9.098 -0.559 1.00 98.88 332 ASN A N 1
ATOM 2582 C CA . ASN A 1 332 ? 5.986 10.011 -0.838 1.00 98.88 332 ASN A CA 1
ATOM 2583 C C . ASN A 1 332 ? 7.149 9.279 -1.526 1.00 98.88 332 ASN A C 1
ATOM 2585 O O . ASN A 1 332 ? 7.545 9.631 -2.635 1.00 98.88 332 ASN A O 1
ATOM 2589 N N . THR A 1 333 ? 7.658 8.213 -0.907 1.00 98.81 333 THR A N 1
ATOM 2590 C CA . THR A 1 333 ? 8.800 7.472 -1.450 1.00 98.81 333 THR A CA 1
ATOM 2591 C C . THR A 1 333 ? 8.598 5.966 -1.359 1.00 98.81 333 THR A C 1
ATOM 2593 O O . THR A 1 333 ? 8.194 5.438 -0.321 1.00 98.81 333 THR A O 1
ATOM 2596 N N . ILE A 1 334 ? 8.946 5.271 -2.439 1.00 98.88 334 ILE A N 1
ATOM 2597 C CA . ILE A 1 334 ? 9.074 3.817 -2.500 1.00 98.88 334 ILE A CA 1
ATOM 2598 C C . ILE A 1 334 ? 10.521 3.500 -2.859 1.00 98.88 334 ILE A C 1
ATOM 2600 O O . ILE A 1 334 ? 11.008 3.901 -3.914 1.00 98.88 334 ILE A O 1
ATOM 2604 N N . ASN A 1 335 ? 11.204 2.761 -1.994 1.00 98.56 335 ASN A N 1
ATOM 2605 C CA . ASN A 1 335 ? 12.564 2.296 -2.220 1.00 98.56 335 ASN A CA 1
ATOM 2606 C C . ASN A 1 335 ? 12.547 0.783 -2.386 1.00 98.56 335 ASN A C 1
ATOM 2608 O O . ASN A 1 335 ? 12.179 0.056 -1.463 1.00 98.56 335 ASN A O 1
ATOM 2612 N N . ILE A 1 336 ? 12.971 0.310 -3.552 1.00 98.12 336 ILE A N 1
ATOM 2613 C CA . ILE A 1 336 ? 13.130 -1.111 -3.835 1.00 98.12 336 ILE A CA 1
ATOM 2614 C C . ILE A 1 336 ? 14.623 -1.387 -3.958 1.00 98.12 336 ILE A C 1
ATOM 2616 O O . ILE A 1 336 ? 15.268 -1.007 -4.937 1.00 98.12 336 ILE A O 1
ATOM 2620 N N . ALA A 1 337 ? 15.182 -2.002 -2.919 1.00 94.12 337 ALA A N 1
ATOM 2621 C CA . ALA A 1 337 ? 16.591 -2.348 -2.872 1.00 94.12 337 ALA A CA 1
ATOM 2622 C C . ALA A 1 337 ? 16.930 -3.410 -3.923 1.00 94.12 337 ALA A C 1
ATOM 2624 O O . ALA A 1 337 ? 16.100 -4.254 -4.272 1.00 94.12 337 ALA A O 1
ATOM 2625 N N . GLN A 1 338 ? 18.185 -3.403 -4.376 1.00 90.00 338 GLN A N 1
ATOM 2626 C CA . GLN A 1 338 ? 18.717 -4.476 -5.207 1.00 90.00 338 GLN A CA 1
ATOM 2627 C C . GLN A 1 338 ? 18.422 -5.833 -4.558 1.00 90.00 338 GLN A C 1
ATOM 2629 O O . GLN A 1 338 ? 18.582 -5.982 -3.346 1.00 90.00 338 GLN A O 1
ATOM 2634 N N . TRP A 1 339 ? 18.024 -6.810 -5.373 1.00 89.75 339 TRP A N 1
ATOM 2635 C CA . TRP A 1 339 ? 17.693 -8.187 -4.972 1.00 89.75 339 TRP A CA 1
ATOM 2636 C C . TRP A 1 339 ? 16.343 -8.398 -4.284 1.00 89.75 339 TRP A C 1
ATOM 2638 O O . TRP A 1 339 ? 15.934 -9.555 -4.169 1.00 89.75 339 TRP A O 1
ATOM 2648 N N . ALA A 1 340 ? 15.612 -7.337 -3.928 1.00 94.88 340 ALA A N 1
ATOM 2649 C CA . ALA A 1 340 ? 14.236 -7.491 -3.470 1.00 94.88 340 ALA A CA 1
ATOM 2650 C C . ALA A 1 340 ? 13.410 -8.214 -4.548 1.00 94.88 340 ALA A C 1
ATOM 2652 O O . ALA A 1 340 ? 13.440 -7.864 -5.729 1.00 94.88 340 ALA A O 1
ATOM 2653 N N . LYS A 1 341 ? 12.665 -9.249 -4.168 1.00 97.19 341 LYS A N 1
ATOM 2654 C CA . LYS A 1 341 ? 11.827 -9.985 -5.111 1.00 97.19 341 LYS A CA 1
ATOM 2655 C C . LYS A 1 341 ? 10.476 -9.289 -5.245 1.00 97.19 341 LYS A C 1
ATOM 2657 O O . LYS A 1 341 ? 9.727 -9.196 -4.277 1.00 97.19 341 LYS A O 1
ATOM 2662 N N . VAL A 1 342 ? 10.133 -8.877 -6.463 1.00 98.19 342 VAL A N 1
ATOM 2663 C CA . VAL A 1 342 ? 8.838 -8.260 -6.784 1.00 98.19 342 VAL A CA 1
ATOM 2664 C C . VAL A 1 342 ? 8.196 -9.006 -7.952 1.00 98.19 342 VAL A C 1
ATOM 2666 O O . VAL A 1 342 ? 8.776 -9.075 -9.039 1.00 98.19 342 VAL A O 1
ATOM 2669 N N . GLU A 1 343 ? 7.018 -9.591 -7.713 1.00 97.69 343 GLU A N 1
ATOM 2670 C CA . GLU A 1 343 ? 6.206 -10.264 -8.736 1.00 97.69 343 GLU A CA 1
ATOM 2671 C C . GLU A 1 343 ? 4.742 -9.799 -8.654 1.00 97.69 343 GLU A C 1
ATOM 2673 O O . GLU A 1 343 ? 4.101 -9.916 -7.609 1.00 97.69 343 GLU A O 1
ATOM 2678 N N . GLY A 1 344 ? 4.218 -9.282 -9.765 1.00 97.44 344 GLY A N 1
ATOM 2679 C CA . GLY A 1 344 ? 2.921 -8.606 -9.836 1.00 97.44 344 GLY A CA 1
ATOM 2680 C C . GLY A 1 344 ? 3.095 -7.100 -10.017 1.00 97.44 344 GLY A C 1
ATOM 2681 O O . GLY A 1 344 ? 4.102 -6.532 -9.592 1.00 97.44 344 GLY A O 1
ATOM 2682 N N . ASP A 1 345 ? 2.123 -6.449 -10.645 1.00 98.38 345 ASP A N 1
ATOM 2683 C CA . ASP A 1 345 ? 2.252 -5.055 -11.077 1.00 98.38 345 ASP A CA 1
ATOM 2684 C C . ASP A 1 345 ? 2.449 -4.074 -9.906 1.00 98.38 345 ASP A C 1
ATOM 2686 O O . ASP A 1 345 ? 2.005 -4.313 -8.782 1.00 98.38 345 ASP A O 1
ATOM 2690 N N . ILE A 1 346 ? 3.151 -2.973 -10.175 1.00 98.88 346 ILE A N 1
ATOM 2691 C CA . ILE A 1 346 ? 3.272 -1.806 -9.297 1.00 98.88 346 ILE A CA 1
ATOM 2692 C C . ILE A 1 346 ? 2.339 -0.747 -9.874 1.00 98.88 346 ILE A C 1
ATOM 2694 O O . ILE A 1 346 ? 2.633 -0.165 -10.917 1.00 98.88 346 ILE A O 1
ATOM 2698 N N . ILE A 1 347 ? 1.207 -0.520 -9.217 1.00 98.94 347 ILE A N 1
ATOM 2699 C CA . ILE A 1 347 ? 0.107 0.298 -9.727 1.00 98.94 347 ILE A CA 1
ATOM 2700 C C . ILE A 1 347 ? -0.088 1.509 -8.824 1.00 98.94 347 ILE A C 1
ATOM 2702 O O . ILE A 1 347 ? -0.161 1.376 -7.602 1.00 98.94 347 ILE A O 1
ATOM 2706 N N . SER A 1 348 ? -0.229 2.685 -9.425 1.00 98.81 348 SER A N 1
ATOM 2707 C CA . SER A 1 348 ? -0.692 3.880 -8.744 1.00 98.81 348 SER A CA 1
ATOM 2708 C C . SER A 1 348 ? -1.749 4.607 -9.555 1.00 98.81 348 SER A C 1
ATOM 2710 O O . SER A 1 348 ? -1.506 5.053 -10.673 1.00 98.81 348 SER A O 1
ATOM 2712 N N . ASN A 1 349 ? -2.918 4.742 -8.936 1.00 98.75 349 ASN A N 1
ATOM 2713 C CA . ASN A 1 349 ? -4.029 5.547 -9.425 1.00 98.75 349 ASN A CA 1
ATOM 2714 C C . ASN A 1 349 ? -4.010 6.967 -8.839 1.00 98.75 349 ASN A C 1
ATOM 2716 O O . ASN A 1 349 ? -4.909 7.757 -9.119 1.00 98.75 349 ASN A O 1
ATOM 2720 N N . TRP A 1 350 ? -3.015 7.291 -8.007 1.00 98.56 350 TRP A N 1
ATOM 2721 C CA . TRP A 1 350 ? -2.840 8.634 -7.473 1.00 98.56 350 TRP A CA 1
ATOM 2722 C C . TRP A 1 350 ? -2.539 9.612 -8.608 1.00 98.56 350 TRP A C 1
ATOM 2724 O O . TRP A 1 350 ? -1.603 9.415 -9.381 1.00 98.56 350 TRP A O 1
ATOM 2734 N N . ASP A 1 351 ? -3.309 10.693 -8.665 1.00 98.12 351 ASP A N 1
ATOM 2735 C CA . ASP A 1 351 ? -3.111 11.787 -9.607 1.00 98.12 351 ASP A CA 1
ATOM 2736 C C . ASP A 1 351 ? -2.841 13.081 -8.817 1.00 98.12 351 ASP A C 1
ATOM 2738 O O . ASP A 1 351 ? -3.727 13.555 -8.100 1.00 98.12 351 ASP A O 1
ATOM 2742 N N . PRO A 1 352 ? -1.657 13.709 -8.955 1.00 97.50 352 PRO A N 1
ATOM 2743 C CA . PRO A 1 352 ? -1.359 15.004 -8.344 1.00 97.50 352 PRO A CA 1
ATOM 2744 C C . PRO A 1 352 ? -2.282 16.132 -8.831 1.00 97.50 352 PRO A C 1
ATOM 2746 O O . PRO A 1 352 ? -2.253 17.227 -8.274 1.00 97.50 352 PRO A O 1
ATOM 2749 N N . ASN A 1 353 ? -3.084 15.891 -9.870 1.00 96.69 353 ASN A N 1
ATOM 2750 C CA . ASN A 1 353 ? -4.100 16.788 -10.410 1.00 96.69 353 ASN A CA 1
ATOM 2751 C C . ASN A 1 353 ? -5.537 16.296 -10.201 1.00 96.69 353 ASN A C 1
ATOM 2753 O O . ASN A 1 353 ? -6.459 16.870 -10.792 1.00 96.69 353 ASN A O 1
ATOM 2757 N N . ASN A 1 354 ? -5.740 15.301 -9.329 1.00 94.06 354 ASN A N 1
ATOM 2758 C CA . ASN A 1 354 ? -7.057 14.772 -8.987 1.00 94.06 354 ASN A CA 1
ATOM 2759 C C . ASN A 1 354 ? -8.037 15.919 -8.682 1.00 94.06 354 ASN A C 1
ATOM 2761 O O . ASN A 1 354 ? -7.733 16.862 -7.945 1.00 94.06 354 ASN A O 1
ATOM 2765 N N . GLU A 1 355 ? -9.234 15.857 -9.259 1.00 93.50 355 GLU A N 1
ATOM 2766 C CA . GLU A 1 355 ? -10.259 16.888 -9.087 1.00 93.50 355 GLU A CA 1
ATOM 2767 C C . GLU A 1 355 ? -10.711 17.059 -7.632 1.00 93.50 355 GLU A C 1
ATOM 2769 O O . GLU A 1 355 ? -11.138 18.152 -7.257 1.00 93.50 355 GLU A O 1
ATOM 2774 N N . LYS A 1 356 ? -10.559 16.011 -6.812 1.00 94.00 356 LYS A N 1
ATOM 2775 C CA . LYS A 1 356 ? -10.892 16.015 -5.385 1.00 94.00 356 LYS A CA 1
ATOM 2776 C C . LYS A 1 356 ? -9.849 16.728 -4.519 1.00 94.00 356 LYS A C 1
ATOM 2778 O O . LYS A 1 356 ? -10.131 17.042 -3.366 1.00 94.00 356 LYS A O 1
ATOM 2783 N N . LEU A 1 357 ? -8.659 17.014 -5.058 1.00 94.69 357 LEU A N 1
ATOM 2784 C CA . LEU A 1 357 ? -7.657 17.825 -4.371 1.00 94.69 357 LEU A CA 1
ATOM 2785 C C . LEU A 1 357 ? -8.057 19.301 -4.386 1.00 94.69 357 LEU A C 1
ATOM 2787 O O . LEU A 1 357 ? -8.448 19.859 -5.418 1.00 94.69 357 LEU A O 1
ATOM 2791 N N . ALA A 1 358 ? -7.877 19.973 -3.248 1.00 92.12 358 ALA A N 1
ATOM 2792 C CA . ALA A 1 358 ? -7.939 21.428 -3.219 1.00 92.12 358 ALA A CA 1
ATOM 2793 C C . ALA A 1 358 ? -6.835 22.028 -4.100 1.00 92.12 358 ALA A C 1
ATOM 2795 O O . ALA A 1 358 ? -5.731 21.494 -4.194 1.00 92.12 358 ALA A O 1
ATOM 2796 N N . ASN A 1 359 ? -7.125 23.157 -4.753 1.00 92.88 359 ASN A N 1
ATOM 2797 C CA . ASN A 1 359 ? -6.228 23.734 -5.758 1.00 92.88 359 ASN A CA 1
ATOM 2798 C C . ASN A 1 359 ? -4.819 24.031 -5.218 1.00 92.88 359 ASN A C 1
ATOM 2800 O O . ASN A 1 359 ? -3.867 23.935 -5.982 1.00 92.88 359 ASN A O 1
ATOM 2804 N N . GLN A 1 360 ? -4.665 24.352 -3.925 1.00 93.81 360 GLN A N 1
ATOM 2805 C CA . GLN A 1 360 ? -3.344 24.574 -3.325 1.00 93.81 360 GLN A CA 1
ATOM 2806 C C . GLN A 1 360 ? -2.458 23.317 -3.245 1.00 93.81 360 GLN A C 1
ATOM 2808 O O . GLN A 1 360 ? -1.257 23.446 -3.032 1.00 93.81 360 GLN A O 1
ATOM 2813 N N . TYR A 1 361 ? -3.042 22.124 -3.387 1.00 94.88 361 TYR A N 1
ATOM 2814 C CA . TYR A 1 361 ? -2.359 20.830 -3.296 1.00 94.88 361 TYR A CA 1
ATOM 2815 C C . TYR A 1 361 ? -2.099 20.190 -4.662 1.00 94.88 361 TYR A C 1
ATOM 2817 O O . TYR A 1 361 ? -1.400 19.179 -4.741 1.00 94.88 361 TYR A O 1
ATOM 2825 N N . LYS A 1 362 ? -2.636 20.771 -5.740 1.00 95.62 362 LYS A N 1
ATOM 2826 C CA . LYS A 1 362 ? -2.421 20.259 -7.094 1.00 95.62 362 LYS A CA 1
ATOM 2827 C C . LYS A 1 362 ? -0.970 20.432 -7.531 1.00 95.62 362 LYS A C 1
ATOM 2829 O O . LYS A 1 362 ? -0.252 21.293 -7.018 1.00 95.62 362 LYS A O 1
ATOM 2834 N N . ASP A 1 363 ? -0.534 19.568 -8.444 1.00 95.25 363 ASP A N 1
ATOM 2835 C CA . ASP A 1 363 ? 0.822 19.545 -9.007 1.00 95.25 363 ASP A CA 1
ATOM 2836 C C . ASP A 1 363 ? 1.956 19.403 -7.966 1.00 95.25 363 ASP A C 1
ATOM 2838 O O . ASP A 1 363 ? 3.118 19.676 -8.272 1.00 95.25 363 ASP A O 1
ATOM 2842 N N . SER A 1 364 ? 1.652 18.975 -6.733 1.00 90.94 364 SER A N 1
ATOM 2843 C CA . SER A 1 364 ? 2.594 19.083 -5.605 1.00 90.94 364 SER A CA 1
ATOM 2844 C C . SER A 1 364 ? 3.066 17.749 -5.015 1.00 90.94 364 SER A C 1
ATOM 2846 O O . SER A 1 364 ? 4.034 17.734 -4.257 1.00 90.94 364 SER A O 1
ATOM 2848 N N . PHE A 1 365 ? 2.463 16.618 -5.383 1.00 97.06 365 PHE A N 1
ATOM 2849 C CA . PHE A 1 365 ? 2.683 15.341 -4.690 1.00 97.06 365 PHE A CA 1
ATOM 2850 C C . PHE A 1 365 ? 2.917 14.190 -5.665 1.00 97.06 365 PHE A C 1
ATOM 2852 O O . PHE A 1 365 ? 2.013 13.422 -5.973 1.00 97.06 365 PHE A O 1
ATOM 2859 N N . TYR A 1 366 ? 4.147 14.089 -6.159 1.00 98.62 366 TYR A N 1
ATOM 2860 C CA . TYR A 1 366 ? 4.598 12.990 -7.013 1.00 98.62 366 TYR A CA 1
ATOM 2861 C C . TYR A 1 366 ? 5.327 11.946 -6.169 1.00 98.62 366 TYR A C 1
ATOM 2863 O O . TYR A 1 366 ? 6.038 12.312 -5.238 1.00 98.62 366 TYR A O 1
ATOM 2871 N N . THR A 1 367 ? 5.178 10.669 -6.509 1.00 98.81 367 THR A N 1
ATOM 2872 C CA . THR A 1 367 ? 5.819 9.573 -5.777 1.00 98.81 367 THR A CA 1
ATOM 2873 C C . THR A 1 367 ? 7.195 9.287 -6.364 1.00 98.81 367 THR A C 1
ATOM 2875 O O . THR A 1 367 ? 7.306 8.948 -7.546 1.00 98.81 367 THR A O 1
ATOM 2878 N N . ASP A 1 368 ? 8.236 9.361 -5.536 1.00 98.75 368 ASP A N 1
ATOM 2879 C CA . ASP A 1 368 ? 9.575 8.915 -5.918 1.00 98.75 368 ASP A CA 1
ATOM 2880 C C . ASP A 1 368 ? 9.641 7.383 -5.847 1.00 98.75 368 ASP A C 1
ATOM 2882 O O . ASP A 1 368 ? 9.564 6.792 -4.767 1.00 98.75 368 ASP A O 1
ATOM 2886 N N . LEU A 1 369 ? 9.780 6.737 -7.007 1.00 98.81 369 LEU A N 1
ATOM 2887 C CA . LEU A 1 369 ? 9.926 5.287 -7.133 1.00 98.81 369 LEU A CA 1
ATOM 2888 C C . LEU A 1 369 ? 11.382 4.954 -7.457 1.00 98.81 369 LEU A C 1
ATOM 2890 O O . LEU A 1 369 ? 11.831 5.093 -8.595 1.00 98.81 369 LEU A O 1
ATOM 2894 N N . ASN A 1 370 ? 12.121 4.506 -6.448 1.00 98.31 370 ASN A N 1
ATOM 2895 C CA . ASN A 1 370 ? 13.556 4.276 -6.532 1.00 98.31 370 ASN A CA 1
ATOM 2896 C C . ASN A 1 370 ? 13.868 2.784 -6.646 1.00 98.31 370 ASN A C 1
ATOM 2898 O O . ASN A 1 370 ? 13.552 2.005 -5.747 1.00 98.31 370 ASN A O 1
ATOM 2902 N N . PHE A 1 371 ? 14.558 2.405 -7.718 1.00 96.25 371 PHE A N 1
ATOM 2903 C CA . PHE A 1 371 ? 15.169 1.089 -7.866 1.00 96.25 371 PHE A CA 1
ATOM 2904 C C . PHE A 1 371 ? 16.665 1.195 -7.561 1.00 96.25 371 PHE A C 1
ATOM 2906 O O . PHE A 1 371 ? 17.420 1.828 -8.306 1.00 96.25 371 PHE A O 1
ATOM 2913 N N . GLY A 1 372 ? 17.084 0.582 -6.454 1.00 91.12 372 GLY A N 1
ATOM 2914 C CA . GLY A 1 372 ? 18.424 0.741 -5.891 1.00 91.12 372 GLY A CA 1
ATOM 2915 C C . GLY A 1 372 ? 18.610 2.054 -5.121 1.00 91.12 372 GLY A C 1
ATOM 2916 O O . GLY A 1 372 ? 17.735 2.925 -5.086 1.00 91.12 372 GLY A O 1
ATOM 2917 N N . SER A 1 373 ? 19.771 2.200 -4.487 1.00 80.94 373 SER A N 1
ATOM 2918 C CA . SER A 1 373 ? 20.105 3.338 -3.629 1.00 80.94 373 SER A CA 1
ATOM 2919 C C . SER A 1 373 ? 20.934 4.399 -4.362 1.00 80.94 373 SER A C 1
ATOM 2921 O O . SER A 1 373 ? 21.877 4.086 -5.074 1.00 80.94 373 SER A O 1
ATOM 2923 N N . ASP A 1 374 ? 20.647 5.688 -4.154 1.00 64.44 374 ASP A N 1
ATOM 2924 C CA . ASP A 1 374 ? 21.496 6.774 -4.692 1.00 64.44 374 ASP A CA 1
ATOM 2925 C C . ASP A 1 374 ? 22.819 6.906 -3.899 1.00 64.44 374 ASP A C 1
ATOM 2927 O O . ASP A 1 374 ? 23.792 7.515 -4.342 1.00 64.44 374 ASP A O 1
ATOM 2931 N N . SER A 1 375 ? 22.876 6.307 -2.699 1.00 55.56 375 SER A N 1
ATOM 2932 C CA . SER A 1 375 ? 24.067 6.265 -1.845 1.00 55.56 375 SER A CA 1
ATOM 2933 C C . SER A 1 375 ? 25.084 5.203 -2.273 1.00 55.56 375 SER A C 1
ATOM 2935 O O . SER A 1 375 ? 26.240 5.277 -1.839 1.00 55.56 375 SER A O 1
ATOM 2937 N N . SER A 1 376 ? 24.719 4.265 -3.159 1.00 46.62 376 SER A N 1
ATOM 2938 C CA . SER A 1 376 ? 25.660 3.330 -3.774 1.00 46.62 376 SER A CA 1
ATOM 2939 C C . SER A 1 376 ? 26.492 4.029 -4.851 1.00 46.62 376 SER A C 1
ATOM 2941 O O . SER A 1 376 ? 26.474 3.697 -6.034 1.00 46.62 376 SER A O 1
ATOM 2943 N N . LEU A 1 377 ? 27.372 4.927 -4.414 1.00 38.47 377 LEU A N 1
ATOM 2944 C CA . LEU A 1 377 ? 28.605 5.248 -5.128 1.00 38.47 377 LEU A CA 1
ATOM 2945 C C . LEU A 1 377 ? 29.579 4.050 -5.130 1.00 38.47 377 LEU A C 1
ATOM 2947 O O . LEU A 1 377 ? 30.794 4.234 -5.069 1.00 38.47 377 LEU A O 1
ATOM 2951 N N . SER A 1 378 ? 29.099 2.812 -5.279 1.00 40.62 378 SER A N 1
ATOM 2952 C CA . SER A 1 378 ? 29.919 1.737 -5.829 1.00 40.62 378 SER A CA 1
ATOM 2953 C C . SER A 1 378 ? 29.860 1.831 -7.353 1.00 40.62 378 SER A C 1
ATOM 2955 O O . SER A 1 378 ? 29.268 1.002 -8.037 1.00 40.62 378 SER A O 1
ATOM 2957 N N . ARG A 1 379 ? 30.545 2.854 -7.881 1.00 45.53 379 ARG A N 1
ATOM 2958 C CA . ARG A 1 379 ? 30.965 3.043 -9.287 1.00 45.53 379 ARG A CA 1
ATOM 2959 C C . ARG A 1 379 ? 31.887 1.910 -9.792 1.00 45.53 379 ARG A C 1
ATOM 2961 O O . ARG A 1 379 ? 32.837 2.156 -10.528 1.00 45.53 379 ARG A O 1
ATOM 2968 N N . ALA A 1 380 ? 31.663 0.668 -9.369 1.00 35.91 380 ALA A N 1
ATOM 2969 C CA . ALA A 1 380 ? 32.621 -0.425 -9.478 1.00 35.91 380 ALA A CA 1
ATOM 2970 C C . ALA A 1 380 ? 31.964 -1.778 -9.800 1.00 35.91 380 ALA A C 1
ATOM 2972 O O . ALA A 1 380 ? 32.306 -2.782 -9.193 1.00 35.91 380 ALA A O 1
ATOM 2973 N N . ALA A 1 381 ? 31.050 -1.826 -10.769 1.00 38.03 381 ALA A N 1
ATOM 2974 C CA . ALA A 1 381 ? 30.767 -3.056 -11.521 1.00 38.03 381 ALA A CA 1
ATOM 2975 C C . ALA A 1 381 ? 30.116 -2.735 -12.877 1.00 38.03 381 ALA A C 1
ATOM 2977 O O . ALA A 1 381 ? 29.095 -3.300 -13.243 1.00 38.03 381 ALA A O 1
ATOM 2978 N N . PHE A 1 382 ? 30.710 -1.816 -13.639 1.00 41.50 382 PHE A N 1
ATOM 2979 C CA . PHE A 1 382 ? 30.183 -1.361 -14.932 1.00 41.50 382 PHE A CA 1
ATOM 2980 C C . PHE A 1 382 ? 30.166 -2.418 -16.059 1.00 41.50 382 PHE A C 1
ATOM 2982 O O . PHE A 1 382 ? 29.890 -2.049 -17.187 1.00 41.50 382 PHE A O 1
ATOM 2989 N N . ASN A 1 383 ? 30.465 -3.702 -15.813 1.00 37.06 383 ASN A N 1
ATOM 2990 C CA . ASN A 1 383 ? 30.672 -4.681 -16.898 1.00 37.06 383 ASN A CA 1
ATOM 2991 C C . ASN A 1 383 ? 30.277 -6.142 -16.597 1.00 37.06 383 ASN A C 1
ATOM 2993 O O . ASN A 1 383 ? 30.635 -7.022 -17.376 1.00 37.06 383 ASN A O 1
ATOM 2997 N N . ALA A 1 384 ? 29.572 -6.447 -15.505 1.00 38.91 384 ALA A N 1
ATOM 2998 C CA . ALA A 1 384 ? 29.096 -7.815 -15.281 1.00 38.91 384 ALA A CA 1
ATOM 2999 C C . ALA A 1 384 ? 27.603 -7.911 -15.613 1.00 38.91 384 ALA A C 1
ATOM 3001 O O . ALA A 1 384 ? 26.772 -7.428 -14.847 1.00 38.91 384 ALA A O 1
ATOM 3002 N N . LEU A 1 385 ? 27.279 -8.586 -16.722 1.00 46.28 385 LEU A N 1
ATOM 3003 C CA . LEU A 1 385 ? 25.927 -9.066 -17.058 1.00 46.28 385 LEU A CA 1
ATOM 3004 C C . LEU A 1 385 ? 25.280 -9.882 -15.906 1.00 46.28 385 LEU A C 1
ATOM 3006 O O . LEU A 1 385 ? 24.066 -10.046 -15.888 1.00 46.28 385 LEU A O 1
ATOM 3010 N N . ASP A 1 386 ? 26.075 -10.330 -14.924 1.00 46.38 386 ASP A N 1
ATOM 3011 C CA . ASP A 1 386 ? 25.665 -11.145 -13.771 1.00 46.38 386 ASP A CA 1
ATOM 3012 C C . ASP A 1 386 ? 25.179 -10.354 -12.533 1.00 46.38 386 ASP A C 1
ATOM 3014 O O . ASP A 1 386 ? 24.698 -10.963 -11.580 1.00 46.38 386 ASP A O 1
ATOM 3018 N N . ASN A 1 387 ? 25.279 -9.017 -12.510 1.00 50.06 387 ASN A N 1
ATOM 3019 C CA . ASN A 1 387 ? 24.861 -8.203 -11.349 1.00 50.06 387 ASN A CA 1
ATOM 3020 C C . ASN A 1 387 ? 23.451 -7.599 -11.477 1.00 50.06 387 ASN A C 1
ATOM 3022 O O . ASN A 1 387 ? 23.047 -6.781 -10.646 1.00 50.06 387 ASN A O 1
ATOM 3026 N N . THR A 1 388 ? 22.699 -7.968 -12.512 1.00 60.22 388 THR A N 1
ATOM 3027 C CA . THR A 1 388 ? 21.369 -7.406 -12.748 1.00 60.22 388 THR A CA 1
ATOM 3028 C C . THR A 1 388 ? 20.295 -8.245 -12.060 1.00 60.22 388 THR A C 1
ATOM 3030 O O . THR A 1 388 ? 20.130 -9.430 -12.347 1.00 60.22 388 THR A O 1
ATOM 3033 N N . TRP A 1 389 ? 19.539 -7.627 -11.154 1.00 83.62 389 TRP A N 1
ATOM 3034 C CA . TRP A 1 389 ? 18.374 -8.242 -10.514 1.00 83.62 389 TRP A CA 1
ATOM 3035 C C . TRP A 1 389 ? 17.114 -7.970 -11.343 1.00 83.62 389 TRP A C 1
ATOM 3037 O O . TRP A 1 389 ? 17.080 -7.044 -12.157 1.00 83.62 389 TRP A O 1
ATOM 3047 N N . SER A 1 390 ? 16.092 -8.814 -11.184 1.00 85.69 390 SER A N 1
ATOM 3048 C CA . SER A 1 390 ? 14.872 -8.742 -11.994 1.00 85.69 390 SER A CA 1
ATOM 3049 C C . SER A 1 390 ? 13.638 -8.417 -11.165 1.00 85.69 390 SER A C 1
ATOM 3051 O O . SER A 1 390 ? 13.384 -9.061 -10.150 1.00 85.69 390 SER A O 1
ATOM 3053 N N . VAL A 1 391 ? 12.837 -7.487 -11.676 1.00 93.69 391 VAL A N 1
ATOM 3054 C CA . VAL A 1 391 ? 11.490 -7.164 -11.193 1.00 93.69 391 VAL A CA 1
ATOM 3055 C C . VAL A 1 391 ? 10.495 -7.643 -12.238 1.00 93.69 391 VAL A C 1
ATOM 3057 O O . VAL A 1 391 ? 10.637 -7.299 -13.408 1.00 93.69 391 VAL A O 1
ATOM 3060 N N . LYS A 1 392 ? 9.499 -8.439 -11.842 1.00 95.12 392 LYS A N 1
ATOM 3061 C CA . LYS A 1 392 ? 8.457 -8.945 -12.748 1.00 95.12 392 LYS A CA 1
ATOM 3062 C C . LYS A 1 392 ? 7.150 -8.214 -12.494 1.00 95.12 392 LYS A C 1
ATOM 3064 O O . LYS A 1 392 ? 6.297 -8.691 -11.746 1.00 95.12 392 LYS A O 1
ATOM 3069 N N . ALA A 1 393 ? 7.036 -7.039 -13.088 1.00 95.56 393 ALA A N 1
ATOM 3070 C CA . ALA A 1 393 ? 5.914 -6.143 -12.890 1.00 95.56 393 ALA A CA 1
ATOM 3071 C C . ALA A 1 393 ? 5.796 -5.214 -14.092 1.00 95.56 393 ALA A C 1
ATOM 3073 O O . ALA A 1 393 ? 6.812 -4.774 -14.636 1.00 95.56 393 ALA A O 1
ATOM 3074 N N . ASN A 1 394 ? 4.573 -4.837 -14.446 1.00 97.62 394 ASN A N 1
ATOM 3075 C CA . ASN A 1 394 ? 4.374 -3.531 -15.050 1.00 97.62 394 ASN A CA 1
ATOM 3076 C C . ASN A 1 394 ? 4.491 -2.451 -13.966 1.00 97.62 394 ASN A C 1
ATOM 3078 O O . ASN A 1 394 ? 4.062 -2.652 -12.831 1.00 97.62 394 ASN A O 1
ATOM 3082 N N . VAL A 1 395 ? 5.050 -1.298 -14.319 1.00 98.69 395 VAL A N 1
ATOM 3083 C CA . VAL A 1 395 ? 5.041 -0.085 -13.494 1.00 98.69 395 VAL A CA 1
ATOM 3084 C C . VAL A 1 395 ? 4.011 0.863 -14.094 1.00 98.69 395 VAL A C 1
ATOM 3086 O O . VAL A 1 395 ? 4.213 1.370 -15.192 1.00 98.69 395 VAL A O 1
ATOM 3089 N N . LEU A 1 396 ? 2.894 1.072 -13.405 1.00 98.75 396 LEU A N 1
ATOM 3090 C CA . LEU A 1 396 ? 1.722 1.796 -13.893 1.00 98.75 396 LEU A CA 1
ATOM 3091 C C . LEU A 1 396 ? 1.416 2.986 -12.974 1.00 98.75 396 LEU A C 1
ATOM 3093 O O . LEU A 1 396 ? 0.586 2.878 -12.082 1.00 98.75 396 LEU A O 1
ATOM 3097 N N . GLY A 1 397 ? 2.086 4.116 -13.188 1.00 98.56 397 GLY A N 1
ATOM 3098 C CA . GLY A 1 397 ? 1.839 5.382 -12.484 1.00 98.56 397 GLY A CA 1
ATOM 3099 C C . GLY A 1 397 ? 2.173 6.563 -13.386 1.00 98.56 397 GLY A C 1
ATOM 3100 O O . GLY A 1 397 ? 3.045 7.381 -13.089 1.00 98.56 397 GLY A O 1
ATOM 3101 N N . TYR A 1 398 ? 1.510 6.603 -14.544 1.00 98.44 398 TYR A N 1
ATOM 3102 C CA . TYR A 1 398 ? 1.767 7.564 -15.621 1.00 98.44 398 TYR A CA 1
ATOM 3103 C C . TYR A 1 398 ? 1.614 9.021 -15.170 1.00 98.44 398 TYR A C 1
ATOM 3105 O O . TYR A 1 398 ? 2.299 9.912 -15.672 1.00 98.44 398 TYR A O 1
ATOM 3113 N N . ASP A 1 399 ? 0.729 9.258 -14.204 1.00 98.00 399 ASP A N 1
ATOM 3114 C CA . ASP A 1 399 ? 0.410 10.593 -13.717 1.00 98.00 399 ASP A CA 1
ATOM 3115 C C . ASP A 1 399 ? 1.271 11.033 -12.525 1.00 98.00 399 ASP A C 1
ATOM 3117 O O . ASP A 1 399 ? 1.385 12.236 -12.297 1.00 98.00 399 ASP A O 1
ATOM 3121 N N . ASN A 1 400 ? 1.929 10.112 -11.804 1.00 97.81 400 ASN A N 1
ATOM 3122 C CA . ASN A 1 400 ? 2.589 10.445 -10.537 1.00 97.81 400 ASN A CA 1
ATOM 3123 C C . ASN A 1 400 ? 3.992 9.871 -10.294 1.00 97.81 400 ASN A C 1
ATOM 3125 O O . ASN A 1 400 ? 4.714 10.447 -9.476 1.00 97.81 400 ASN A O 1
ATOM 3129 N N . PHE A 1 401 ? 4.397 8.765 -10.925 1.00 98.88 401 PHE A N 1
ATOM 3130 C CA . PHE A 1 401 ? 5.683 8.145 -10.608 1.00 98.88 401 PHE A CA 1
ATOM 3131 C C . PHE A 1 401 ? 6.841 8.929 -11.212 1.00 98.88 401 PHE A C 1
ATOM 3133 O O . PHE A 1 401 ? 6.987 9.026 -12.430 1.00 98.88 401 PHE A O 1
ATOM 3140 N N . LYS A 1 402 ? 7.720 9.419 -10.342 1.00 98.75 402 LYS A N 1
ATOM 3141 C CA . LYS A 1 402 ? 9.074 9.837 -10.696 1.00 98.75 402 LYS A CA 1
ATOM 3142 C C . LYS A 1 402 ? 9.987 8.640 -10.493 1.00 98.75 402 LYS A C 1
ATOM 3144 O O . LYS A 1 402 ? 10.442 8.362 -9.386 1.00 98.75 402 LYS A O 1
ATOM 3149 N N . MET A 1 403 ? 10.182 7.876 -11.561 1.00 98.75 403 MET A N 1
ATOM 3150 C CA . MET A 1 403 ? 10.958 6.644 -11.514 1.00 98.75 403 MET A CA 1
ATOM 3151 C C . MET A 1 403 ? 12.453 6.958 -11.603 1.00 98.75 403 MET A C 1
ATOM 3153 O O . MET A 1 403 ? 12.905 7.637 -12.525 1.00 98.75 403 MET A O 1
ATOM 3157 N N . ASN A 1 404 ? 13.233 6.426 -10.666 1.00 98.25 404 ASN A N 1
ATOM 3158 C CA . ASN A 1 404 ? 14.684 6.552 -10.637 1.00 98.25 404 ASN A CA 1
ATOM 3159 C C . ASN A 1 404 ? 15.318 5.160 -10.691 1.00 98.25 404 ASN A C 1
ATOM 3161 O O . ASN A 1 404 ? 15.106 4.335 -9.800 1.00 98.25 404 ASN A O 1
ATOM 3165 N N . VAL A 1 405 ? 16.124 4.906 -11.722 1.00 96.75 405 VAL A N 1
ATOM 3166 C CA . VAL A 1 405 ? 16.938 3.688 -11.827 1.00 96.75 405 VAL A CA 1
ATOM 3167 C C . VAL A 1 405 ? 18.353 4.030 -11.381 1.00 96.75 405 VAL A C 1
ATOM 3169 O O . VAL A 1 405 ? 19.154 4.544 -12.164 1.00 96.75 405 VAL A O 1
ATOM 3172 N N . ASN A 1 406 ? 18.630 3.803 -10.096 1.00 93.56 406 ASN A N 1
ATOM 3173 C CA . ASN A 1 406 ? 19.902 4.155 -9.459 1.00 93.56 406 ASN A CA 1
ATOM 3174 C C . ASN A 1 406 ? 20.936 3.020 -9.557 1.00 93.56 406 ASN A C 1
ATOM 3176 O O . ASN A 1 406 ? 22.138 3.275 -9.566 1.00 93.56 406 ASN A O 1
ATOM 3180 N N . GLU A 1 407 ? 20.476 1.773 -9.670 1.00 90.25 407 GLU A N 1
ATOM 3181 C CA . GLU A 1 407 ? 21.304 0.574 -9.832 1.00 90.25 407 GLU A CA 1
ATOM 3182 C C . GLU A 1 407 ? 20.789 -0.287 -10.997 1.00 90.25 407 GLU A C 1
ATOM 3184 O O . GLU A 1 407 ? 19.681 -0.075 -11.489 1.00 90.25 407 GLU A O 1
ATOM 3189 N N . ASN A 1 408 ? 21.591 -1.254 -11.461 1.00 91.00 408 ASN A N 1
ATOM 3190 C CA . ASN A 1 408 ? 21.225 -2.088 -12.610 1.00 91.00 408 ASN A CA 1
ATOM 3191 C C . ASN A 1 408 ? 19.894 -2.815 -12.368 1.00 91.00 408 ASN A C 1
ATOM 3193 O O . ASN A 1 408 ? 19.742 -3.504 -11.359 1.00 91.00 408 ASN A O 1
ATOM 3197 N N . LEU A 1 409 ? 18.965 -2.709 -13.318 1.00 92.56 409 LEU A N 1
ATOM 3198 C CA . LEU A 1 409 ? 17.600 -3.217 -13.215 1.00 92.56 409 LEU A CA 1
ATOM 3199 C C . LEU A 1 409 ? 17.179 -3.914 -14.509 1.00 92.56 409 LEU A C 1
ATOM 3201 O O . LEU A 1 409 ? 17.188 -3.303 -15.574 1.00 92.56 409 LEU A O 1
ATOM 3205 N N . ASN A 1 410 ? 16.708 -5.156 -14.393 1.00 92.50 410 ASN A N 1
ATOM 3206 C CA . ASN A 1 410 ? 15.934 -5.821 -15.437 1.00 92.50 410 ASN A CA 1
ATOM 3207 C C . ASN A 1 410 ? 14.449 -5.763 -15.066 1.00 92.50 410 ASN A C 1
ATOM 3209 O O . ASN A 1 410 ? 13.978 -6.535 -14.228 1.00 92.50 410 ASN A O 1
ATOM 3213 N N . LEU A 1 411 ? 13.698 -4.866 -15.699 1.00 94.94 411 LEU A N 1
ATOM 3214 C CA . LEU A 1 411 ? 12.248 -4.832 -15.570 1.00 94.94 411 LEU A CA 1
ATOM 3215 C C . LEU A 1 411 ? 11.629 -5.765 -16.611 1.00 94.94 411 LEU A C 1
ATOM 3217 O O . LEU A 1 411 ? 11.712 -5.524 -17.814 1.00 94.94 411 LEU A O 1
ATOM 3221 N N . GLN A 1 412 ? 11.014 -6.839 -16.132 1.00 93.19 412 GLN A N 1
ATOM 3222 C CA . GLN A 1 412 ? 10.239 -7.786 -16.925 1.00 93.19 412 GLN A CA 1
ATOM 3223 C C . GLN A 1 412 ? 8.776 -7.330 -16.950 1.00 93.19 412 GLN A C 1
ATOM 3225 O O . GLN A 1 412 ? 7.941 -7.837 -16.202 1.00 93.19 412 GLN A O 1
ATOM 3230 N N . GLY A 1 413 ? 8.499 -6.331 -17.782 1.00 93.56 413 GLY A N 1
ATOM 3231 C CA . GLY A 1 413 ? 7.200 -5.679 -17.919 1.00 93.56 413 GLY A CA 1
ATOM 3232 C C . GLY A 1 413 ? 7.327 -4.305 -18.570 1.00 93.56 413 GLY A C 1
ATOM 3233 O O . GLY A 1 413 ? 8.418 -3.897 -18.969 1.00 93.56 413 GLY A O 1
ATOM 3234 N N . SER A 1 414 ? 6.200 -3.611 -18.708 1.00 96.25 414 SER A N 1
ATOM 3235 C CA . SER A 1 414 ? 6.144 -2.247 -19.248 1.00 96.25 414 SER A CA 1
ATOM 3236 C C . SER A 1 414 ? 6.226 -1.197 -18.141 1.00 96.25 414 SER A C 1
ATOM 3238 O O . SER A 1 414 ? 5.898 -1.479 -16.992 1.00 96.25 414 SER A O 1
ATOM 3240 N N . ALA A 1 415 ? 6.610 0.030 -18.480 1.00 98.31 415 ALA A N 1
ATOM 3241 C CA . ALA A 1 415 ? 6.622 1.157 -17.558 1.00 98.31 415 ALA A CA 1
ATOM 3242 C C . ALA A 1 415 ? 5.877 2.363 -18.146 1.00 98.31 415 ALA A C 1
ATOM 3244 O O . ALA A 1 415 ? 6.152 2.805 -19.259 1.00 98.31 415 ALA A O 1
ATOM 3245 N N . PHE A 1 416 ? 4.942 2.897 -17.371 1.00 98.75 416 PHE A N 1
ATOM 3246 C CA . PHE A 1 416 ? 4.157 4.092 -17.637 1.00 98.75 416 PHE A CA 1
ATOM 3247 C C . PHE A 1 416 ? 4.343 5.008 -16.434 1.00 98.75 416 PHE A C 1
ATOM 3249 O O . PHE A 1 416 ? 3.836 4.717 -15.352 1.00 98.75 416 PHE A O 1
ATOM 3256 N N . VAL A 1 417 ? 5.125 6.068 -16.600 1.00 98.88 417 VAL A N 1
ATOM 3257 C CA . VAL A 1 417 ? 5.601 6.908 -15.492 1.00 98.88 417 VAL A CA 1
ATOM 3258 C C . VAL A 1 417 ? 5.499 8.387 -15.841 1.00 98.88 417 VAL A C 1
ATOM 3260 O O . VAL A 1 417 ? 5.438 8.751 -17.017 1.00 98.88 417 VAL A O 1
ATOM 3263 N N . TYR A 1 418 ? 5.496 9.242 -14.823 1.00 98.75 418 TYR A N 1
ATOM 3264 C CA . TYR A 1 418 ? 5.481 10.686 -15.012 1.00 98.75 418 TYR A CA 1
ATOM 3265 C C . TYR A 1 418 ? 6.840 11.194 -15.506 1.00 98.75 418 TYR A C 1
ATOM 3267 O O . TYR A 1 418 ? 6.933 11.747 -16.600 1.00 98.75 418 TYR A O 1
ATOM 3275 N N . ASP A 1 419 ? 7.901 10.935 -14.739 1.00 98.81 419 ASP A N 1
ATOM 3276 C CA . ASP A 1 419 ? 9.294 11.209 -15.111 1.00 98.81 419 ASP A CA 1
ATOM 3277 C C . ASP A 1 419 ? 10.125 9.922 -14.996 1.00 98.81 419 ASP A C 1
ATOM 3279 O O . ASP A 1 419 ? 9.826 9.048 -14.176 1.00 98.81 419 ASP A O 1
ATOM 3283 N N . LEU A 1 420 ? 11.204 9.828 -15.776 1.00 98.81 420 LEU A N 1
ATOM 3284 C CA . LEU A 1 420 ? 12.202 8.766 -15.648 1.00 98.81 420 LEU A CA 1
ATOM 3285 C C . LEU A 1 420 ? 13.619 9.342 -15.634 1.00 98.81 420 LEU A C 1
ATOM 3287 O O . LEU A 1 420 ? 14.054 9.966 -16.604 1.00 98.81 420 LEU A O 1
ATOM 3291 N N . ASN A 1 421 ? 14.368 9.030 -14.576 1.00 98.44 421 ASN A N 1
ATOM 3292 C CA . ASN A 1 421 ? 15.801 9.286 -14.479 1.00 98.44 421 ASN A CA 1
ATOM 3293 C C . ASN A 1 421 ? 16.564 7.956 -14.483 1.00 98.44 421 ASN A C 1
ATOM 3295 O O . ASN A 1 421 ? 16.466 7.166 -13.541 1.00 98.44 421 ASN A O 1
ATOM 3299 N N . ASN A 1 422 ? 17.342 7.710 -15.535 1.00 97.62 422 ASN A N 1
ATOM 3300 C CA . ASN A 1 422 ? 18.171 6.519 -15.663 1.00 97.62 422 ASN A CA 1
ATOM 3301 C C . ASN A 1 422 ? 19.641 6.841 -15.365 1.00 97.62 422 ASN A C 1
ATOM 3303 O O . ASN A 1 422 ? 20.300 7.523 -16.153 1.00 97.62 422 ASN A O 1
ATOM 3307 N N . LYS A 1 423 ? 20.160 6.317 -14.249 1.00 94.56 423 LYS A N 1
ATOM 3308 C CA . LYS A 1 423 ? 21.551 6.509 -13.805 1.00 94.56 423 LYS A CA 1
ATOM 3309 C C . LYS A 1 423 ? 22.417 5.250 -13.948 1.00 94.56 423 LYS A C 1
ATOM 3311 O O . LYS A 1 423 ? 23.629 5.314 -13.747 1.00 94.56 423 LYS A O 1
ATOM 3316 N N . ALA A 1 424 ? 21.816 4.113 -14.301 1.00 91.81 424 ALA A N 1
ATOM 3317 C CA . ALA A 1 424 ? 22.467 2.804 -14.336 1.00 91.81 424 ALA A CA 1
ATOM 3318 C C . ALA A 1 424 ? 22.112 2.024 -15.615 1.00 91.81 424 ALA A C 1
ATOM 3320 O O . ALA A 1 424 ? 21.736 2.609 -16.633 1.00 91.81 424 ALA A O 1
ATOM 3321 N N . HIS A 1 425 ? 22.288 0.700 -15.610 1.00 92.75 425 HIS A N 1
ATOM 3322 C CA . HIS A 1 425 ? 21.797 -0.151 -16.692 1.00 92.75 425 HIS A CA 1
ATOM 3323 C C . HIS A 1 425 ? 20.335 -0.524 -16.438 1.00 92.75 425 HIS A C 1
ATOM 3325 O O . HIS A 1 425 ? 20.038 -1.367 -15.596 1.00 92.75 425 HIS A O 1
ATOM 3331 N N . PHE A 1 426 ? 19.430 0.096 -17.186 1.00 95.12 426 PHE A N 1
ATOM 3332 C CA . PHE A 1 426 ? 18.010 -0.219 -17.190 1.00 95.12 426 PHE A CA 1
ATOM 3333 C C . PHE A 1 426 ? 17.659 -1.066 -18.413 1.00 95.12 426 PHE A C 1
ATOM 3335 O O . PHE A 1 426 ? 17.751 -0.586 -19.543 1.00 95.12 426 PHE A O 1
ATOM 3342 N N . SER A 1 427 ? 17.236 -2.310 -18.204 1.00 93.00 427 SER A N 1
ATOM 3343 C CA . SER A 1 427 ? 16.732 -3.174 -19.270 1.00 93.00 427 SER A CA 1
ATOM 3344 C C . SER A 1 427 ? 15.236 -3.379 -19.155 1.00 93.00 427 SER A C 1
ATOM 3346 O O . SER A 1 427 ? 14.734 -3.804 -18.115 1.00 93.00 427 SER A O 1
ATOM 3348 N N . LEU A 1 428 ? 14.542 -3.140 -20.261 1.00 92.44 428 LEU A N 1
ATOM 3349 C CA . LEU A 1 428 ? 13.119 -3.371 -20.409 1.00 92.44 428 LEU A CA 1
ATOM 3350 C C . LEU A 1 428 ? 12.894 -4.643 -21.238 1.00 92.44 428 LEU A C 1
ATOM 3352 O O . LEU A 1 428 ? 13.139 -4.671 -22.449 1.00 92.44 428 LEU A O 1
ATOM 3356 N N . LEU A 1 429 ? 12.450 -5.708 -20.576 1.00 88.19 429 LEU A N 1
ATOM 3357 C CA . LEU A 1 429 ? 12.301 -7.052 -21.137 1.00 88.19 429 LEU A CA 1
ATOM 3358 C C . LEU A 1 429 ? 10.833 -7.484 -21.097 1.00 88.19 429 LEU A C 1
ATOM 3360 O O . LEU A 1 429 ? 10.119 -7.147 -20.153 1.00 88.19 429 LEU A O 1
ATOM 3364 N N . GLY A 1 430 ? 10.378 -8.240 -22.098 1.00 80.50 430 GLY A N 1
ATOM 3365 C CA . GLY A 1 430 ? 9.011 -8.774 -22.128 1.00 80.50 430 GLY A CA 1
ATOM 3366 C C . GLY A 1 430 ? 8.767 -9.768 -20.988 1.00 80.50 430 GLY A C 1
ATOM 3367 O O . GLY A 1 430 ? 9.514 -10.735 -20.852 1.00 80.50 430 GLY A O 1
ATOM 3368 N N . ALA A 1 431 ? 7.711 -9.559 -20.195 1.00 73.50 431 ALA A N 1
ATOM 3369 C CA . ALA A 1 431 ? 7.394 -10.383 -19.019 1.00 73.50 431 ALA A CA 1
ATOM 3370 C C . ALA A 1 431 ? 7.134 -11.866 -19.348 1.00 73.50 431 ALA A C 1
ATOM 3372 O O . ALA A 1 431 ? 7.428 -12.757 -18.553 1.00 73.50 431 ALA A O 1
ATOM 3373 N N . ASP A 1 432 ? 6.590 -12.132 -20.533 1.00 70.75 432 ASP A N 1
ATOM 3374 C CA . ASP A 1 432 ? 6.233 -13.460 -21.039 1.00 70.75 432 ASP A CA 1
ATOM 3375 C C . ASP A 1 432 ? 7.074 -13.877 -22.261 1.00 70.75 432 ASP A C 1
ATOM 3377 O O . ASP A 1 432 ? 6.832 -14.929 -22.854 1.00 70.75 432 ASP A O 1
ATOM 3381 N N . GLY A 1 433 ? 8.044 -13.046 -22.665 1.00 64.50 433 GLY A N 1
ATOM 3382 C CA . GLY A 1 433 ? 8.820 -13.216 -23.898 1.00 64.50 433 GLY A CA 1
ATOM 3383 C C . GLY A 1 433 ? 7.991 -13.142 -25.191 1.00 64.50 433 GLY A C 1
ATOM 3384 O O . GLY A 1 433 ? 8.505 -13.447 -26.268 1.00 64.50 433 GLY A O 1
ATOM 3385 N N . ILE A 1 434 ? 6.708 -12.773 -25.109 1.00 64.69 434 ILE A N 1
ATOM 3386 C CA . ILE A 1 434 ? 5.773 -12.718 -26.237 1.00 64.69 434 ILE A CA 1
ATOM 3387 C C . ILE A 1 434 ? 5.365 -11.276 -26.512 1.00 64.69 434 ILE A C 1
ATOM 3389 O O . ILE A 1 434 ? 5.426 -10.844 -27.664 1.00 64.69 434 ILE A O 1
ATOM 3393 N N . ASN A 1 435 ? 4.936 -10.558 -25.477 1.00 74.69 435 ASN A N 1
ATOM 3394 C CA . ASN A 1 435 ? 4.483 -9.184 -25.575 1.00 74.69 435 ASN A CA 1
ATOM 3395 C C . ASN A 1 435 ? 5.668 -8.228 -25.415 1.00 74.69 435 ASN A C 1
ATOM 3397 O O . ASN A 1 435 ? 6.481 -8.393 -24.499 1.00 74.69 435 ASN A O 1
ATOM 3401 N N . PRO A 1 436 ? 5.794 -7.232 -26.306 1.00 83.25 436 PRO A N 1
ATOM 3402 C CA . PRO A 1 436 ? 6.859 -6.261 -26.195 1.00 83.25 436 PRO A CA 1
ATOM 3403 C C . PRO A 1 436 ? 6.608 -5.360 -24.987 1.00 83.25 436 PRO A C 1
ATOM 3405 O O . PRO A 1 436 ? 5.475 -4.952 -24.726 1.00 83.25 436 PRO A O 1
ATOM 3408 N N . SER A 1 437 ? 7.674 -5.018 -24.276 1.00 91.06 437 SER A N 1
ATOM 3409 C CA . SER A 1 437 ? 7.575 -4.040 -23.202 1.00 91.06 437 SER A CA 1
ATOM 3410 C C . SER A 1 437 ? 7.552 -2.625 -23.755 1.00 91.06 437 SER A C 1
ATOM 3412 O O . SER A 1 437 ? 8.288 -2.287 -24.685 1.00 91.06 437 SER A O 1
ATOM 3414 N N . LEU A 1 438 ? 6.695 -1.803 -23.161 1.00 94.44 438 LEU A N 1
ATOM 3415 C CA . LEU A 1 438 ? 6.477 -0.413 -23.531 1.00 94.44 438 LEU A CA 1
ATOM 3416 C C . LEU A 1 438 ? 7.070 0.499 -22.463 1.00 94.44 438 LEU A C 1
ATOM 3418 O O . LEU A 1 438 ? 6.943 0.213 -21.272 1.00 94.44 438 LEU A O 1
ATOM 3422 N N . LEU A 1 439 ? 7.678 1.604 -22.885 1.00 97.81 439 LEU A N 1
ATOM 3423 C CA . LEU A 1 439 ? 8.101 2.670 -21.986 1.00 97.81 439 LEU A CA 1
ATOM 3424 C C . LEU A 1 439 ? 7.418 3.973 -22.393 1.00 97.81 439 LEU A C 1
ATOM 3426 O O . LEU A 1 439 ? 7.754 4.560 -23.419 1.00 97.81 439 LEU A O 1
ATOM 3430 N N . TYR A 1 440 ? 6.464 4.416 -21.581 1.00 98.44 440 TYR A N 1
ATOM 3431 C CA . TYR A 1 440 ? 5.777 5.694 -21.724 1.00 98.44 440 TYR A CA 1
ATOM 3432 C C . TYR A 1 440 ? 6.139 6.607 -20.562 1.00 98.44 440 TYR A C 1
ATOM 3434 O O . TYR A 1 440 ? 5.927 6.274 -19.397 1.00 98.44 440 TYR A O 1
ATOM 3442 N N . ILE A 1 441 ? 6.665 7.778 -20.891 1.00 98.81 441 ILE A N 1
ATOM 3443 C CA . ILE A 1 441 ? 7.095 8.787 -19.931 1.00 98.81 441 ILE A CA 1
ATOM 3444 C C . ILE A 1 441 ? 6.286 10.042 -20.227 1.00 98.81 441 ILE A C 1
ATOM 3446 O O . ILE A 1 441 ? 6.420 10.614 -21.307 1.00 98.81 441 ILE A O 1
ATOM 3450 N N . LYS A 1 442 ? 5.410 10.459 -19.311 1.00 98.50 442 LYS A N 1
ATOM 3451 C CA . LYS A 1 442 ? 4.479 11.572 -19.549 1.00 98.50 442 LYS A CA 1
ATOM 3452 C C . LYS A 1 442 ? 5.209 12.898 -19.750 1.00 98.50 442 LYS A C 1
ATOM 3454 O O . LYS A 1 442 ? 4.8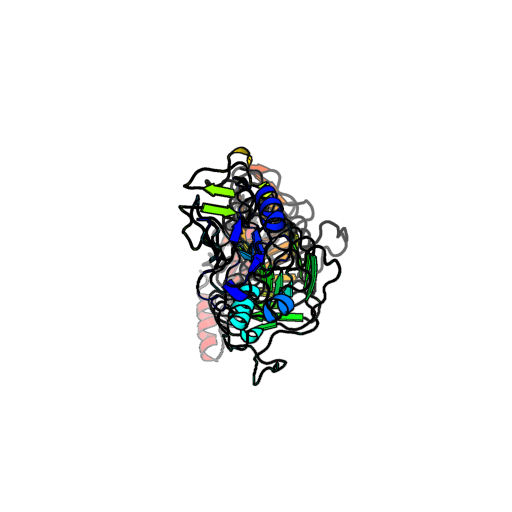33 13.679 -20.622 1.00 98.50 442 LYS A O 1
ATOM 3459 N N . ASN A 1 443 ? 6.239 13.142 -18.947 1.00 98.25 443 ASN A N 1
ATOM 3460 C CA . ASN A 1 443 ? 6.920 14.422 -18.841 1.00 98.25 443 ASN A CA 1
ATOM 3461 C C . ASN A 1 443 ? 8.384 14.302 -19.288 1.00 98.25 443 ASN A C 1
ATOM 3463 O O . ASN A 1 443 ? 8.637 14.384 -20.487 1.00 98.25 443 ASN A O 1
ATOM 3467 N N . ASN A 1 444 ? 9.360 14.104 -18.399 1.00 98.44 444 ASN A N 1
ATOM 3468 C CA . ASN A 1 444 ? 10.773 14.149 -18.790 1.00 98.44 444 ASN A CA 1
ATOM 3469 C C . ASN A 1 444 ? 11.485 12.801 -18.668 1.00 98.44 444 ASN A C 1
ATOM 3471 O O . ASN A 1 444 ? 11.343 12.080 -17.681 1.00 98.44 444 ASN A O 1
ATOM 3475 N N . PHE A 1 445 ? 12.331 12.517 -19.658 1.00 98.69 445 PHE A N 1
ATOM 3476 C CA . PHE A 1 445 ? 13.311 11.440 -19.622 1.00 98.69 445 PHE A CA 1
ATOM 3477 C C . PHE A 1 445 ? 14.719 12.022 -19.522 1.00 98.69 445 PHE A C 1
ATOM 3479 O O . PHE A 1 445 ? 15.120 12.828 -20.364 1.00 98.69 445 PHE A O 1
ATOM 3486 N N . THR A 1 446 ? 15.490 11.585 -18.530 1.00 98.50 446 THR A N 1
ATOM 3487 C CA . THR A 1 446 ? 16.915 11.911 -18.417 1.00 98.50 446 THR A CA 1
ATOM 3488 C C . THR A 1 446 ? 17.732 10.636 -18.315 1.00 98.50 446 THR A C 1
ATOM 3490 O O . THR A 1 446 ? 17.459 9.785 -17.470 1.00 98.50 446 THR A O 1
ATOM 3493 N N . GLN A 1 447 ? 18.758 10.520 -19.156 1.00 97.81 447 GLN A N 1
ATOM 3494 C CA . GLN A 1 447 ? 19.745 9.452 -19.075 1.00 97.81 447 GLN A CA 1
ATOM 3495 C C . GLN A 1 447 ? 21.139 10.015 -18.797 1.00 97.81 447 GLN A C 1
ATOM 3497 O O . GLN A 1 447 ? 21.615 10.895 -19.515 1.00 97.81 447 GLN A O 1
ATOM 3502 N N . ASP A 1 448 ? 21.811 9.468 -17.786 1.00 95.75 448 ASP A N 1
ATOM 3503 C CA . ASP A 1 448 ? 23.171 9.863 -17.424 1.00 95.75 448 ASP A CA 1
ATOM 3504 C C . ASP A 1 448 ? 24.218 9.370 -18.436 1.00 95.75 448 ASP A C 1
ATOM 3506 O O . ASP A 1 448 ? 24.038 8.397 -19.169 1.00 95.75 448 ASP A O 1
ATOM 3510 N N . SER A 1 449 ? 25.389 10.010 -18.442 1.00 94.75 449 SER A N 1
ATOM 3511 C CA . SER A 1 449 ? 26.463 9.744 -19.413 1.00 94.75 449 SER A CA 1
ATOM 3512 C C . SER A 1 449 ? 27.089 8.350 -19.339 1.00 94.75 449 SER A C 1
ATOM 3514 O O . SER A 1 449 ? 27.704 7.923 -20.317 1.00 94.75 449 SER A O 1
ATOM 3516 N N . ASN A 1 450 ? 26.936 7.652 -18.211 1.00 91.25 450 ASN A N 1
ATOM 3517 C CA . ASN A 1 450 ? 27.389 6.272 -18.028 1.00 91.25 450 ASN A CA 1
ATOM 3518 C C . ASN A 1 450 ? 26.225 5.267 -18.005 1.00 91.25 450 ASN A C 1
ATOM 3520 O O . ASN A 1 450 ? 26.470 4.072 -17.884 1.00 91.25 450 ASN A O 1
ATOM 3524 N N . ALA A 1 451 ? 24.977 5.730 -18.089 1.00 94.88 451 ALA A N 1
ATOM 3525 C CA . ALA A 1 451 ? 23.810 4.864 -18.033 1.00 94.88 451 ALA A CA 1
ATOM 3526 C C . ALA A 1 451 ? 23.580 4.140 -19.368 1.00 94.88 451 ALA A C 1
ATOM 3528 O O . ALA A 1 451 ? 24.050 4.567 -20.429 1.00 94.88 451 ALA A O 1
ATOM 3529 N N . ILE A 1 452 ? 22.847 3.030 -19.299 1.00 95.31 452 ILE A N 1
ATOM 3530 C CA . ILE A 1 452 ? 22.456 2.220 -20.452 1.00 95.31 452 ILE A CA 1
ATOM 3531 C C . ILE A 1 452 ? 20.948 2.009 -20.383 1.00 95.31 452 ILE A C 1
ATOM 3533 O O . ILE A 1 452 ? 20.444 1.545 -19.363 1.00 95.31 452 ILE A O 1
ATOM 3537 N N . LEU A 1 453 ? 20.232 2.307 -21.463 1.00 96.75 453 LEU A N 1
ATOM 3538 C CA . LEU A 1 453 ? 18.855 1.852 -21.654 1.00 96.75 453 LEU A CA 1
ATOM 3539 C C . LEU A 1 453 ? 18.865 0.693 -22.645 1.00 96.75 453 LEU A C 1
ATOM 3541 O O . LEU A 1 453 ? 19.370 0.849 -23.752 1.00 96.75 453 LEU A O 1
ATOM 3545 N N . THR A 1 454 ? 18.314 -0.455 -22.255 1.00 94.50 454 THR A N 1
ATOM 3546 C CA . THR A 1 454 ? 18.088 -1.597 -23.147 1.00 94.50 454 THR A CA 1
ATOM 3547 C C . THR A 1 454 ? 16.606 -1.719 -23.456 1.00 94.50 454 THR A C 1
ATOM 3549 O O . THR A 1 454 ? 15.814 -1.962 -22.546 1.00 94.50 454 THR A O 1
ATOM 3552 N N . ALA A 1 455 ? 16.225 -1.565 -24.723 1.00 94.50 455 ALA A N 1
ATOM 3553 C CA . ALA A 1 455 ? 14.832 -1.648 -25.160 1.00 94.50 455 ALA A CA 1
ATOM 3554 C C . ALA A 1 455 ? 14.695 -2.367 -26.509 1.00 94.50 455 ALA A C 1
ATOM 3556 O O . ALA A 1 455 ? 15.621 -2.400 -27.318 1.00 94.50 455 ALA A O 1
ATOM 3557 N N . GLY A 1 456 ? 13.527 -2.957 -26.753 1.00 91.38 456 GLY A N 1
ATOM 3558 C CA . GLY A 1 456 ? 13.266 -3.700 -27.982 1.00 91.38 456 GLY A CA 1
ATOM 3559 C C . GLY A 1 456 ? 12.990 -2.802 -29.193 1.00 91.38 456 GLY A C 1
ATOM 3560 O O . GLY A 1 456 ? 12.387 -1.734 -29.064 1.00 91.38 456 GLY A O 1
ATOM 3561 N N . ILE A 1 457 ? 13.385 -3.277 -30.377 1.00 92.06 457 ILE A N 1
ATOM 3562 C CA . ILE A 1 457 ? 13.131 -2.657 -31.684 1.00 92.06 457 ILE A CA 1
ATOM 3563 C C . ILE A 1 457 ? 12.205 -3.544 -32.531 1.00 92.06 457 ILE A C 1
ATOM 3565 O O . ILE A 1 457 ? 12.426 -4.751 -32.673 1.00 92.06 457 ILE A O 1
ATOM 3569 N N . ASN A 1 458 ? 11.171 -2.948 -33.127 1.00 91.31 458 ASN A N 1
ATOM 3570 C CA . ASN A 1 458 ? 10.223 -3.644 -34.008 1.00 91.31 458 ASN A CA 1
ATOM 3571 C C . ASN A 1 458 ? 10.769 -3.843 -35.443 1.00 91.31 458 ASN A C 1
ATOM 3573 O O . ASN A 1 458 ? 11.870 -3.404 -35.781 1.00 91.31 458 ASN A O 1
ATOM 3577 N N . ALA A 1 459 ? 10.001 -4.486 -36.331 1.00 91.44 459 ALA A N 1
ATOM 3578 C CA . ALA A 1 459 ? 10.412 -4.721 -37.723 1.00 91.44 459 ALA A CA 1
ATOM 3579 C C . ALA A 1 459 ? 10.557 -3.456 -38.583 1.00 91.44 459 ALA A C 1
ATOM 3581 O O . ALA A 1 459 ? 11.156 -3.519 -39.660 1.00 91.44 459 ALA A O 1
ATOM 3582 N N . ASN A 1 460 ? 10.056 -2.314 -38.111 1.00 91.81 460 ASN A N 1
ATOM 3583 C CA . ASN A 1 460 ? 10.227 -1.016 -38.759 1.00 91.81 460 ASN A CA 1
ATOM 3584 C C . ASN A 1 460 ? 11.476 -0.265 -38.272 1.00 91.81 460 ASN A C 1
ATOM 3586 O O . ASN A 1 460 ? 11.724 0.835 -38.753 1.00 91.81 460 ASN A O 1
ATOM 3590 N N . GLY A 1 461 ? 12.256 -0.838 -37.348 1.00 92.00 461 GLY A N 1
ATOM 3591 C CA . GLY A 1 461 ? 13.454 -0.199 -36.801 1.00 92.00 461 GLY A CA 1
ATOM 3592 C C . GLY A 1 461 ? 13.175 0.818 -35.694 1.00 92.00 461 GLY A C 1
ATOM 3593 O O . GLY A 1 461 ? 14.071 1.579 -35.339 1.00 92.00 461 GLY A O 1
ATOM 3594 N N . GLN A 1 462 ? 11.958 0.831 -35.145 1.00 92.62 462 GLN A N 1
ATOM 3595 C CA . GLN A 1 462 ? 11.525 1.782 -34.122 1.00 92.62 462 GLN A CA 1
ATOM 3596 C C . GLN A 1 462 ? 11.559 1.141 -32.737 1.00 92.62 462 GLN A C 1
ATOM 3598 O O . GLN A 1 462 ? 11.169 -0.023 -32.583 1.00 92.62 462 GLN A O 1
ATOM 3603 N N . SER A 1 463 ? 11.987 1.906 -31.730 1.00 93.62 463 SER A N 1
ATOM 3604 C CA . SER A 1 463 ? 11.830 1.494 -30.334 1.00 93.62 463 SER A CA 1
ATOM 3605 C C . SER A 1 463 ? 10.419 1.789 -29.843 1.00 93.62 463 SER A C 1
ATOM 3607 O O . SER A 1 463 ? 9.679 2.567 -30.447 1.00 93.62 463 SER A O 1
ATOM 3609 N N . LEU A 1 464 ? 10.049 1.168 -28.727 1.00 92.81 464 LEU A N 1
ATOM 3610 C CA . LEU A 1 464 ? 8.776 1.418 -28.053 1.00 92.81 464 LEU A CA 1
ATOM 3611 C C . LEU A 1 464 ? 8.954 2.310 -26.816 1.00 92.81 464 LEU A C 1
ATOM 3613 O O . LEU A 1 464 ? 8.354 2.062 -25.768 1.00 92.81 464 LEU A O 1
ATOM 3617 N N . VAL A 1 465 ? 9.806 3.330 -26.954 1.00 96.88 465 VAL A N 1
ATOM 3618 C CA . VAL A 1 465 ? 10.087 4.342 -25.933 1.00 96.88 465 VAL A CA 1
ATOM 3619 C C . VAL A 1 465 ? 9.507 5.689 -26.368 1.00 96.88 465 VAL A C 1
ATOM 3621 O O . VAL A 1 465 ? 9.919 6.261 -27.382 1.00 96.88 465 VAL A O 1
ATOM 3624 N N . TYR A 1 466 ? 8.570 6.202 -25.575 1.00 97.75 466 TYR A N 1
ATOM 3625 C CA . TYR A 1 466 ? 7.802 7.412 -25.853 1.00 97.75 466 TYR A CA 1
ATOM 3626 C C . TYR A 1 466 ? 7.904 8.397 -24.689 1.00 97.75 466 TYR A C 1
ATOM 3628 O O . TYR A 1 466 ? 7.667 8.035 -23.537 1.00 97.75 466 TYR A O 1
ATOM 3636 N N . VAL A 1 467 ? 8.213 9.655 -24.998 1.00 98.31 467 VAL A N 1
ATOM 3637 C CA . VAL A 1 467 ? 8.389 10.736 -24.025 1.00 98.31 467 VAL A CA 1
ATOM 3638 C C . VAL A 1 467 ? 7.494 11.916 -24.402 1.00 98.31 467 VAL A C 1
ATOM 3640 O O . VAL A 1 467 ? 7.678 12.557 -25.433 1.00 98.31 467 VAL A O 1
ATOM 3643 N N . GLY A 1 468 ? 6.511 12.227 -23.562 1.00 97.56 468 GLY A N 1
ATOM 3644 C CA . GLY A 1 468 ? 5.565 13.318 -23.794 1.00 97.56 468 GLY A CA 1
ATOM 3645 C C . GLY A 1 468 ? 6.177 14.715 -23.648 1.00 97.56 468 GLY A C 1
ATOM 3646 O O . GLY A 1 468 ? 5.630 15.673 -24.185 1.00 97.56 468 GLY A O 1
ATOM 3647 N N . GLY A 1 469 ? 7.315 14.860 -22.971 1.00 96.88 469 GLY A N 1
ATOM 3648 C CA . GLY A 1 469 ? 8.045 16.121 -22.825 1.00 96.88 469 GLY A CA 1
ATOM 3649 C C . GLY A 1 469 ? 9.462 16.044 -23.387 1.00 96.88 469 GLY A C 1
ATOM 3650 O O . GLY A 1 469 ? 9.657 15.743 -24.568 1.00 96.88 469 GLY A O 1
ATOM 3651 N N . ASN A 1 470 ? 10.452 16.375 -22.556 1.00 97.75 470 ASN A N 1
ATOM 3652 C CA . ASN A 1 470 ? 11.846 16.473 -22.985 1.00 97.75 470 ASN A CA 1
ATOM 3653 C C . ASN A 1 470 ? 12.599 15.164 -22.739 1.00 97.75 470 ASN A C 1
ATOM 3655 O O . ASN A 1 470 ? 12.531 14.597 -21.649 1.00 97.75 470 ASN A O 1
ATOM 3659 N N . ALA A 1 471 ? 13.381 14.734 -23.725 1.00 98.12 471 ALA A N 1
ATOM 3660 C CA . ALA A 1 471 ? 14.323 13.632 -23.609 1.00 98.12 471 ALA A CA 1
ATOM 3661 C C . ALA A 1 471 ? 15.765 14.160 -23.644 1.00 98.12 471 ALA A C 1
ATOM 3663 O O . ALA A 1 471 ? 16.234 14.647 -24.673 1.00 98.12 471 ALA A O 1
ATOM 3664 N N . ASN A 1 472 ? 16.472 14.046 -22.520 1.00 98.12 472 ASN A N 1
ATOM 3665 C CA . ASN A 1 472 ? 17.888 14.379 -22.389 1.00 98.12 472 ASN A CA 1
ATOM 3666 C C . ASN A 1 472 ? 18.716 13.095 -22.504 1.00 98.12 472 ASN A C 1
ATOM 3668 O O . ASN A 1 472 ? 18.739 12.274 -21.585 1.00 98.12 472 ASN A O 1
ATOM 3672 N N . LEU A 1 473 ? 19.373 12.915 -23.649 1.00 97.56 473 LEU A N 1
ATOM 3673 C CA . LEU A 1 473 ? 20.053 11.679 -24.019 1.00 97.56 473 LEU A CA 1
ATOM 3674 C C . LEU A 1 473 ? 21.566 11.780 -23.796 1.00 97.56 473 LEU A C 1
ATOM 3676 O O . LEU A 1 473 ? 22.223 12.700 -24.291 1.00 97.56 473 LEU A O 1
ATOM 3680 N N . ALA A 1 474 ? 22.114 10.784 -23.105 1.00 96.31 474 ALA A N 1
ATOM 3681 C CA . ALA A 1 474 ? 23.542 10.514 -22.972 1.00 96.31 474 ALA A CA 1
ATOM 3682 C C . ALA A 1 474 ? 23.759 8.998 -22.785 1.00 96.31 474 ALA A C 1
ATOM 3684 O O . ALA A 1 474 ? 22.808 8.218 -22.831 1.00 96.31 474 ALA A O 1
ATOM 3685 N N . GLY A 1 475 ? 25.001 8.548 -22.586 1.00 96.00 475 GLY A N 1
ATOM 3686 C CA . GLY A 1 475 ? 25.276 7.132 -22.306 1.00 96.00 475 GLY A CA 1
ATOM 3687 C C . GLY A 1 475 ? 24.985 6.224 -23.500 1.00 96.00 475 GLY A C 1
ATOM 3688 O O . GLY A 1 475 ? 25.140 6.653 -24.641 1.00 96.00 475 GLY A O 1
ATOM 3689 N N . ALA A 1 476 ? 24.604 4.971 -23.262 1.00 95.56 476 ALA A N 1
ATOM 3690 C CA . ALA A 1 476 ? 24.375 3.996 -24.328 1.00 95.56 476 ALA A CA 1
ATOM 3691 C C . ALA A 1 476 ? 22.895 3.631 -24.490 1.00 95.56 476 ALA A C 1
ATOM 3693 O O . ALA A 1 476 ? 22.126 3.605 -23.526 1.00 95.56 476 ALA A O 1
ATOM 3694 N N . PHE A 1 477 ? 22.518 3.290 -25.718 1.00 96.12 477 PHE A N 1
ATOM 3695 C CA . PHE A 1 477 ? 21.270 2.600 -26.014 1.00 96.12 477 PHE A CA 1
ATOM 3696 C C . PHE A 1 477 ? 21.588 1.202 -26.530 1.00 96.12 477 PHE A C 1
ATOM 3698 O O . PHE A 1 477 ? 22.164 1.040 -27.609 1.00 96.12 477 PHE A O 1
ATOM 3705 N N . ASN A 1 478 ? 21.216 0.197 -25.753 1.00 94.69 478 ASN A N 1
ATOM 3706 C CA . ASN A 1 478 ? 21.266 -1.185 -26.184 1.00 94.69 478 ASN A CA 1
ATOM 3707 C C . ASN A 1 478 ? 19.904 -1.576 -26.751 1.00 94.69 478 ASN A C 1
ATOM 3709 O O . ASN A 1 478 ? 18.861 -1.129 -26.272 1.00 94.69 478 ASN A O 1
ATOM 3713 N N . PHE A 1 479 ? 19.896 -2.437 -27.757 1.00 93.44 479 PHE A N 1
ATOM 3714 C CA . PHE A 1 479 ? 18.646 -2.916 -28.316 1.00 93.44 479 PHE A CA 1
ATOM 3715 C C . PHE A 1 479 ? 18.689 -4.376 -28.717 1.00 93.44 479 PHE A C 1
ATOM 3717 O O . PHE A 1 479 ? 19.736 -4.905 -29.076 1.00 93.44 479 PHE A O 1
ATOM 3724 N N . TYR A 1 480 ? 17.518 -4.996 -28.693 1.00 90.94 480 TYR A N 1
ATOM 3725 C CA . TYR A 1 480 ? 17.271 -6.356 -29.160 1.00 90.94 480 TYR A CA 1
ATOM 3726 C C . TYR A 1 480 ? 16.060 -6.360 -30.088 1.00 90.94 480 TYR A C 1
ATOM 3728 O O . TYR A 1 480 ? 15.287 -5.394 -30.124 1.00 90.94 480 TYR A O 1
ATOM 3736 N N . MET A 1 481 ? 15.885 -7.429 -30.856 1.00 89.88 481 MET A N 1
ATOM 3737 C CA . MET A 1 481 ? 14.791 -7.492 -31.817 1.00 89.88 481 MET A CA 1
ATOM 3738 C C . MET A 1 481 ? 13.533 -8.052 -31.154 1.00 89.88 481 MET A C 1
ATOM 3740 O O . MET A 1 481 ? 13.541 -9.131 -30.559 1.00 89.88 481 MET A O 1
ATOM 3744 N N . LEU A 1 482 ? 12.432 -7.306 -31.252 1.00 89.12 482 LEU A N 1
ATOM 3745 C CA . LEU A 1 482 ? 11.127 -7.757 -30.778 1.00 89.12 482 LEU A CA 1
ATOM 3746 C C . LEU A 1 482 ? 10.607 -8.928 -31.621 1.00 89.12 482 LEU A C 1
ATOM 3748 O O . LEU A 1 482 ? 11.070 -9.228 -32.718 1.00 89.12 482 LEU A O 1
ATOM 3752 N N . LYS A 1 483 ? 9.587 -9.619 -31.124 1.00 85.69 483 LYS A N 1
ATOM 3753 C CA . LYS A 1 483 ? 8.896 -10.624 -31.929 1.00 85.69 483 LYS A CA 1
ATOM 3754 C C . LYS A 1 483 ? 8.047 -9.932 -33.001 1.00 85.69 483 LYS A C 1
ATOM 3756 O O . LYS A 1 483 ? 6.998 -9.381 -32.687 1.00 85.69 483 LYS A O 1
ATOM 3761 N N . ASP A 1 484 ? 8.486 -9.990 -34.257 1.00 86.69 484 ASP A N 1
ATOM 3762 C CA . ASP A 1 484 ? 7.823 -9.329 -35.391 1.00 86.69 484 ASP A CA 1
ATOM 3763 C C . ASP A 1 484 ? 8.137 -10.028 -36.737 1.00 86.69 484 ASP A C 1
ATOM 3765 O O . ASP A 1 484 ? 8.912 -10.990 -36.804 1.00 86.69 484 ASP A O 1
ATOM 3769 N N . PHE A 1 485 ? 7.528 -9.559 -37.826 1.00 87.50 485 PHE A N 1
ATOM 3770 C CA . PHE A 1 485 ? 7.782 -10.006 -39.193 1.00 87.50 485 PHE A CA 1
ATOM 3771 C C . PHE A 1 485 ? 8.840 -9.140 -39.872 1.00 87.50 485 PHE A C 1
ATOM 3773 O O . PHE A 1 485 ? 8.573 -8.057 -40.390 1.00 87.50 485 PHE A O 1
ATOM 3780 N N . TYR A 1 486 ? 10.056 -9.670 -39.928 1.00 89.25 486 TYR A N 1
ATOM 3781 C CA . TYR A 1 486 ? 11.207 -8.961 -40.466 1.00 89.25 486 TYR A CA 1
ATOM 3782 C C . TYR A 1 486 ? 11.371 -9.137 -41.977 1.00 89.25 486 TYR A C 1
ATOM 3784 O O . TYR A 1 486 ? 11.280 -10.252 -42.498 1.00 89.25 486 TYR A O 1
ATOM 3792 N N . LYS A 1 487 ? 11.682 -8.033 -42.667 1.00 90.00 487 LYS A N 1
ATOM 3793 C CA . LYS A 1 487 ? 12.278 -8.032 -44.017 1.00 90.00 487 LYS A CA 1
ATOM 3794 C C . LYS A 1 487 ? 13.750 -8.455 -43.928 1.00 90.00 487 LYS A C 1
ATOM 3796 O O . LYS A 1 487 ? 14.279 -8.594 -42.834 1.00 90.00 487 LYS A O 1
ATOM 3801 N N . ASP A 1 488 ? 14.432 -8.625 -45.058 1.00 89.62 488 ASP A N 1
ATOM 3802 C CA . ASP A 1 488 ? 15.867 -8.996 -45.073 1.00 89.62 488 ASP A CA 1
ATOM 3803 C C . ASP A 1 488 ? 16.784 -7.907 -44.521 1.00 89.62 488 ASP A C 1
ATOM 3805 O O . ASP A 1 488 ? 17.957 -8.140 -44.234 1.00 89.62 488 ASP A O 1
ATOM 3809 N N . LYS A 1 489 ? 16.236 -6.703 -44.392 1.00 91.69 489 LYS A N 1
ATOM 3810 C CA . LYS A 1 489 ? 16.922 -5.530 -43.897 1.00 91.69 489 LYS A CA 1
ATOM 3811 C C . LYS A 1 489 ? 15.972 -4.699 -43.050 1.00 91.69 489 LYS A C 1
ATOM 3813 O O . LYS A 1 489 ? 14.861 -4.390 -43.488 1.00 91.69 489 LYS A O 1
ATOM 3818 N N . VAL A 1 490 ? 16.446 -4.306 -41.875 1.00 93.81 490 VAL A N 1
ATOM 3819 C CA . VAL A 1 490 ? 15.822 -3.311 -41.001 1.00 93.81 490 VAL A CA 1
ATOM 3820 C C . VAL A 1 490 ? 16.760 -2.117 -40.931 1.00 93.81 490 VAL A C 1
ATOM 3822 O O . VAL A 1 490 ? 17.962 -2.284 -40.744 1.00 93.81 490 VAL A O 1
ATOM 3825 N N . VAL A 1 491 ? 16.225 -0.916 -41.103 1.00 93.44 491 VAL A N 1
ATOM 3826 C CA . VAL A 1 491 ? 16.974 0.328 -40.900 1.00 93.44 491 VAL A CA 1
ATOM 3827 C C . VAL A 1 491 ? 16.470 0.916 -39.597 1.00 93.44 491 VAL A C 1
ATOM 3829 O O . VAL A 1 491 ? 15.259 1.070 -39.460 1.00 93.44 491 VAL A O 1
ATOM 3832 N N . LEU A 1 492 ? 17.363 1.193 -38.646 1.00 93.56 492 LEU A N 1
ATOM 3833 C CA . LEU A 1 492 ? 16.957 1.827 -37.394 1.00 93.56 492 LEU A CA 1
ATOM 3834 C C . LEU A 1 492 ? 16.437 3.239 -37.665 1.00 93.56 492 LEU A C 1
ATOM 3836 O O . LEU A 1 492 ? 17.007 3.972 -38.479 1.00 93.56 492 LEU A O 1
ATOM 3840 N N . ASP A 1 493 ? 15.377 3.617 -36.956 1.00 90.94 493 ASP A N 1
ATOM 3841 C CA . ASP A 1 493 ? 14.889 4.990 -36.955 1.00 90.94 493 ASP A CA 1
ATOM 3842 C C . ASP A 1 493 ? 16.035 5.920 -36.500 1.00 90.94 493 ASP A C 1
ATOM 3844 O O . ASP A 1 493 ? 16.726 5.599 -35.521 1.00 90.94 493 ASP A O 1
ATOM 3848 N N . PRO A 1 494 ? 16.317 7.033 -37.210 1.00 84.50 494 PRO A N 1
ATOM 3849 C CA . PRO A 1 494 ? 17.285 8.020 -36.739 1.00 84.50 494 PRO A CA 1
ATOM 3850 C C . PRO A 1 494 ? 16.992 8.480 -35.308 1.00 84.50 494 PRO A C 1
ATOM 3852 O O . PRO A 1 494 ? 17.944 8.663 -34.542 1.00 84.50 494 PRO A O 1
ATOM 3855 N N . ASP A 1 495 ? 15.707 8.587 -34.959 1.00 87.00 495 ASP A N 1
ATOM 3856 C CA . ASP A 1 495 ? 15.233 8.947 -33.631 1.00 87.00 495 ASP A CA 1
ATOM 3857 C C . ASP A 1 495 ? 14.775 7.683 -32.896 1.00 87.00 495 ASP A C 1
ATOM 3859 O O . ASP A 1 495 ? 13.609 7.293 -32.897 1.00 87.00 495 ASP A O 1
ATOM 3863 N N . LEU A 1 496 ? 15.728 7.025 -32.232 1.00 89.44 496 LEU A N 1
ATOM 3864 C CA . LEU A 1 496 ? 15.473 5.812 -31.447 1.00 89.44 496 LEU A CA 1
ATOM 3865 C C . LEU A 1 496 ? 14.505 6.029 -30.278 1.00 89.44 496 LEU A C 1
ATOM 3867 O O . LEU A 1 496 ? 14.036 5.050 -29.715 1.00 89.44 496 LEU A O 1
ATOM 3871 N N . ILE A 1 497 ? 14.221 7.270 -29.886 1.00 93.19 497 ILE A N 1
ATOM 3872 C CA . ILE A 1 497 ? 13.214 7.624 -28.884 1.00 93.19 497 ILE A CA 1
ATOM 3873 C C . ILE A 1 497 ? 12.281 8.658 -29.500 1.00 93.19 497 ILE A C 1
ATOM 3875 O O . ILE A 1 497 ? 12.741 9.654 -30.055 1.00 93.19 497 ILE A O 1
ATOM 3879 N N . SER A 1 498 ? 10.973 8.455 -29.342 1.00 94.12 498 SER A N 1
ATOM 3880 C CA . SER A 1 498 ? 9.976 9.449 -29.731 1.00 94.12 498 SER A CA 1
ATOM 3881 C C . SER A 1 498 ? 9.779 10.446 -28.590 1.00 94.12 498 SER A C 1
ATOM 3883 O O . SER A 1 498 ? 9.338 10.054 -27.512 1.00 94.12 498 SER A O 1
ATOM 3885 N N . ALA A 1 499 ? 10.112 11.721 -28.808 1.00 95.38 499 ALA A N 1
ATOM 3886 C CA . ALA A 1 499 ? 9.932 12.777 -27.812 1.00 95.38 499 ALA A CA 1
ATOM 3887 C C . ALA A 1 499 ? 9.480 14.104 -28.433 1.00 95.38 499 ALA A C 1
ATOM 3889 O O . ALA A 1 499 ? 9.774 14.378 -29.597 1.00 95.38 499 ALA A O 1
ATOM 3890 N N . ASN A 1 500 ? 8.824 14.962 -27.643 1.00 93.81 500 ASN A N 1
ATOM 3891 C CA . ASN A 1 500 ? 8.470 16.319 -28.082 1.00 93.81 500 ASN A CA 1
ATOM 3892 C C . ASN A 1 500 ? 9.711 17.196 -28.307 1.00 93.81 500 ASN A C 1
ATOM 3894 O O . ASN A 1 500 ? 9.745 18.000 -29.240 1.00 93.81 500 ASN A O 1
ATOM 3898 N N . GLN A 1 501 ? 10.731 17.046 -27.458 1.00 95.62 501 GLN A N 1
ATOM 3899 C CA . GLN A 1 501 ? 12.047 17.653 -27.650 1.00 95.62 501 GLN A CA 1
ATOM 3900 C C . GLN A 1 501 ? 13.142 16.661 -27.270 1.00 95.62 501 GLN A C 1
ATOM 3902 O O . GLN A 1 501 ? 13.066 16.024 -26.222 1.00 95.62 501 GLN A O 1
ATOM 3907 N N . ILE A 1 502 ? 14.183 16.575 -28.098 1.00 96.38 502 ILE A N 1
ATOM 3908 C CA . ILE A 1 502 ? 15.372 15.760 -27.837 1.00 96.38 502 ILE A CA 1
ATOM 3909 C C . ILE A 1 502 ? 16.569 16.691 -27.651 1.00 96.38 502 ILE A C 1
ATOM 3911 O O . ILE A 1 502 ? 16.829 17.561 -28.486 1.00 96.38 502 ILE A O 1
ATOM 3915 N N . GLN A 1 503 ? 17.303 16.500 -26.559 1.00 96.50 503 GLN A N 1
ATOM 3916 C CA . GLN A 1 503 ? 18.566 17.173 -26.278 1.00 96.50 503 GLN A CA 1
ATOM 3917 C C . GLN A 1 503 ? 19.665 16.130 -26.088 1.00 96.50 503 GLN A C 1
ATOM 3919 O O . GLN A 1 503 ? 19.486 15.149 -25.371 1.00 96.50 503 GLN A O 1
ATOM 3924 N N . GLY A 1 504 ? 20.823 16.353 -26.709 1.00 95.00 504 GLY A N 1
ATOM 3925 C CA . GLY A 1 504 ? 21.914 15.378 -26.698 1.00 95.00 504 GLY A CA 1
ATOM 3926 C C . GLY A 1 504 ? 21.672 14.201 -27.646 1.00 95.00 504 GLY A C 1
ATOM 3927 O O . GLY A 1 504 ? 20.858 14.274 -28.565 1.00 95.00 504 GLY A O 1
ATOM 3928 N N . ALA A 1 505 ? 22.444 13.135 -27.455 1.00 94.81 505 ALA A N 1
ATOM 3929 C CA . ALA A 1 505 ? 22.362 11.895 -28.215 1.00 94.81 505 ALA A CA 1
ATOM 3930 C C . ALA A 1 505 ? 22.983 10.761 -27.394 1.00 94.81 505 ALA A C 1
ATOM 3932 O O . ALA A 1 505 ? 23.832 10.999 -26.533 1.00 94.81 505 ALA A O 1
ATOM 3933 N N . PHE A 1 506 ? 22.616 9.518 -27.698 1.00 95.31 506 PHE A N 1
ATOM 3934 C CA . PHE A 1 506 ? 23.352 8.374 -27.172 1.00 95.31 506 PHE A CA 1
ATOM 3935 C C . PHE A 1 506 ? 24.798 8.387 -27.686 1.00 95.31 506 PHE A C 1
ATOM 3937 O O . PHE A 1 506 ? 25.047 8.547 -28.882 1.00 95.31 506 PHE A O 1
ATOM 3944 N N . ASN A 1 507 ? 25.750 8.182 -26.778 1.00 94.44 507 ASN A N 1
ATOM 3945 C CA . ASN A 1 507 ? 27.178 8.055 -27.067 1.00 94.44 507 ASN A CA 1
ATOM 3946 C C . ASN A 1 507 ? 27.480 6.786 -27.877 1.00 94.44 507 ASN A C 1
ATOM 3948 O O . ASN A 1 507 ? 28.426 6.763 -28.664 1.00 94.44 507 ASN A O 1
ATOM 3952 N N . SER A 1 508 ? 26.692 5.727 -27.676 1.00 93.38 508 SER A N 1
ATOM 3953 C CA . SER A 1 508 ? 26.781 4.480 -28.432 1.00 93.38 508 SER A CA 1
ATOM 3954 C C . SER A 1 508 ? 25.414 3.818 -28.586 1.00 93.38 508 SER A C 1
ATOM 3956 O O . SER A 1 508 ? 24.541 3.936 -27.727 1.00 93.38 508 SER A O 1
ATOM 3958 N N . ILE A 1 509 ? 25.246 3.105 -29.700 1.00 94.56 509 ILE A N 1
ATOM 3959 C CA . ILE A 1 509 ? 24.083 2.265 -29.985 1.00 94.56 509 ILE A CA 1
ATOM 3960 C C . ILE A 1 509 ? 24.605 0.847 -30.202 1.00 94.56 509 ILE A C 1
ATOM 3962 O O . ILE A 1 509 ? 25.416 0.631 -31.108 1.00 94.56 509 ILE A O 1
ATOM 3966 N N . VAL A 1 510 ? 24.176 -0.098 -29.368 1.00 92.62 510 VAL A N 1
ATOM 3967 C CA . VAL A 1 510 ? 24.697 -1.470 -29.344 1.00 92.62 510 VAL A CA 1
ATOM 3968 C C . VAL A 1 510 ? 23.559 -2.460 -29.554 1.00 92.62 510 VAL A C 1
ATOM 3970 O O . VAL A 1 510 ? 22.552 -2.422 -28.858 1.00 92.62 510 VAL A O 1
ATOM 3973 N N . TYR A 1 511 ? 23.728 -3.366 -30.510 1.00 92.69 511 TYR A N 1
ATOM 3974 C CA . TYR A 1 511 ? 22.828 -4.499 -30.685 1.00 92.69 511 TYR A CA 1
ATOM 3975 C C . TYR A 1 511 ? 23.215 -5.621 -29.713 1.00 92.69 511 TYR A C 1
ATOM 3977 O O . TYR A 1 511 ? 24.362 -6.072 -29.716 1.00 92.69 511 TYR A O 1
ATOM 3985 N N . ASP A 1 512 ? 22.266 -6.059 -28.891 1.00 89.50 512 ASP A N 1
ATOM 3986 C CA . ASP A 1 512 ? 22.410 -7.150 -27.933 1.00 89.50 512 ASP A CA 1
ATOM 3987 C C . ASP A 1 512 ? 21.707 -8.410 -28.451 1.00 89.50 512 ASP A C 1
ATOM 3989 O O . ASP A 1 512 ? 20.533 -8.667 -28.182 1.00 89.50 512 ASP A O 1
ATOM 3993 N N . SER A 1 513 ? 22.455 -9.227 -29.193 1.00 85.31 513 SER A N 1
ATOM 3994 C CA . SER A 1 513 ? 21.953 -10.488 -29.744 1.00 85.31 513 SER A CA 1
ATOM 3995 C C . SER A 1 513 ? 21.654 -11.550 -28.681 1.00 85.31 513 SER A C 1
ATOM 3997 O O . SER A 1 513 ? 21.077 -12.582 -29.011 1.00 85.31 513 SER A O 1
ATOM 3999 N N . SER A 1 514 ? 22.083 -11.366 -27.425 1.00 82.44 514 SER A N 1
ATOM 4000 C CA . SER A 1 514 ? 21.853 -12.362 -26.365 1.00 82.44 514 SER A CA 1
ATOM 4001 C C . SER A 1 514 ? 20.396 -12.408 -25.896 1.00 82.44 514 SER A C 1
ATOM 4003 O O . SER A 1 514 ? 19.965 -13.410 -25.326 1.00 82.44 514 SER A O 1
ATOM 4005 N N . LEU A 1 515 ? 19.640 -11.344 -26.173 1.00 80.88 515 LEU A N 1
ATOM 4006 C CA . LEU A 1 515 ? 18.234 -11.187 -25.806 1.00 80.88 515 LEU A CA 1
ATOM 4007 C C . LEU A 1 515 ? 17.267 -11.586 -26.930 1.00 80.88 515 LEU A C 1
ATOM 4009 O O . LEU A 1 515 ? 16.050 -11.524 -26.748 1.00 80.88 515 LEU A O 1
ATOM 4013 N N . ASP A 1 516 ? 17.780 -12.002 -28.088 1.00 77.19 516 ASP A N 1
ATOM 4014 C CA . ASP A 1 516 ? 16.936 -12.377 -29.214 1.00 77.19 516 ASP A CA 1
ATOM 4015 C C . ASP A 1 516 ? 16.213 -13.704 -28.968 1.00 77.19 516 ASP A C 1
ATOM 4017 O O . ASP A 1 516 ? 16.789 -14.724 -28.593 1.00 77.19 516 ASP A O 1
ATOM 4021 N N . PHE A 1 517 ? 14.911 -13.696 -29.242 1.00 73.88 517 PHE A N 1
ATOM 4022 C CA . PHE A 1 517 ? 14.035 -14.838 -28.988 1.00 73.88 517 PHE A CA 1
ATOM 4023 C C . PHE A 1 517 ? 13.974 -15.841 -30.155 1.00 73.88 517 PHE A C 1
ATOM 4025 O O . PHE A 1 517 ? 13.514 -16.974 -29.993 1.00 73.88 517 PHE A O 1
ATOM 4032 N N . SER A 1 518 ? 14.362 -15.437 -31.369 1.00 81.56 518 SER A N 1
ATOM 4033 C CA . SER A 1 518 ? 14.069 -16.233 -32.562 1.00 81.56 518 SER A CA 1
ATOM 4034 C C . SER A 1 518 ? 15.039 -17.402 -32.741 1.00 81.56 518 SER A C 1
ATOM 4036 O O . SER A 1 518 ? 16.231 -17.178 -32.926 1.00 81.56 518 SER A O 1
ATOM 4038 N N . PRO A 1 519 ? 14.548 -18.651 -32.851 1.00 81.69 519 PRO A N 1
ATOM 4039 C CA . PRO A 1 519 ? 15.400 -19.786 -33.184 1.00 81.69 519 PRO A CA 1
ATOM 4040 C C . PRO A 1 519 ? 15.759 -19.837 -34.675 1.00 81.69 519 PRO A C 1
ATOM 4042 O O . PRO A 1 519 ? 16.460 -20.748 -35.082 1.00 81.69 519 PRO A O 1
ATOM 4045 N N . THR A 1 520 ? 15.238 -18.935 -35.517 1.00 85.56 520 THR A N 1
ATOM 4046 C CA . THR A 1 520 ? 15.430 -19.008 -36.983 1.00 85.56 520 THR A CA 1
ATOM 4047 C C . THR A 1 520 ? 15.864 -17.712 -37.640 1.00 85.56 520 THR A C 1
ATOM 4049 O O . THR A 1 520 ? 16.167 -17.709 -38.833 1.00 85.56 520 THR A O 1
ATOM 4052 N N . LEU A 1 521 ? 15.884 -16.610 -36.895 1.00 88.25 521 LEU A N 1
ATOM 4053 C CA . LEU A 1 521 ? 16.370 -15.326 -37.378 1.00 88.25 521 LEU A CA 1
ATOM 4054 C C . LEU A 1 521 ? 17.670 -15.017 -36.654 1.00 88.25 521 LEU A C 1
ATOM 4056 O O . LEU A 1 521 ? 17.714 -15.062 -35.432 1.00 88.25 521 LEU A O 1
ATOM 4060 N N . ASN A 1 522 ? 18.695 -14.680 -37.423 1.00 88.88 522 ASN A N 1
ATOM 4061 C CA . ASN A 1 522 ? 19.917 -14.076 -36.923 1.00 88.88 522 ASN A CA 1
ATOM 4062 C C . ASN A 1 522 ? 20.007 -12.667 -37.497 1.00 88.88 522 ASN A C 1
ATOM 4064 O O . ASN A 1 522 ? 19.750 -12.480 -38.691 1.00 88.88 522 ASN A O 1
ATOM 4068 N N . PHE A 1 523 ? 20.403 -11.695 -36.684 1.00 91.38 523 PHE A N 1
ATOM 4069 C CA . PHE A 1 523 ? 20.580 -10.323 -37.140 1.00 91.38 523 PHE A CA 1
ATOM 4070 C C . PHE A 1 523 ? 22.057 -9.936 -37.121 1.00 91.38 523 PHE A C 1
ATOM 4072 O O . PHE A 1 523 ? 22.826 -10.352 -36.257 1.00 91.38 523 PHE A O 1
ATOM 4079 N N . ILE A 1 524 ? 22.467 -9.153 -38.115 1.00 91.69 524 ILE A N 1
ATOM 4080 C CA . ILE A 1 524 ? 23.832 -8.649 -38.257 1.00 91.69 524 ILE A CA 1
ATOM 4081 C C . ILE A 1 524 ? 23.745 -7.130 -38.305 1.00 91.69 524 ILE A C 1
ATOM 4083 O O . ILE A 1 524 ? 23.318 -6.571 -39.314 1.00 91.69 524 ILE A O 1
ATOM 4087 N N . TYR A 1 525 ? 24.123 -6.479 -37.206 1.00 93.56 525 TYR A N 1
ATOM 4088 C CA . TYR A 1 525 ? 24.088 -5.025 -37.084 1.00 93.56 525 TYR A CA 1
ATOM 4089 C C . TYR A 1 525 ? 25.368 -4.379 -37.625 1.00 93.56 525 TYR A C 1
ATOM 4091 O O . TYR A 1 525 ? 26.474 -4.715 -37.198 1.00 93.56 525 TYR A O 1
ATOM 4099 N N . ASP A 1 526 ? 25.212 -3.418 -38.532 1.00 92.25 526 ASP A N 1
ATOM 4100 C CA . ASP A 1 526 ? 26.276 -2.523 -38.980 1.00 92.25 526 ASP A CA 1
ATOM 4101 C C . ASP A 1 526 ? 26.080 -1.138 -38.355 1.00 92.25 526 ASP A C 1
ATOM 4103 O O . ASP A 1 526 ? 25.210 -0.360 -38.751 1.00 92.25 526 ASP A O 1
ATOM 4107 N N . ALA A 1 527 ? 26.929 -0.812 -37.380 1.00 87.31 527 ALA A N 1
ATOM 4108 C CA . ALA A 1 527 ? 26.868 0.448 -36.648 1.00 87.31 527 ALA A CA 1
ATOM 4109 C C . ALA A 1 527 ? 27.131 1.690 -37.520 1.00 87.31 527 ALA A C 1
ATOM 4111 O O . ALA A 1 527 ? 26.716 2.786 -37.146 1.00 87.31 527 ALA A O 1
ATOM 4112 N N . ASN A 1 528 ? 27.804 1.548 -38.670 1.00 87.50 528 ASN A N 1
ATOM 4113 C CA . ASN A 1 528 ? 28.092 2.688 -39.546 1.00 87.50 528 ASN A CA 1
ATOM 4114 C C . ASN A 1 528 ? 26.858 3.104 -40.344 1.00 87.50 528 ASN A C 1
ATOM 4116 O O . ASN A 1 528 ? 26.617 4.293 -40.548 1.00 87.50 528 ASN A O 1
ATOM 4120 N N . THR A 1 529 ? 26.094 2.119 -40.812 1.00 89.88 529 THR A N 1
ATOM 4121 C CA . THR A 1 529 ? 24.881 2.336 -41.607 1.00 89.88 529 THR A CA 1
ATOM 4122 C C . THR A 1 529 ? 23.620 2.371 -40.744 1.00 89.88 529 THR A C 1
ATOM 4124 O O . THR A 1 529 ? 22.596 2.872 -41.200 1.00 89.88 529 THR A O 1
ATOM 4127 N N . LYS A 1 530 ? 23.707 1.911 -39.487 1.00 90.00 530 LYS A N 1
ATOM 4128 C CA . LYS A 1 530 ? 22.579 1.683 -38.569 1.00 90.00 530 LYS A CA 1
ATOM 4129 C C . LYS A 1 530 ? 21.552 0.700 -39.142 1.00 90.00 530 LYS A C 1
ATOM 4131 O O . LYS A 1 530 ? 20.343 0.851 -38.962 1.00 90.00 530 LYS A O 1
ATOM 4136 N N . GLU A 1 531 ? 22.040 -0.309 -39.853 1.00 93.00 531 GLU A N 1
ATOM 4137 C CA . GLU A 1 531 ? 21.219 -1.315 -40.523 1.00 93.00 531 GLU A CA 1
ATOM 4138 C C . GLU A 1 531 ? 21.408 -2.681 -39.866 1.00 93.00 531 GLU A C 1
ATOM 4140 O O . GLU A 1 531 ? 22.513 -3.039 -39.459 1.00 93.00 531 GLU A O 1
ATOM 4145 N N . LEU A 1 532 ? 20.332 -3.465 -39.796 1.00 93.31 532 LEU A N 1
ATOM 4146 C CA . LEU A 1 532 ? 20.388 -4.884 -39.466 1.00 93.31 532 LEU A CA 1
ATOM 4147 C C . LEU A 1 532 ? 20.073 -5.713 -40.704 1.00 93.31 532 LEU A C 1
ATOM 4149 O O . LEU A 1 532 ? 18.965 -5.650 -41.242 1.00 93.31 532 LEU A O 1
ATOM 4153 N N . GLY A 1 533 ? 21.041 -6.521 -41.128 1.00 92.94 533 GLY A N 1
ATOM 4154 C CA . GLY A 1 533 ? 20.805 -7.611 -42.068 1.00 92.94 533 GLY A CA 1
ATOM 4155 C C . GLY A 1 533 ? 20.141 -8.785 -41.353 1.00 92.94 533 GLY A C 1
ATOM 4156 O O . GLY A 1 533 ? 20.585 -9.176 -40.276 1.00 92.94 533 GLY A O 1
ATOM 4157 N N . VAL A 1 534 ? 19.094 -9.354 -41.947 1.00 91.88 534 VAL A N 1
ATOM 4158 C CA . VAL A 1 534 ? 18.315 -10.455 -41.367 1.00 91.88 534 VAL A CA 1
ATOM 4159 C C . VAL A 1 534 ? 18.614 -11.744 -42.120 1.00 91.88 534 VAL A C 1
ATOM 4161 O O . VAL A 1 534 ? 18.324 -11.881 -43.307 1.00 91.88 534 VAL A O 1
ATOM 4164 N N . VAL A 1 535 ? 19.185 -12.718 -41.418 1.00 89.44 535 VAL A N 1
ATOM 4165 C CA . VAL A 1 535 ? 19.542 -14.029 -41.963 1.00 89.44 535 VAL A CA 1
ATOM 4166 C C . VAL A 1 535 ? 18.593 -15.083 -41.413 1.00 89.44 535 VAL A C 1
ATOM 4168 O O . VAL A 1 535 ? 18.492 -15.273 -40.204 1.00 89.44 535 VAL A O 1
ATOM 4171 N N . ARG A 1 536 ? 17.928 -15.812 -42.315 1.00 87.69 536 ARG A N 1
ATOM 4172 C CA . ARG A 1 536 ? 17.035 -16.921 -41.950 1.00 87.69 536 ARG A CA 1
ATOM 4173 C C . ARG A 1 536 ? 17.757 -18.259 -41.995 1.00 87.69 536 ARG A C 1
ATOM 4175 O O . ARG A 1 536 ? 18.428 -18.569 -42.989 1.00 87.69 536 ARG A O 1
ATOM 4182 N N . ASP A 1 537 ? 17.584 -19.037 -40.934 1.00 86.12 537 ASP A N 1
ATOM 4183 C CA . ASP A 1 537 ? 17.973 -20.438 -40.861 1.00 86.12 537 ASP A CA 1
ATOM 4184 C C . ASP A 1 537 ? 16.871 -21.284 -40.211 1.00 86.12 537 ASP A C 1
ATOM 4186 O O . ASP A 1 537 ? 16.592 -21.165 -39.025 1.00 86.12 537 ASP A O 1
ATOM 4190 N N . TYR A 1 538 ? 16.250 -22.163 -40.996 1.00 84.00 538 TYR A N 1
ATOM 4191 C CA . TYR A 1 538 ? 15.190 -23.058 -40.527 1.00 84.00 538 TYR A CA 1
ATOM 4192 C C . TYR A 1 538 ? 15.711 -24.391 -39.968 1.00 84.00 538 TYR A C 1
ATOM 4194 O O . TYR A 1 538 ? 14.908 -25.231 -39.554 1.00 84.00 538 TYR A O 1
ATOM 4202 N N . THR A 1 539 ? 17.033 -24.613 -39.939 1.00 82.31 539 THR A N 1
ATOM 4203 C CA . THR A 1 539 ? 17.615 -25.860 -39.413 1.00 82.31 539 THR A CA 1
ATOM 4204 C C . THR A 1 539 ? 17.260 -26.165 -37.951 1.00 82.31 539 THR A C 1
ATOM 4206 O O . THR A 1 539 ? 17.099 -27.349 -37.641 1.00 82.31 539 THR A O 1
ATOM 4209 N N . PRO A 1 540 ? 17.007 -25.181 -37.062 1.00 83.38 540 PRO A N 1
ATOM 4210 C CA . PRO A 1 540 ? 16.615 -25.470 -35.679 1.00 83.38 540 PRO A CA 1
ATOM 4211 C C . PRO A 1 540 ? 15.232 -26.124 -35.517 1.00 83.38 540 PRO A C 1
ATOM 4213 O O . PRO A 1 540 ? 14.917 -26.629 -34.440 1.00 83.38 540 PRO A O 1
ATOM 4216 N N . TYR A 1 541 ? 14.411 -26.183 -36.573 1.00 78.25 541 TYR A N 1
ATOM 4217 C CA . TYR A 1 541 ? 13.147 -26.933 -36.567 1.00 78.25 541 TYR A CA 1
ATOM 4218 C C . TYR A 1 541 ? 13.272 -28.390 -37.035 1.00 78.25 541 TYR A C 1
ATOM 4220 O O . TYR A 1 541 ? 12.270 -29.105 -37.041 1.00 78.25 541 TYR A O 1
ATOM 4228 N N . ILE A 1 542 ? 14.471 -28.861 -37.392 1.00 81.94 542 ILE A N 1
ATOM 4229 C CA . ILE A 1 542 ? 14.696 -30.259 -37.774 1.00 81.94 542 ILE A CA 1
ATOM 4230 C C . ILE A 1 542 ? 14.578 -31.150 -36.529 1.00 81.94 542 ILE A C 1
ATOM 4232 O O . ILE A 1 542 ? 15.472 -31.166 -35.685 1.00 81.94 542 ILE A O 1
ATOM 4236 N N . LYS A 1 543 ? 13.491 -31.923 -36.411 1.00 79.62 543 LYS A N 1
ATOM 4237 C CA . LYS A 1 543 ? 13.277 -32.880 -35.307 1.00 79.62 543 LYS A CA 1
ATOM 4238 C C . LYS A 1 543 ? 13.408 -34.334 -35.753 1.00 79.62 543 LYS A C 1
ATOM 4240 O O . LYS A 1 543 ? 13.681 -35.209 -34.934 1.00 79.62 543 LYS A O 1
ATOM 4245 N N . ASN A 1 544 ? 13.211 -34.609 -37.039 1.00 81.06 544 ASN A N 1
ATOM 4246 C CA . ASN A 1 544 ? 13.311 -35.938 -37.637 1.00 81.06 544 ASN A CA 1
ATOM 4247 C C . ASN A 1 544 ? 13.885 -35.869 -39.068 1.00 81.06 544 ASN A C 1
ATOM 4249 O O . ASN A 1 544 ? 14.110 -34.796 -39.627 1.00 81.06 544 ASN A O 1
ATOM 4253 N N . SER A 1 545 ? 14.116 -37.030 -39.684 1.00 75.69 545 SER A N 1
ATOM 4254 C CA . SER A 1 545 ? 14.700 -37.127 -41.027 1.00 75.69 545 SER A CA 1
ATOM 4255 C C . SER A 1 545 ? 13.823 -36.546 -42.145 1.00 75.69 545 SER A C 1
ATOM 4257 O O . SER A 1 545 ? 14.367 -36.108 -43.158 1.00 75.69 545 SER A O 1
ATOM 4259 N N . SER A 1 546 ? 12.497 -36.494 -41.980 1.00 74.31 546 SER A N 1
ATOM 4260 C CA . SER A 1 546 ? 11.597 -35.831 -42.937 1.00 74.31 546 SER A CA 1
ATOM 4261 C C . SER A 1 546 ? 11.700 -34.301 -42.890 1.00 74.31 546 SER A C 1
ATOM 4263 O O . SER A 1 546 ? 11.622 -33.663 -43.943 1.00 74.31 546 SER A O 1
ATOM 4265 N N . ASP A 1 547 ? 11.971 -33.717 -41.719 1.00 77.44 547 ASP A N 1
ATOM 4266 C CA . ASP A 1 547 ? 12.081 -32.262 -41.538 1.00 77.44 547 ASP A CA 1
ATOM 4267 C C . ASP A 1 547 ? 13.319 -31.672 -42.234 1.00 77.44 547 ASP A C 1
ATOM 4269 O O . ASP A 1 547 ? 13.314 -30.508 -42.628 1.00 77.44 547 ASP A O 1
ATOM 4273 N N . ILE A 1 548 ? 14.365 -32.483 -42.443 1.00 77.12 548 ILE A N 1
ATOM 4274 C CA . ILE A 1 548 ? 15.615 -32.075 -43.108 1.00 77.12 548 ILE A CA 1
ATOM 4275 C C . ILE A 1 548 ? 15.329 -31.518 -44.507 1.00 77.12 548 ILE A C 1
ATOM 4277 O O . ILE A 1 548 ? 15.801 -30.439 -44.868 1.00 77.12 548 ILE A O 1
ATOM 4281 N N . SER A 1 549 ? 14.535 -32.247 -45.298 1.00 76.44 549 SER A N 1
ATOM 4282 C CA . SER A 1 549 ? 14.209 -31.851 -46.672 1.00 76.44 549 SER A CA 1
ATOM 4283 C C . SER A 1 549 ? 13.410 -30.544 -46.728 1.00 76.44 549 SER A C 1
ATOM 4285 O O . SER A 1 549 ? 13.665 -29.705 -47.591 1.00 76.44 549 SER A O 1
ATOM 4287 N N . LEU A 1 550 ? 12.506 -30.336 -45.765 1.00 75.50 550 LEU A N 1
ATOM 4288 C CA . LEU A 1 550 ? 11.691 -29.131 -45.646 1.00 75.50 550 LEU A CA 1
ATOM 4289 C C . LEU A 1 550 ? 12.521 -27.926 -45.186 1.00 75.50 550 LEU A C 1
ATOM 4291 O O . LEU A 1 550 ? 12.423 -26.863 -45.791 1.00 75.50 550 LEU A O 1
ATOM 4295 N N . ALA A 1 551 ? 13.369 -28.084 -44.167 1.00 75.75 551 ALA A N 1
ATOM 4296 C CA . ALA A 1 551 ? 14.231 -27.013 -43.672 1.00 75.75 551 ALA A CA 1
ATOM 4297 C C . ALA A 1 551 ? 15.205 -26.520 -44.755 1.00 75.75 551 ALA A C 1
ATOM 4299 O O . ALA A 1 551 ? 15.356 -25.313 -44.944 1.00 75.75 551 ALA A O 1
ATOM 4300 N N . TYR A 1 552 ? 15.809 -27.430 -45.530 1.00 76.12 552 TYR A N 1
ATOM 4301 C CA . TYR A 1 552 ? 16.654 -27.046 -46.664 1.00 76.12 552 TYR A CA 1
ATOM 4302 C C . TYR A 1 552 ? 15.863 -26.424 -47.818 1.00 76.12 552 TYR A C 1
ATOM 4304 O O . TYR A 1 552 ? 16.341 -25.458 -48.412 1.00 76.12 552 TYR A O 1
ATOM 4312 N N . ALA A 1 553 ? 14.652 -26.910 -48.112 1.00 73.94 553 ALA A N 1
ATOM 4313 C CA . ALA A 1 553 ? 13.784 -26.285 -49.108 1.00 73.94 553 ALA A CA 1
ATOM 4314 C C . ALA A 1 553 ? 13.415 -24.845 -48.708 1.00 73.94 553 ALA A C 1
ATOM 4316 O O . ALA A 1 553 ? 13.565 -23.933 -49.518 1.00 73.94 553 ALA A O 1
ATOM 4317 N N . LEU A 1 554 ? 13.034 -24.607 -47.450 1.00 74.75 554 LEU A N 1
ATOM 4318 C CA . LEU A 1 554 ? 12.751 -23.266 -46.924 1.00 74.75 554 LEU A CA 1
ATOM 4319 C C . LEU A 1 554 ? 13.998 -22.372 -46.933 1.00 74.75 554 LEU A C 1
ATOM 4321 O O .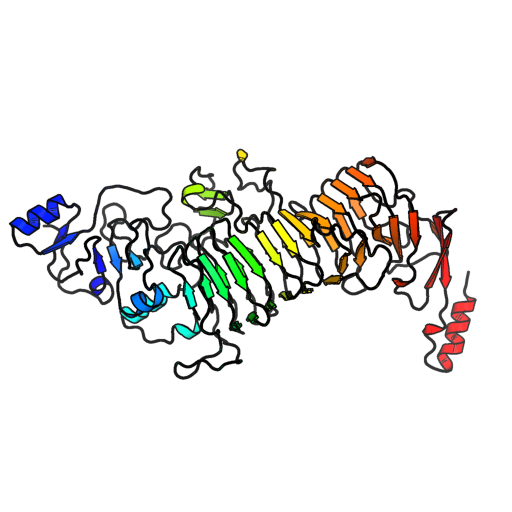 LEU A 1 554 ? 13.925 -21.222 -47.354 1.00 74.75 554 LEU A O 1
ATOM 4325 N N . ASN A 1 555 ? 15.162 -22.915 -46.566 1.00 73.75 555 ASN A N 1
ATOM 4326 C CA . ASN A 1 555 ? 16.436 -22.201 -46.672 1.00 73.75 555 ASN A CA 1
ATOM 4327 C C . ASN A 1 555 ? 16.825 -21.878 -48.133 1.00 73.75 555 ASN A C 1
ATOM 4329 O O . ASN A 1 555 ? 17.585 -20.936 -48.350 1.00 73.75 555 ASN A O 1
ATOM 4333 N N . SER A 1 556 ? 16.328 -22.626 -49.129 1.00 69.44 556 SER A N 1
ATOM 4334 C CA . SER A 1 556 ? 16.564 -22.379 -50.565 1.00 69.44 556 SER A CA 1
ATOM 4335 C C . SER A 1 556 ? 15.603 -21.366 -51.198 1.00 69.44 556 SER A C 1
ATOM 4337 O O . SER A 1 556 ? 15.894 -20.841 -52.267 1.00 69.44 556 SER A O 1
ATOM 4339 N N . LEU A 1 557 ? 14.493 -21.051 -50.522 1.00 65.56 557 LEU A N 1
ATOM 4340 C CA . LEU A 1 557 ? 13.519 -20.030 -50.926 1.00 65.56 557 LEU A CA 1
ATOM 4341 C C . LEU A 1 557 ? 13.929 -18.609 -50.499 1.00 65.56 557 LEU A C 1
ATOM 4343 O O . LEU A 1 557 ? 13.090 -17.714 -50.516 1.00 65.56 557 LEU A O 1
ATOM 4347 N N . LYS A 1 558 ? 15.197 -18.398 -50.111 1.00 56.62 558 LYS A N 1
ATOM 4348 C CA . LYS A 1 558 ? 15.780 -17.070 -49.864 1.00 56.62 558 LYS A CA 1
ATOM 4349 C C . LYS A 1 558 ? 15.702 -16.241 -51.156 1.00 56.62 558 LYS A C 1
ATOM 4351 O O . LYS A 1 558 ? 16.583 -16.358 -52.006 1.00 56.62 558 LYS A O 1
ATOM 4356 N N . ILE A 1 559 ? 14.625 -15.474 -51.312 1.00 47.66 559 ILE A N 1
ATOM 4357 C CA . ILE A 1 559 ? 14.496 -14.371 -52.272 1.00 47.66 559 ILE A CA 1
ATOM 4358 C C . ILE A 1 559 ? 14.742 -13.090 -51.502 1.00 47.66 559 ILE A C 1
ATOM 4360 O O . ILE A 1 559 ? 14.085 -12.961 -50.444 1.00 47.66 559 ILE A O 1
#

Foldseek 3Di:
DADFQADDDALFQQQKAAPVRDGHDHQAGEDADVVVVVVCVVVVGHHGFQHQPVDQDPLWLFSLRRRMFGDFDLLCVALPCFQDGPSRHSGFRFRQDDPPDGDRDATRAGLAPRHPGPFHFHPDGDLSRVSSVVSSPDDDQSLLQEQHEHRHEQAAEAEDPEERADDDPNDHPAPHARQDAQRAYYEYREYNHEYEYDAEYHHAHAQYEQHEYEYEQYEYADDAQYYQEHAHANYESYELAYAAAYHYHFQYEFYYEHHQYERYHYYVHAGPNGVCQWDAAQQFTDGNRHGDPNCVSRRNPHASYAEAEQDQNYEQETNAASAEAECRGAYAEYEHAHNREAAHAHEHNHALQPPRHDPVSHPPGAYEYEYHDLPPPCPDDLDDPPREDEHQYEYHDQRGYQYEDNEHYEYQAAYRHQEYEFEAEYEDHHNVLADAHAYHHQEEYEYDQQYEYEGEAEQQQETRAEHAYEYEDHEEYEYEYHPYDHDQKHAHDPCNHHYPYYHDYYPYYHYDHVRYDDPFWDWDADRVRNMIGIGGFQVVVCPDPVVVVVRVVVNVPPD

pLDDT: mean 90.82, std 11.72, range [35.91, 98.94]

Radius of gyration: 30.02 Å; chains: 1; bounding box: 71×62×101 Å

Organism: Campylobacter coli (NCBI:txid195)

Sequence (559 aa):
MGQCFNGFLNSFSDHLYDLNGVKAQIGMRIVKTQAEVEEAKLKGETVFLVKDDGVYINGSFSNASGNVYFKGENVAEVIKNAKLGYDGVNGIPINAWEGIILDMSHIELDNSLMSHQSWRNYNFYMEAELALLQDIGYNFDRKLYYGDSIYESNLLNWQSDHGYYARKDGKWLIGEYNPTEYGVSLHIYSKNNIATQSHDILSSGVAASGIRIDGSNNQLIIANDTKVYTLGDYSNALLIAYGKDHVIEHNGELKATGKEGIAINIDFGDNTLGNAEEYRGSYIHQMSGNNQDDLAEYNLDGALVKSLNLNAASSTIGSLASIYIADNAYVNTINIAQWAKVEGDIISNWDPNNEKLANQYKDSFYTDLNFGSDSSLSRAAFNALDNTWSVKANVLGYDNFKMNVNENLNLQGSAFVYDLNNKAHFSLLGADGINPSLLYIKNNFTQDSNAILTAGINANGQSLVYVGGNANLAGAFNFYMLKDFYKDKVVLDPDLISANQIQGAFNSIVYDSSLDFSPTLNFIYDANTKELGVVRDYTPYIKNSSDISLAYALNSLKI